Protein 4AE5 (pdb70)

Nearest PDB structures (foldseek):
  4ae5-assembly4_D  TM=1.006E+00  e=1.480E-30  Staphylococcus aureus
  4ae5-assembly3_C  TM=1.002E+00  e=5.593E-29  Staphylococcus aureus
  4ae5-assembly2_B  TM=9.943E-01  e=2.237E-27  Staphylococcus aureus
  4fvc-assembly4_D  TM=9.221E-01  e=2.803E-13  Bacillus spizizenii str. W23
  4oz5-assembly1_A  TM=9.107E-01  e=2.803E-13  Bacillus spizizenii ATCC 6633 = JCM 2499

Structure (mmCIF, N/CA/C/O backbone):
data_4AE5
#
_entry.id   4AE5
#
_cell.length_a   69.076
_cell.length_b   70.868
_cell.length_c   79.082
_cell.angle_alpha   90.00
_cell.angle_beta   111.53
_cell.angle_gamma   90.00
#
_symmetry.space_group_name_H-M   'P 1 21 1'
#
loop_
_entity.id
_entity.type
_entity.pdbx_description
1 polymer 'SIGNAL TRANSDUCTION PROTEIN TRAP'
2 non-polymer 'FORMIC ACID'
3 water water
#
loop_
_atom_site.group_PDB
_atom_site.id
_atom_site.type_symbol
_atom_site.label_atom_id
_atom_site.label_alt_id
_atom_site.label_comp_id
_atom_site.label_asym_id
_atom_site.label_entity_id
_atom_site.label_seq_id
_atom_site.pdbx_PDB_ins_code
_atom_site.Cartn_x
_atom_site.Cartn_y
_atom_site.Cartn_z
_atom_site.occupancy
_atom_site.B_iso_or_equiv
_atom_site.auth_seq_id
_atom_site.auth_comp_id
_atom_site.auth_asym_id
_atom_site.auth_atom_id
_atom_site.pdbx_PDB_model_num
ATOM 1 N N . MET A 1 1 ? 20.859 44.483 15.347 1.00 29.95 1 MET A N 1
ATOM 2 C CA . MET A 1 1 ? 19.818 43.636 16.054 1.00 30.20 1 MET A CA 1
ATOM 3 C C . MET A 1 1 ? 18.956 42.866 15.060 1.00 27.64 1 MET A C 1
ATOM 4 O O . MET A 1 1 ? 18.526 43.422 14.064 1.00 25.63 1 MET A O 1
ATOM 9 N N . LYS A 1 2 ? 18.696 41.583 15.310 1.00 26.17 2 LYS A N 1
ATOM 10 C CA . LYS A 1 2 ? 18.032 40.756 14.297 1.00 25.44 2 LYS A CA 1
ATOM 11 C C . LYS A 1 2 ? 16.532 40.983 14.413 1.00 23.87 2 LYS A C 1
ATOM 12 O O . LYS A 1 2 ? 15.977 40.890 15.524 1.00 22.97 2 LYS A O 1
ATOM 18 N N . LYS A 1 3 ? 15.885 41.207 13.268 1.00 23.68 3 LYS A N 1
ATOM 19 C CA . LYS A 1 3 ? 14.445 41.509 13.189 1.00 23.55 3 LYS A CA 1
ATOM 20 C C . LYS A 1 3 ? 13.737 40.675 12.141 1.00 22.56 3 LYS A C 1
ATOM 21 O O . LYS A 1 3 ? 14.351 40.219 11.151 1.00 23.10 3 LYS A O 1
ATOM 27 N N . LEU A 1 4 ? 12.436 40.520 12.328 1.00 21.74 4 LEU A N 1
ATOM 28 C CA . LEU A 1 4 ? 11.640 39.858 11.317 1.00 22.32 4 LEU A CA 1
ATOM 29 C C . LEU A 1 4 ? 10.621 40.833 10.757 1.00 21.25 4 LEU A C 1
ATOM 30 O O . LEU A 1 4 ? 9.905 41.498 11.534 1.00 21.33 4 LEU A O 1
ATOM 35 N N . TYR A 1 5 ? 10.542 40.860 9.409 1.00 20.10 5 TYR A N 1
ATOM 36 C CA . TYR A 1 5 ? 9.652 41.741 8.664 1.00 20.93 5 TYR A CA 1
ATOM 37 C C . TYR A 1 5 ? 8.601 40.879 7.948 1.00 21.51 5 TYR A C 1
ATOM 38 O O . TYR A 1 5 ? 8.993 39.972 7.215 1.00 20.92 5 TYR A O 1
ATOM 47 N N . THR A 1 6 ? 7.302 41.176 8.133 1.00 22.58 6 THR A N 1
ATOM 48 C CA . THR A 1 6 ? 6.211 40.385 7.517 1.00 22.17 6 THR A CA 1
ATOM 49 C C . THR A 1 6 ? 5.379 41.358 6.673 1.00 24.08 6 THR A C 1
ATOM 50 O O . THR A 1 6 ? 5.074 42.457 7.154 1.00 26.12 6 THR A O 1
ATOM 54 N N . SER A 1 7 ? 5.087 40.975 5.429 1.00 22.92 7 SER A N 1
ATOM 55 C CA . SER A 1 7 ? 4.183 41.715 4.531 1.00 24.54 7 SER A CA 1
ATOM 56 C C . SER A 1 7 ? 3.063 40.794 4.030 1.00 24.16 7 SER A C 1
ATOM 57 O O . SER A 1 7 ? 3.252 39.594 3.935 1.00 23.82 7 SER A O 1
ATOM 60 N N . TYR A 1 8 ? 1.918 41.393 3.715 1.00 22.47 8 TYR A N 1
ATOM 61 C CA . TYR A 1 8 ? 0.701 40.719 3.273 1.00 24.25 8 TYR A CA 1
ATOM 62 C C . TYR A 1 8 ? 0.291 41.315 1.925 1.00 25.90 8 TYR A C 1
ATOM 63 O O . TYR A 1 8 ? 0.523 42.505 1.662 1.00 25.54 8 TYR A O 1
ATOM 72 N N . GLY A 1 9 ? -0.315 40.501 1.082 1.00 25.24 9 GLY A N 1
ATOM 73 C CA . GLY A 1 9 ? -0.802 40.972 -0.190 1.00 27.85 9 GLY A CA 1
ATOM 74 C C . GLY A 1 9 ? -1.296 39.745 -0.962 1.00 29.34 9 GLY A C 1
ATOM 75 O O . GLY A 1 9 ? -1.398 38.658 -0.391 1.00 25.07 9 GLY A O 1
ATOM 76 N N . THR A 1 10 ? -1.603 39.914 -2.250 1.00 28.51 10 THR A N 1
ATOM 77 C CA . THR A 1 10 ? -1.972 38.756 -3.091 1.00 28.66 10 THR A CA 1
ATOM 78 C C . THR A 1 10 ? -0.715 37.906 -3.377 1.00 26.81 10 THR A C 1
ATOM 79 O O . THR A 1 10 ? 0.411 38.399 -3.266 1.00 25.35 10 THR A O 1
ATOM 83 N N . TYR A 1 11 ? -0.913 36.646 -3.784 1.00 26.26 11 TYR A N 1
ATOM 84 C CA . TYR A 1 11 ? 0.235 35.800 -4.222 1.00 26.65 11 TYR A CA 1
ATOM 85 C C . TYR A 1 11 ? 1.122 36.552 -5.226 1.00 26.28 11 TYR A C 1
ATOM 86 O O . TYR A 1 11 ? 2.339 36.624 -5.074 1.00 24.75 11 TYR A O 1
ATOM 95 N N . GLY A 1 12 ? 0.509 37.092 -6.268 1.00 28.10 12 GLY A N 1
ATOM 96 C CA . GLY A 1 12 ? 1.266 37.730 -7.383 1.00 27.88 12 GLY A CA 1
ATOM 97 C C . GLY A 1 12 ? 2.026 38.951 -6.923 1.00 27.80 12 GLY A C 1
ATOM 98 O O . GLY A 1 12 ? 3.219 39.066 -7.234 1.00 27.00 12 GLY A O 1
ATOM 99 N N . PHE A 1 13 ? 1.367 39.850 -6.176 1.00 28.61 13 PHE A N 1
ATOM 100 C CA . PHE A 1 13 ? 2.072 40.990 -5.525 1.00 29.48 13 PHE A CA 1
ATOM 101 C C . PHE A 1 13 ? 3.348 40.632 -4.707 1.00 27.77 13 PHE A C 1
ATOM 102 O O . PHE A 1 13 ? 4.468 41.204 -4.915 1.00 26.96 13 PHE A O 1
ATOM 110 N N . LEU A 1 14 ? 3.203 39.659 -3.802 1.00 23.89 14 LEU A N 1
ATOM 111 C CA . LEU A 1 14 ? 4.330 39.267 -3.000 1.00 23.59 14 LEU A CA 1
ATOM 112 C C . LEU A 1 14 ? 5.378 38.499 -3.776 1.00 22.67 14 LEU A C 1
ATOM 113 O O . LEU A 1 14 ? 6.586 38.600 -3.435 1.00 23.81 14 LEU A O 1
ATOM 118 N N . HIS A 1 15 ? 4.952 37.674 -4.749 1.00 21.91 15 HIS A N 1
ATOM 119 C CA . HIS A 1 15 ? 5.906 36.873 -5.539 1.00 22.88 15 HIS A CA 1
ATOM 120 C C . HIS A 1 15 ? 6.785 37.776 -6.433 1.00 24.44 15 HIS A C 1
ATOM 121 O O . HIS A 1 15 ? 7.975 37.513 -6.625 1.00 23.89 15 HIS A O 1
ATOM 128 N N . GLN A 1 16 ? 6.218 38.878 -6.915 1.00 24.36 16 GLN A N 1
ATOM 129 C CA . GLN A 1 16 ? 7.035 39.896 -7.619 1.00 25.87 16 GLN A CA 1
ATOM 130 C C . GLN A 1 16 ? 8.167 40.459 -6.693 1.00 25.90 16 GLN A C 1
ATOM 131 O O . GLN A 1 16 ? 9.321 40.637 -7.123 1.00 24.70 16 GLN A O 1
ATOM 137 N N . ILE A 1 17 ? 7.849 40.736 -5.413 1.00 26.66 17 ILE A N 1
ATOM 138 C CA . ILE A 1 17 ? 8.909 41.182 -4.467 1.00 27.54 17 ILE A CA 1
ATOM 139 C C . ILE A 1 17 ? 9.960 40.116 -4.353 1.00 26.59 17 ILE A C 1
ATOM 140 O O . ILE A 1 17 ? 11.160 40.398 -4.434 1.00 28.40 17 ILE A O 1
ATOM 145 N N . LYS A 1 18 ? 9.523 38.867 -4.232 1.00 26.52 18 LYS A N 1
ATOM 146 C CA . LYS A 1 18 ? 10.460 37.776 -4.121 1.00 26.84 18 LYS A CA 1
ATOM 147 C C . LYS A 1 18 ? 11.496 37.724 -5.260 1.00 25.67 18 LYS A C 1
ATOM 148 O O . LYS A 1 18 ? 12.735 37.626 -5.041 1.00 23.88 18 LYS A O 1
ATOM 154 N N . ILE A 1 19 ? 10.978 37.789 -6.464 1.00 24.95 19 ILE A N 1
ATOM 155 C CA A ILE A 1 19 ? 11.801 37.582 -7.664 0.50 26.11 19 ILE A CA 1
ATOM 156 C CA B ILE A 1 19 ? 11.828 37.584 -7.636 0.50 24.89 19 ILE A CA 1
ATOM 157 C C . ILE A 1 19 ? 12.619 38.830 -8.043 1.00 25.67 19 ILE A C 1
ATOM 158 O O . ILE A 1 19 ? 13.690 38.715 -8.650 1.00 26.56 19 ILE A O 1
ATOM 167 N N . ASN A 1 20 ? 12.115 39.999 -7.680 1.00 26.18 20 ASN A N 1
ATOM 168 C CA . ASN A 1 20 ? 12.879 41.246 -7.785 1.00 27.65 20 ASN A CA 1
ATOM 169 C C . ASN A 1 20 ? 14.068 41.337 -6.856 1.00 27.20 20 ASN A C 1
ATOM 170 O O . ASN A 1 20 ? 14.980 42.115 -7.122 1.00 29.01 20 ASN A O 1
ATOM 175 N N . ASN A 1 21 ? 14.099 40.542 -5.791 1.00 27.06 21 ASN A N 1
ATOM 176 C CA . ASN A 1 21 ? 15.120 40.720 -4.734 1.00 28.84 21 ASN A CA 1
ATOM 177 C C . ASN A 1 21 ? 15.799 39.408 -4.418 1.00 27.73 21 ASN A C 1
ATOM 178 O O . ASN A 1 21 ? 15.685 38.911 -3.299 1.00 26.03 21 ASN A O 1
ATOM 183 N N . PRO A 1 22 ? 16.496 38.833 -5.413 1.00 28.91 22 PRO A N 1
ATOM 184 C CA . PRO A 1 22 ? 16.985 37.471 -5.303 1.00 29.19 22 PRO A CA 1
ATOM 185 C C . PRO A 1 22 ? 18.127 37.299 -4.241 1.00 30.36 22 PRO A C 1
ATOM 186 O O . PRO A 1 22 ? 18.337 36.172 -3.758 1.00 30.87 22 PRO A O 1
ATOM 190 N N . THR A 1 23 ? 18.832 38.383 -3.885 1.00 31.27 23 THR A N 1
ATOM 191 C CA . THR A 1 23 ? 19.875 38.343 -2.834 1.00 30.97 23 THR A CA 1
ATOM 192 C C . THR A 1 23 ? 19.339 38.264 -1.358 1.00 30.37 23 THR A C 1
ATOM 193 O O . THR A 1 23 ? 20.102 38.058 -0.388 1.00 31.48 23 THR A O 1
ATOM 197 N N . HIS A 1 24 ? 18.038 38.442 -1.204 1.00 28.58 24 HIS A N 1
ATOM 198 C CA . HIS A 1 24 ? 17.361 38.408 0.052 1.00 28.59 24 HIS A CA 1
ATOM 199 C C . HIS A 1 24 ? 16.641 37.099 0.200 1.00 28.00 24 HIS A C 1
ATOM 200 O O . HIS A 1 24 ? 15.978 36.628 -0.761 1.00 28.31 24 HIS A O 1
ATOM 207 N N . GLN A 1 25 ? 16.686 36.571 1.431 1.00 26.09 25 GLN A N 1
ATOM 208 C CA . GLN A 1 25 ? 16.101 35.269 1.750 1.00 26.41 25 GLN A CA 1
ATOM 209 C C . GLN A 1 25 ? 14.682 35.471 2.224 1.00 24.86 25 GLN A C 1
ATOM 210 O O . GLN A 1 25 ? 14.404 35.544 3.455 1.00 25.40 25 GLN A O 1
ATOM 216 N N . LEU A 1 26 ? 13.763 35.510 1.265 1.00 24.96 26 LEU A N 1
ATOM 217 C CA . LEU A 1 26 ? 12.363 35.767 1.561 1.00 22.32 26 LEU A CA 1
ATOM 218 C C . LEU A 1 26 ? 11.601 34.440 1.515 1.00 22.16 26 LEU A C 1
ATOM 219 O O . LEU A 1 26 ? 11.878 33.600 0.667 1.00 21.72 26 LEU A O 1
ATOM 224 N N . PHE A 1 27 ? 10.685 34.249 2.470 1.00 20.15 27 PHE A N 1
ATOM 225 C CA . PHE A 1 27 ? 9.879 32.991 2.578 1.00 19.27 27 PHE A CA 1
ATOM 226 C C . PHE A 1 27 ? 8.392 33.359 2.362 1.00 18.49 27 PHE A C 1
ATOM 227 O O . PHE A 1 27 ? 7.795 34.155 3.108 1.00 18.09 27 PHE A O 1
ATOM 235 N N . GLN A 1 28 ? 7.806 32.811 1.331 1.00 19.08 28 GLN A N 1
ATOM 236 C CA . GLN A 1 28 ? 6.416 33.199 0.982 1.00 18.35 28 GLN A CA 1
ATOM 237 C C . GLN A 1 28 ? 5.473 32.012 1.194 1.00 18.40 28 GLN A C 1
ATOM 238 O O . GLN A 1 28 ? 5.866 30.852 0.897 1.00 19.36 28 GLN A O 1
ATOM 244 N N . PHE A 1 29 ? 4.275 32.262 1.770 1.00 18.18 29 PHE A N 1
ATOM 245 C CA . PHE A 1 29 ? 3.306 31.206 2.035 1.00 18.99 29 PHE A CA 1
ATOM 246 C C . PHE A 1 29 ? 1.882 31.634 1.798 1.00 17.79 29 PHE A C 1
ATOM 247 O O . PHE A 1 29 ? 1.604 32.827 1.748 1.00 18.74 29 PHE A O 1
ATOM 255 N N . SER A 1 30 ? 1.001 30.620 1.676 1.00 19.73 30 SER A N 1
ATOM 256 C CA . SER A 1 30 ? -0.454 30.823 1.471 1.00 21.62 30 SER A CA 1
ATOM 257 C C . SER A 1 30 ? -1.204 30.663 2.798 1.00 21.57 30 SER A C 1
ATOM 258 O O . SER A 1 30 ? -1.006 29.640 3.494 1.00 24.09 30 SER A O 1
ATOM 261 N N . ALA A 1 31 ? -1.959 31.698 3.195 1.00 23.07 31 ALA A N 1
ATOM 262 C CA . ALA A 1 31 ? -2.792 31.658 4.414 1.00 22.58 31 ALA A CA 1
ATOM 263 C C . ALA A 1 31 ? -4.209 31.625 3.886 1.00 23.51 31 ALA A C 1
ATOM 264 O O . ALA A 1 31 ? -4.423 31.806 2.678 1.00 21.75 31 ALA A O 1
ATOM 266 N N . SER A 1 32 ? -5.190 31.394 4.749 1.00 23.24 32 SER A N 1
ATOM 267 C CA . SER A 1 32 ? -6.561 31.223 4.233 1.00 25.06 32 SER A CA 1
ATOM 268 C C . SER A 1 32 ? -7.161 32.541 3.878 1.00 25.54 32 SER A C 1
ATOM 269 O O . SER A 1 32 ? -8.121 32.607 3.080 1.00 26.78 32 SER A O 1
ATOM 272 N N . ASP A 1 33 ? -6.584 33.619 4.407 1.00 24.69 33 ASP A N 1
ATOM 273 C CA . ASP A 1 33 ? -7.135 34.978 4.195 1.00 26.03 33 ASP A CA 1
ATOM 274 C C . ASP A 1 33 ? -6.259 35.942 3.402 1.00 25.03 33 ASP A C 1
ATOM 275 O O . ASP A 1 33 ? -6.697 37.048 3.108 1.00 26.29 33 ASP A O 1
ATOM 280 N N . THR A 1 34 ? -5.051 35.517 3.036 1.00 23.68 34 THR A N 1
ATOM 281 C CA . THR A 1 34 ? -4.096 36.376 2.350 1.00 23.53 34 THR A CA 1
ATOM 282 C C . THR A 1 34 ? -2.832 35.585 1.994 1.00 21.25 34 THR A C 1
ATOM 283 O O . THR A 1 34 ? -2.539 34.567 2.622 1.00 19.59 34 THR A O 1
ATOM 287 N N . SER A 1 35 ? -2.032 36.062 1.057 1.00 20.79 35 SER A N 1
ATOM 288 C CA . SER A 1 35 ? -0.655 35.541 0.953 1.00 20.89 35 SER A CA 1
ATOM 289 C C . SER A 1 35 ? 0.254 36.266 1.979 1.00 19.09 35 SER A C 1
ATOM 290 O O . SER A 1 35 ? -0.020 37.409 2.330 1.00 19.40 35 SER A O 1
ATOM 293 N N . VAL A 1 36 ? 1.357 35.645 2.401 1.00 17.41 36 VAL A N 1
ATOM 294 C CA . VAL A 1 36 ? 2.220 36.214 3.424 1.00 17.52 36 VAL A CA 1
ATOM 295 C C . VAL A 1 36 ? 3.700 36.054 2.957 1.00 18.56 36 VAL A C 1
ATOM 296 O O . VAL A 1 36 ? 4.086 34.992 2.431 1.00 18.06 36 VAL A O 1
ATOM 300 N N . ILE A 1 37 ? 4.535 37.082 3.168 1.00 19.22 37 ILE A N 1
ATOM 301 C CA . ILE A 1 37 ? 5.966 36.925 2.946 1.00 18.32 37 ILE A CA 1
ATOM 302 C C . ILE A 1 37 ? 6.792 37.500 4.149 1.00 18.35 37 ILE A C 1
ATOM 303 O O . ILE A 1 37 ? 6.384 38.528 4.765 1.00 19.15 37 ILE A O 1
ATOM 308 N N . PHE A 1 38 ? 7.933 36.864 4.463 1.00 18.44 38 PHE A N 1
ATOM 309 C CA . PHE A 1 38 ? 8.828 37.423 5.548 1.00 17.69 38 PHE A CA 1
ATOM 310 C C . PHE A 1 38 ? 10.319 37.187 5.279 1.00 18.25 38 PHE A C 1
ATOM 311 O O . PHE A 1 38 ? 10.672 36.285 4.485 1.00 18.12 38 PHE A O 1
ATOM 319 N N . GLU A 1 39 ? 11.161 37.993 5.937 1.00 18.37 39 GLU A N 1
ATOM 320 C CA . GLU A 1 39 ? 12.588 37.785 5.945 1.00 19.69 39 GLU A CA 1
ATOM 321 C C . GLU A 1 39 ? 13.057 38.131 7.312 1.00 19.19 39 GLU A C 1
ATOM 322 O O . GLU A 1 39 ? 12.486 38.973 7.960 1.00 19.51 39 GLU A O 1
ATOM 328 N N . GLU A 1 40 ? 14.134 37.500 7.728 1.00 21.97 40 GLU A N 1
ATOM 329 C CA . GLU A 1 40 ? 14.729 37.753 9.022 1.00 22.45 40 GLU A CA 1
ATOM 330 C C . GLU A 1 40 ? 16.163 38.225 8.780 1.00 22.78 40 GLU A C 1
ATOM 331 O O . GLU A 1 40 ? 16.973 37.494 8.171 1.00 22.65 40 GLU A O 1
ATOM 337 N N . THR A 1 41 ? 16.543 39.370 9.336 1.00 23.90 41 THR A N 1
ATOM 338 C CA . THR A 1 41 ? 17.884 39.880 9.046 1.00 23.16 41 THR A CA 1
ATOM 339 C C . THR A 1 41 ? 18.247 40.935 10.070 1.00 25.12 41 THR A C 1
ATOM 340 O O . THR A 1 41 ? 17.349 41.626 10.588 1.00 21.92 41 THR A O 1
ATOM 344 N N . ASP A 1 42 ? 19.553 41.093 10.347 1.00 24.88 42 ASP A N 1
ATOM 345 C CA . ASP A 1 42 ? 19.943 42.277 11.060 1.00 27.10 42 ASP A CA 1
ATOM 346 C C . ASP A 1 42 ? 20.253 43.467 10.135 1.00 28.39 42 ASP A C 1
ATOM 347 O O . ASP A 1 42 ? 20.733 44.477 10.623 1.00 29.09 42 ASP A O 1
ATOM 352 N N . GLY A 1 43 ? 20.034 43.355 8.816 1.00 30.09 43 GLY A N 1
ATOM 353 C CA . GLY A 1 43 ? 20.265 44.514 7.924 1.00 30.87 43 GLY A CA 1
ATOM 354 C C . GLY A 1 43 ? 18.994 45.231 7.472 1.00 33.76 43 GLY A C 1
ATOM 355 O O . GLY A 1 43 ? 17.999 45.268 8.199 1.00 30.87 43 GLY A O 1
ATOM 356 N N . GLU A 1 44 ? 19.022 45.793 6.258 1.00 33.00 44 GLU A N 1
ATOM 357 C CA . GLU A 1 44 ? 17.836 46.427 5.636 1.00 35.77 44 GLU A CA 1
ATOM 358 C C . GLU A 1 44 ? 16.879 45.378 5.082 1.00 33.11 44 GLU A C 1
ATOM 359 O O . GLU A 1 44 ? 17.322 44.379 4.546 1.00 33.06 44 GLU A O 1
ATOM 365 N N . THR A 1 45 ? 15.582 45.610 5.212 1.00 30.65 45 THR A N 1
ATOM 366 C CA . THR A 1 45 ? 14.574 44.768 4.540 1.00 31.39 45 THR A CA 1
ATOM 367 C C . THR A 1 45 ? 14.216 45.372 3.153 1.00 33.85 45 THR A C 1
ATOM 368 O O . THR A 1 45 ? 14.350 46.601 2.926 1.00 34.74 45 THR A O 1
ATOM 372 N N . VAL A 1 46 ? 13.782 44.518 2.231 1.00 33.24 46 VAL A N 1
ATOM 373 C CA . VAL A 1 46 ? 13.230 44.986 0.950 1.00 33.75 46 VAL A CA 1
ATOM 374 C C . VAL A 1 46 ? 11.691 45.140 0.938 1.00 35.66 46 VAL A C 1
ATOM 375 O O . VAL A 1 46 ? 11.096 45.483 -0.087 1.00 36.86 46 VAL A O 1
ATOM 379 N N . LEU A 1 47 ? 11.050 44.903 2.078 1.00 34.04 47 LEU A N 1
ATOM 380 C CA . LEU A 1 47 ? 9.591 44.985 2.164 1.00 33.32 47 LEU A CA 1
ATOM 381 C C . LEU A 1 47 ? 9.203 46.418 2.481 1.00 35.10 47 LEU A C 1
ATOM 382 O O . LEU A 1 47 ? 9.971 47.103 3.149 1.00 37.19 47 LEU A O 1
ATOM 387 N N . LYS A 1 48 ? 8.065 46.905 1.977 1.00 37.37 48 LYS A N 1
ATOM 388 C CA . LYS A 1 48 ? 7.627 48.307 2.228 1.00 42.39 48 LYS A CA 1
ATOM 389 C C . LYS A 1 48 ? 6.467 48.378 3.245 1.00 41.47 48 LYS A C 1
ATOM 390 O O . LYS A 1 48 ? 5.506 47.616 3.159 1.00 42.56 48 LYS A O 1
ATOM 396 N N . SER A 1 49 ? 6.566 49.265 4.229 1.00 42.06 49 SER A N 1
ATOM 397 C CA . SER A 1 49 ? 5.673 49.152 5.408 1.00 41.49 49 SER A CA 1
ATOM 398 C C . SER A 1 49 ? 5.351 47.755 6.059 1.00 37.22 49 SER A C 1
ATOM 399 O O . SER A 1 49 ? 4.212 47.472 6.421 1.00 36.88 49 SER A O 1
ATOM 400 N N . PRO A 1 50 ? 6.395 46.913 6.284 1.00 32.42 50 PRO A N 1
ATOM 401 C CA . PRO A 1 50 ? 6.085 45.577 6.859 1.00 30.56 50 PRO A CA 1
ATOM 402 C C . PRO A 1 50 ? 5.713 45.760 8.357 1.00 28.89 50 PRO A C 1
ATOM 403 O O . PRO A 1 50 ? 5.826 46.848 8.910 1.00 29.04 50 PRO A O 1
ATOM 407 N N . SER A 1 51 ? 5.285 44.673 8.987 1.00 28.17 51 SER A N 1
ATOM 408 C CA . SER A 1 51 ? 5.057 44.616 10.423 1.00 29.54 51 SER A CA 1
ATOM 409 C C . SER A 1 51 ? 6.426 44.234 10.907 1.00 28.77 51 SER A C 1
ATOM 410 O O . SER A 1 51 ? 6.946 43.227 10.414 1.00 25.31 51 SER A O 1
ATOM 413 N N . ILE A 1 52 ? 7.006 44.994 11.839 1.00 25.18 52 ILE A N 1
ATOM 414 C CA . ILE A 1 52 ? 8.379 44.711 12.271 1.00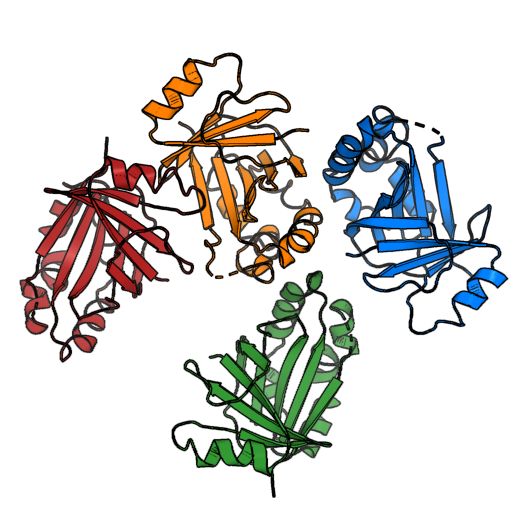 24.55 52 ILE A CA 1
ATOM 415 C C . ILE A 1 52 ? 8.383 44.088 13.677 1.00 24.98 52 ILE A C 1
ATOM 416 O O . ILE A 1 52 ? 7.608 44.562 14.532 1.00 24.93 52 ILE A O 1
ATOM 421 N N . TYR A 1 53 ? 9.282 43.111 13.929 1.00 25.10 53 TYR A N 1
ATOM 422 C CA . TYR A 1 53 ? 9.490 42.441 15.256 1.00 23.85 53 TYR A CA 1
ATOM 423 C C . TYR A 1 53 ? 10.969 42.243 15.524 1.00 27.47 53 TYR A C 1
ATOM 424 O O . TYR A 1 53 ? 11.729 41.958 14.568 1.00 27.76 53 TYR A O 1
ATOM 433 N N . GLU A 1 54 ? 11.394 42.401 16.789 1.00 26.80 54 GLU A N 1
ATOM 434 C CA . GLU A 1 54 ? 12.698 41.914 17.206 1.00 27.29 54 GLU A CA 1
ATOM 435 C C . GLU A 1 54 ? 12.602 40.426 17.512 1.00 25.52 54 GLU A C 1
ATOM 436 O O . GLU A 1 54 ? 11.597 39.985 18.095 1.00 23.09 54 GLU A O 1
ATOM 442 N N . VAL A 1 55 ? 13.624 39.666 17.102 1.00 24.45 55 VAL A N 1
ATOM 443 C CA . VAL A 1 55 ? 13.727 38.230 17.426 1.00 22.86 55 VAL A CA 1
ATOM 444 C C . VAL A 1 55 ? 14.287 38.049 18.861 1.00 22.06 55 VAL A C 1
ATOM 445 O O . VAL A 1 55 ? 15.494 38.340 19.140 1.00 24.22 55 VAL A O 1
ATOM 449 N N . ILE A 1 56 ? 13.410 37.647 19.779 1.00 19.27 56 ILE A N 1
ATOM 450 C CA . ILE A 1 56 ? 13.752 37.485 21.227 1.00 21.23 56 ILE A CA 1
ATOM 451 C C . ILE A 1 56 ? 14.409 36.122 21.471 1.00 22.79 56 ILE A C 1
ATOM 452 O O . ILE A 1 56 ? 15.409 35.994 22.240 1.00 20.79 56 ILE A O 1
ATOM 457 N N . LYS A 1 57 ? 13.827 35.084 20.835 1.00 20.55 57 LYS A N 1
ATOM 458 C CA . LYS A 1 57 ? 14.377 33.740 20.898 1.00 23.23 57 LYS A CA 1
ATOM 459 C C . LYS A 1 57 ? 14.077 33.006 19.597 1.00 21.85 57 LYS A C 1
ATOM 460 O O . LYS A 1 57 ? 13.026 33.248 18.987 1.00 19.13 57 LYS A O 1
ATOM 466 N N . GLU A 1 58 ? 14.980 32.082 19.228 1.00 22.66 58 GLU A N 1
ATOM 467 C CA . GLU A 1 58 ? 14.869 31.291 18.008 1.00 21.49 58 GLU A CA 1
ATOM 468 C C . GLU A 1 58 ? 15.481 29.878 18.201 1.00 24.46 58 GLU A C 1
ATOM 469 O O . GLU A 1 58 ? 16.443 29.672 19.009 1.00 24.87 58 GLU A O 1
ATOM 475 N N . ILE A 1 59 ? 14.899 28.918 17.482 1.00 21.02 59 ILE A N 1
ATOM 476 C CA . ILE A 1 59 ? 15.446 27.586 17.325 1.00 21.24 59 ILE A CA 1
ATOM 477 C C . ILE A 1 59 ? 15.231 27.238 15.850 1.00 21.85 59 ILE A C 1
ATOM 478 O O . ILE A 1 59 ? 14.113 27.415 15.316 1.00 19.57 59 ILE A O 1
ATOM 483 N N . GLY A 1 60 ? 16.241 26.712 15.177 1.00 21.23 60 GLY A N 1
ATOM 484 C CA .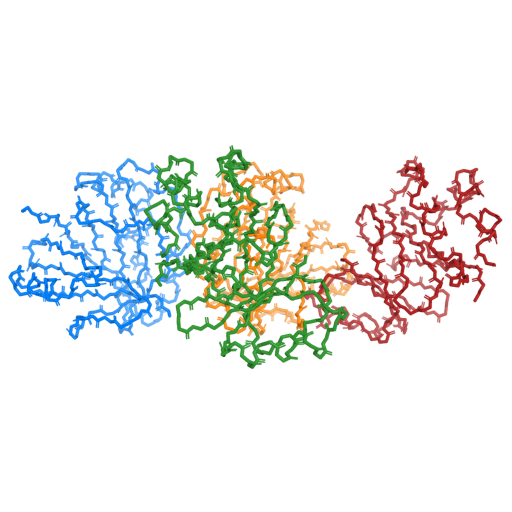 GLY A 1 60 ? 16.014 26.160 13.813 1.00 22.26 60 GLY A CA 1
ATOM 485 C C . GLY A 1 60 ? 15.960 27.188 12.664 1.00 21.57 60 GLY A C 1
ATOM 486 O O . GLY A 1 60 ? 15.860 28.419 12.884 1.00 22.48 60 GLY A O 1
ATOM 487 N N . GLU A 1 61 ? 16.016 26.698 11.445 1.00 23.43 61 GLU A N 1
ATOM 488 C CA . GLU A 1 61 ? 16.018 27.575 10.271 1.00 26.57 61 GLU A CA 1
ATOM 489 C C . GLU A 1 61 ? 14.680 27.561 9.564 1.00 22.16 61 GLU A C 1
ATOM 490 O O . GLU A 1 61 ? 13.966 26.554 9.596 1.00 22.32 61 GLU A O 1
ATOM 496 N N . PHE A 1 62 ? 14.365 28.646 8.863 1.00 21.02 62 PHE A N 1
ATOM 497 C CA . PHE A 1 62 ? 13.157 28.650 8.022 1.00 21.43 62 PHE A CA 1
ATOM 498 C C . PHE A 1 62 ? 13.315 27.817 6.755 1.00 20.75 62 PHE A C 1
ATOM 499 O O . PHE A 1 62 ? 14.421 27.660 6.246 1.00 20.89 62 PHE A O 1
ATOM 507 N N . SER A 1 63 ? 12.216 27.299 6.211 1.00 21.38 63 SER A N 1
ATOM 508 C CA . SER A 1 63 ? 12.234 26.658 4.932 1.00 22.17 63 SER A CA 1
ATOM 509 C C . SER A 1 63 ? 10.904 26.934 4.187 1.00 23.98 63 SER A C 1
ATOM 510 O O . SER A 1 63 ? 9.805 26.871 4.791 1.00 21.76 63 SER A O 1
ATOM 513 N N . GLU A 1 64 ? 10.974 27.231 2.892 1.00 22.88 64 GLU A N 1
ATOM 514 C CA . GLU A 1 64 ? 9.747 27.341 2.133 1.00 23.90 64 GLU A CA 1
ATOM 515 C C . GLU A 1 64 ? 8.845 26.098 2.049 1.00 25.32 64 GLU A C 1
ATOM 516 O O . GLU A 1 64 ? 7.695 26.209 1.612 1.00 24.12 64 GLU A O 1
ATOM 522 N N . HIS A 1 65 ? 9.326 24.920 2.462 1.00 26.02 65 HIS A N 1
ATOM 523 C CA . HIS A 1 65 ? 8.517 23.686 2.387 1.00 28.49 65 HIS A CA 1
ATOM 524 C C . HIS A 1 65 ? 7.884 23.294 3.707 1.00 24.92 65 HIS A C 1
ATOM 525 O O . HIS A 1 65 ? 7.263 22.250 3.800 1.00 21.52 65 HIS A O 1
ATOM 532 N N . HIS A 1 66 ? 8.123 24.087 4.750 1.00 20.79 66 HIS A N 1
ATOM 533 C CA . HIS A 1 66 ? 7.499 23.827 6.073 1.00 19.14 66 HIS A CA 1
ATOM 534 C C . HIS A 1 66 ? 6.106 24.446 6.264 1.00 17.53 66 HIS A C 1
ATOM 535 O O . HIS A 1 66 ? 5.746 25.475 5.606 1.00 17.13 66 HIS A O 1
ATOM 542 N N . PHE A 1 67 ? 5.331 23.907 7.199 1.00 16.32 67 PHE A N 1
ATOM 543 C CA . PHE A 1 67 ? 4.049 24.531 7.624 1.00 15.28 67 PHE A CA 1
ATOM 544 C C . PHE A 1 67 ? 4.403 25.435 8.803 1.00 14.83 67 PHE A C 1
ATOM 545 O O . PHE A 1 67 ? 5.229 25.082 9.637 1.00 15.51 67 PHE A O 1
ATOM 553 N N . TYR A 1 68 ? 3.812 26.608 8.860 1.00 15.12 68 TYR A N 1
ATOM 554 C CA . TYR A 1 68 ? 3.990 27.487 10.029 1.00 14.12 68 TYR A CA 1
ATOM 555 C C . TYR A 1 68 ? 2.644 27.851 10.636 1.00 15.52 68 TYR A C 1
ATOM 556 O O . TYR A 1 68 ? 1.661 28.054 9.885 1.00 16.45 68 TYR A O 1
ATOM 565 N N . CYS A 1 69 ? 2.591 27.939 11.952 1.00 13.56 69 CYS A N 1
ATOM 566 C CA . CYS A 1 69 ? 1.537 28.670 12.621 1.00 13.72 69 CYS A CA 1
ATOM 567 C C . CYS A 1 69 ? 2.075 29.964 13.266 1.00 13.06 69 CYS A C 1
ATOM 568 O O . CYS A 1 69 ? 3.033 29.885 14.039 1.00 14.15 69 CYS A O 1
ATOM 571 N N . ALA A 1 70 ? 1.475 31.090 12.913 1.00 13.24 70 ALA A N 1
ATOM 572 C CA . ALA A 1 70 ? 1.695 32.380 13.523 1.00 13.87 70 ALA A CA 1
ATOM 573 C C . ALA A 1 70 ? 0.632 32.595 14.607 1.00 13.84 70 ALA A C 1
ATOM 574 O O . ALA A 1 70 ? -0.592 32.590 14.328 1.00 13.86 70 ALA A O 1
ATOM 576 N N . ILE A 1 71 ? 1.091 32.752 15.835 1.00 12.12 71 ILE A N 1
ATOM 577 C CA . ILE A 1 71 ? 0.149 33.005 16.960 1.00 13.84 71 ILE A CA 1
ATOM 578 C C . ILE A 1 71 ? 0.255 34.451 17.337 1.00 17.32 71 ILE A C 1
ATOM 579 O O . ILE A 1 71 ? 1.336 34.918 17.633 1.00 17.02 71 ILE A O 1
ATOM 584 N N . PHE A 1 72 ? -0.868 35.152 17.345 1.00 16.84 72 PHE A N 1
ATOM 585 C CA . PHE A 1 72 ? -0.854 36.556 17.760 1.00 18.17 72 PHE A CA 1
ATOM 586 C C . PHE A 1 72 ? -1.361 36.615 19.164 1.00 18.18 72 PHE A C 1
ATOM 587 O O . PHE A 1 72 ? -2.433 36.038 19.447 1.00 19.48 72 PHE A O 1
ATOM 595 N N . ILE A 1 73 ? -0.603 37.246 20.044 1.00 19.69 73 ILE A N 1
ATOM 596 C CA . ILE A 1 73 ? -0.829 37.259 21.467 1.00 19.61 73 ILE A CA 1
ATOM 597 C C . ILE A 1 73 ? -0.975 38.709 21.929 1.00 23.44 73 ILE A C 1
ATOM 598 O O . ILE A 1 73 ? -0.022 39.381 22.095 1.00 22.91 73 ILE A O 1
ATOM 603 N N . PRO A 1 74 ? -2.197 39.145 22.112 1.00 24.48 74 PRO A N 1
ATOM 604 C CA . PRO A 1 74 ? -2.465 40.529 22.495 1.00 29.00 74 PRO A CA 1
ATOM 605 C C . PRO A 1 74 ? -2.083 40.789 23.922 1.00 27.81 74 PRO A C 1
ATOM 606 O O . PRO A 1 74 ? -2.300 39.978 24.750 1.00 32.31 74 PRO A O 1
ATOM 610 N N . SER A 1 75 ? -1.509 41.922 24.206 1.00 28.84 75 SER A N 1
ATOM 611 C CA . SER A 1 75 ? -1.239 42.291 25.565 1.00 26.28 75 SER A CA 1
ATOM 612 C C . SER A 1 75 ? -1.262 43.834 25.676 1.00 27.49 75 SER A C 1
ATOM 613 O O . SER A 1 75 ? -1.653 44.482 24.765 1.00 28.25 75 SER A O 1
ATOM 616 N N . THR A 1 76 ? -0.885 44.353 26.832 1.00 27.66 76 THR A N 1
ATOM 617 C CA . THR A 1 76 ? -0.970 45.785 27.186 1.00 29.49 76 THR A CA 1
ATOM 618 C C . THR A 1 76 ? 0.379 46.338 27.572 1.00 32.31 76 THR A C 1
ATOM 619 O O . THR A 1 76 ? 1.263 45.594 27.858 1.00 32.34 76 THR A O 1
ATOM 623 N N . GLU A 1 77 ? 0.521 47.660 27.605 1.00 35.35 77 GLU A N 1
ATOM 624 C CA . GLU A 1 77 ? 1.819 48.212 28.038 1.00 37.03 77 GLU A CA 1
ATOM 625 C C . GLU A 1 77 ? 2.256 47.612 29.367 1.00 38.34 77 GLU A C 1
ATOM 626 O O . GLU A 1 77 ? 3.415 47.290 29.541 1.00 39.66 77 GLU A O 1
ATOM 628 N N . ASP A 1 78 ? 1.323 47.462 30.302 1.00 39.69 78 ASP A N 1
ATOM 629 C CA . ASP A 1 78 ? 1.677 47.014 31.651 1.00 38.16 78 ASP A CA 1
ATOM 630 C C . ASP A 1 78 ? 1.850 45.535 31.861 1.00 35.54 78 ASP A C 1
ATOM 631 O O . ASP A 1 78 ? 2.381 45.133 32.884 1.00 34.63 78 ASP A O 1
ATOM 636 N N . HIS A 1 79 ? 1.405 44.724 30.906 1.00 35.20 79 HIS A N 1
ATOM 637 C CA . HIS A 1 79 ? 1.589 43.256 30.989 1.00 33.36 79 HIS A CA 1
ATOM 638 C C . HIS A 1 79 ? 2.694 42.756 30.087 1.00 31.25 79 HIS A C 1
ATOM 639 O O . HIS A 1 79 ? 3.100 41.596 30.205 1.00 28.00 79 HIS A O 1
ATOM 646 N N . ALA A 1 80 ? 3.142 43.602 29.149 1.00 29.25 80 ALA A N 1
ATOM 647 C CA . ALA A 1 80 ? 4.082 43.160 28.092 1.00 30.00 80 ALA A CA 1
ATOM 648 C C . ALA A 1 80 ? 5.431 42.629 28.623 1.00 29.07 80 ALA A C 1
ATOM 649 O O . ALA A 1 80 ? 5.897 41.606 28.138 1.00 30.11 80 ALA A O 1
ATOM 651 N N . TYR A 1 81 ? 6.020 43.277 29.618 1.00 31.15 81 TYR A N 1
ATOM 652 C CA . TYR A 1 81 ? 7.350 42.799 30.128 1.00 32.28 81 TYR A CA 1
ATOM 653 C C . TYR A 1 81 ? 7.222 41.460 30.842 1.00 31.52 81 TYR A C 1
ATOM 654 O O . TYR A 1 81 ? 8.117 40.584 30.750 1.00 29.22 81 TYR A O 1
ATOM 663 N N . GLN A 1 82 ? 6.107 41.271 31.550 1.00 27.30 82 GLN A N 1
ATOM 664 C CA . GLN A 1 82 ? 5.921 40.007 32.248 1.00 25.82 82 GLN A CA 1
ATOM 665 C C . GLN A 1 82 ? 5.588 38.892 31.241 1.00 22.19 82 GLN A C 1
ATOM 666 O O . GLN A 1 82 ? 5.967 37.748 31.475 1.00 19.39 82 GLN A O 1
ATOM 672 N N . LEU A 1 83 ? 4.857 39.242 30.170 1.00 22.65 83 LEU A N 1
ATOM 673 C CA . LEU A 1 83 ? 4.472 38.249 29.146 1.00 21.70 83 LEU A CA 1
ATOM 674 C C . LEU A 1 83 ? 5.750 37.719 28.528 1.00 22.67 83 LEU A C 1
ATOM 675 O O . LEU A 1 83 ? 5.992 36.488 28.428 1.00 22.01 83 LEU A O 1
ATOM 680 N N . GLU A 1 84 ? 6.568 38.665 28.081 1.00 21.42 84 GLU A N 1
ATOM 681 C CA . GLU A 1 84 ? 7.844 38.319 27.492 1.00 22.85 84 GLU A CA 1
ATOM 682 C C . GLU A 1 84 ? 8.690 37.343 28.359 1.00 22.84 84 GLU A C 1
ATOM 683 O O . GLU A 1 84 ? 9.133 36.329 27.877 1.00 21.84 84 GLU A O 1
ATOM 689 N N . LYS A 1 85 ? 8.942 37.675 29.627 1.00 22.77 85 LYS A N 1
ATOM 690 C CA . LYS A 1 85 ? 9.707 36.794 30.517 1.00 22.63 85 LYS A CA 1
ATOM 691 C C . LYS A 1 85 ? 9.112 35.362 30.671 1.00 23.23 85 LYS A C 1
ATOM 692 O O . LYS A 1 85 ? 9.812 34.315 30.723 1.00 21.71 85 LYS A O 1
ATOM 698 N N . LYS A 1 86 ? 7.791 35.330 30.751 1.00 21.36 86 LYS A N 1
ATOM 699 C CA . LYS A 1 86 ? 7.145 34.090 30.792 1.00 22.73 86 LYS A CA 1
ATOM 700 C C . LYS A 1 86 ? 7.433 33.233 29.556 1.00 22.97 86 LYS A C 1
ATOM 701 O O . LYS A 1 86 ? 7.750 32.067 29.729 1.00 21.63 86 LYS A O 1
ATOM 707 N N . LEU A 1 87 ? 7.246 33.803 28.357 1.00 21.43 87 LEU A N 1
ATOM 708 C CA . LEU A 1 87 ? 7.366 33.073 27.078 1.00 21.59 87 LEU A CA 1
ATOM 709 C C . LEU A 1 87 ? 8.857 32.618 26.970 1.00 23.28 87 LEU A C 1
ATOM 710 O O . LEU A 1 87 ? 9.158 31.445 26.797 1.00 24.09 87 LEU A O 1
ATOM 715 N N . ILE A 1 88 ? 9.761 33.537 27.237 1.00 22.81 88 ILE A N 1
ATOM 716 C CA . ILE A 1 88 ? 11.202 33.183 27.495 1.00 23.08 88 ILE A CA 1
ATOM 717 C C . ILE A 1 88 ? 11.541 31.923 28.312 1.00 22.80 88 ILE A C 1
ATOM 718 O O . ILE A 1 88 ? 12.360 31.082 27.886 1.00 23.14 88 ILE A O 1
ATOM 723 N N . SER A 1 89 ? 10.921 31.774 29.474 1.00 20.21 89 SER A N 1
ATOM 724 C CA . SER A 1 89 ? 11.221 30.707 30.365 1.00 20.59 89 SER A CA 1
ATOM 725 C C . SER A 1 89 ? 10.557 29.355 30.040 1.00 19.24 89 SER A C 1
ATOM 726 O O . SER A 1 89 ? 10.794 28.426 30.763 1.00 20.63 89 SER A O 1
ATOM 729 N N . VAL A 1 90 ? 9.789 29.245 28.975 1.00 18.72 90 VAL A N 1
ATOM 730 C CA . VAL A 1 90 ? 9.158 27.959 28.671 1.00 20.24 90 VAL A CA 1
ATOM 731 C C . VAL A 1 90 ? 10.128 26.852 28.335 1.00 19.06 90 VAL A C 1
ATOM 732 O O . VAL A 1 90 ? 11.017 27.071 27.571 1.00 21.48 90 VAL A O 1
ATOM 736 N N . ASP A 1 91 ? 9.903 25.677 28.896 1.00 19.21 91 ASP A N 1
ATOM 737 C CA . ASP A 1 91 ? 10.743 24.519 28.680 1.00 23.24 91 ASP A CA 1
ATOM 738 C C . ASP A 1 91 ? 10.889 24.219 27.212 1.00 22.94 91 ASP A C 1
ATOM 739 O O . ASP A 1 91 ? 9.952 24.024 26.543 1.00 22.31 91 ASP A O 1
ATOM 744 N N . ASP A 1 92 ? 12.115 24.204 26.765 1.00 23.42 92 ASP A N 1
ATOM 745 C CA . ASP A 1 92 ? 12.495 23.919 25.422 1.00 27.66 92 ASP A CA 1
ATOM 746 C C . ASP A 1 92 ? 12.132 22.545 24.865 1.00 23.29 92 ASP A C 1
ATOM 747 O O . ASP A 1 92 ? 12.456 22.286 23.736 1.00 24.44 92 ASP A O 1
ATOM 752 N N . ASN A 1 93 ? 11.513 21.693 25.648 1.00 23.23 93 ASN A N 1
ATOM 753 C CA . ASN A 1 93 ? 11.373 20.276 25.291 1.00 25.26 93 ASN A CA 1
ATOM 754 C C . ASN A 1 93 ? 10.544 20.005 24.034 1.00 23.63 93 ASN A C 1
ATOM 755 O O . ASN A 1 93 ? 10.701 19.002 23.410 1.00 20.66 93 ASN A O 1
ATOM 760 N N . PHE A 1 94 ? 9.682 20.952 23.714 1.00 21.86 94 PHE A N 1
ATOM 761 C CA . PHE A 1 94 ? 8.876 20.921 22.514 1.00 19.10 94 PHE A CA 1
ATOM 762 C C . PHE A 1 94 ? 9.703 20.763 21.265 1.00 18.23 94 PHE A C 1
ATOM 763 O O . PHE A 1 94 ? 9.254 20.260 20.311 1.00 16.43 94 PHE A O 1
ATOM 771 N N . ARG A 1 95 ? 10.952 21.185 21.340 1.00 17.24 95 ARG A N 1
ATOM 772 C CA . ARG A 1 95 ? 11.857 21.020 20.224 1.00 19.09 95 ARG A CA 1
ATOM 773 C C . ARG A 1 95 ? 12.048 19.551 19.804 1.00 18.52 95 ARG A C 1
ATOM 774 O O . ARG A 1 95 ? 12.425 19.255 18.671 1.00 16.77 95 ARG A O 1
ATOM 782 N N . ASN A 1 96 ? 11.771 18.640 20.718 1.00 19.02 96 ASN A N 1
ATOM 783 C CA . ASN A 1 96 ? 11.866 17.210 20.382 1.00 20.06 96 ASN A CA 1
ATOM 784 C C . ASN A 1 96 ? 10.562 16.533 19.967 1.00 19.81 96 ASN A C 1
ATOM 785 O O . ASN A 1 96 ? 10.574 15.333 19.654 1.00 23.05 96 ASN A O 1
ATOM 790 N N . PHE A 1 97 ? 9.479 17.282 19.935 1.00 18.33 97 PHE A N 1
ATOM 791 C CA . PHE A 1 97 ? 8.181 16.712 19.504 1.00 18.14 97 PHE A CA 1
ATOM 792 C C . PHE A 1 97 ? 8.155 16.354 18.010 1.00 18.19 97 PHE A C 1
ATOM 793 O O . PHE A 1 97 ? 8.790 16.983 17.156 1.00 17.94 97 PHE A O 1
ATOM 801 N N . GLY A 1 98 ? 7.415 15.298 17.671 1.00 17.66 98 GLY A N 1
ATOM 802 C CA . GLY A 1 98 ? 7.389 14.813 16.290 1.00 18.61 98 GLY A CA 1
ATOM 803 C C . GLY A 1 98 ? 7.082 15.917 15.292 1.00 18.12 98 GLY A C 1
ATOM 804 O O . GLY A 1 98 ? 6.207 16.773 15.508 1.00 18.40 98 GLY A O 1
ATOM 805 N N . GLY A 1 99 ? 7.942 16.026 14.294 1.00 18.29 99 GLY A N 1
ATOM 806 C CA . GLY A 1 99 ? 7.709 17.041 13.227 1.00 18.49 99 GLY A CA 1
ATOM 807 C C . GLY A 1 99 ? 8.148 18.455 13.498 1.00 17.08 99 GLY A C 1
ATOM 808 O O . GLY A 1 99 ? 8.003 19.342 12.619 1.00 16.13 99 GLY A O 1
ATOM 809 N N . PHE A 1 100 ? 8.720 18.715 14.677 1.00 16.94 100 PHE A N 1
ATOM 810 C CA . PHE A 1 100 ? 9.127 20.077 14.994 1.00 16.47 100 PHE A CA 1
ATOM 811 C C . PHE A 1 100 ? 10.280 20.533 14.073 1.00 18.26 100 PHE A C 1
ATOM 812 O O . PHE A 1 100 ? 11.258 19.792 13.906 1.00 18.33 100 PHE A O 1
ATOM 820 N N . LYS A 1 101 ? 10.208 21.763 13.574 1.00 15.68 101 LYS A N 1
ATOM 821 C CA . LYS A 1 101 ? 11.286 22.308 12.715 1.00 17.70 101 LYS A CA 1
ATOM 822 C C . LYS A 1 101 ? 11.899 23.593 13.303 1.00 17.60 101 LYS A C 1
ATOM 823 O O . LYS A 1 101 ? 13.121 23.751 13.339 1.00 18.68 101 LYS A O 1
ATOM 829 N N . SER A 1 102 ? 11.057 24.545 13.675 1.00 17.03 102 SER A N 1
ATOM 830 C CA . SER A 1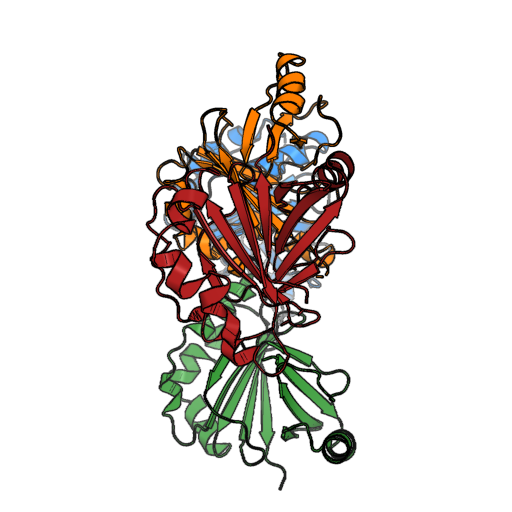 102 ? 11.535 25.833 14.152 1.00 17.78 102 SER A CA 1
ATOM 831 C C . SER A 1 102 ? 10.627 26.547 15.120 1.00 15.81 102 SER A C 1
ATOM 832 O O . SER A 1 102 ? 9.384 26.327 15.213 1.00 15.60 102 SER A O 1
ATOM 835 N N . TYR A 1 103 ? 11.185 27.543 15.768 1.00 16.45 103 TYR A N 1
ATOM 836 C CA . TYR A 1 103 ? 10.453 28.374 16.724 1.00 15.51 103 TYR A CA 1
ATOM 837 C C . TYR A 1 103 ? 11.021 29.819 16.676 1.00 16.79 103 TYR A C 1
ATOM 838 O O . TYR A 1 103 ? 12.268 30.001 16.571 1.00 17.21 103 TYR A O 1
ATOM 847 N N . ARG A 1 104 ? 10.133 30.791 16.756 1.00 15.20 104 ARG A N 1
ATOM 848 C CA . ARG A 1 104 ? 10.448 32.219 16.936 1.00 16.44 104 ARG A CA 1
ATOM 849 C C . ARG A 1 104 ? 9.513 32.899 17.906 1.00 15.70 104 ARG A C 1
ATOM 850 O O . ARG A 1 104 ? 8.242 32.875 17.749 1.00 17.31 104 ARG A O 1
ATOM 858 N N . LEU A 1 105 ? 10.115 33.513 18.938 1.00 15.00 105 LEU A N 1
ATOM 859 C CA . LEU A 1 105 ? 9.431 34.444 19.803 1.00 16.76 105 LEU A CA 1
ATOM 860 C C . LEU A 1 105 ? 9.732 35.904 19.398 1.00 17.61 105 LEU A C 1
ATOM 861 O O . LEU A 1 105 ? 10.925 36.308 19.292 1.00 19.21 105 LEU A O 1
ATOM 866 N N . LEU A 1 106 ? 8.687 36.678 19.127 1.00 17.40 106 LEU A N 1
ATOM 867 C CA . LEU A 1 106 ? 8.828 37.970 18.379 1.00 17.86 106 LEU A CA 1
ATOM 868 C C . LEU A 1 106 ? 8.222 39.114 19.163 1.00 18.92 106 LEU A C 1
ATOM 869 O O . LEU A 1 106 ? 7.017 39.067 19.531 1.00 16.81 106 LEU A O 1
ATOM 874 N N . ARG A 1 107 ? 9.064 40.107 19.480 1.00 19.26 107 ARG A N 1
ATOM 875 C CA . ARG A 1 107 ? 8.631 41.319 20.210 1.00 20.52 107 ARG A CA 1
ATOM 876 C C . ARG A 1 107 ? 8.288 42.444 19.216 1.00 20.51 107 ARG A C 1
ATOM 877 O O . ARG A 1 107 ? 9.146 42.880 18.430 1.00 22.32 107 ARG A O 1
ATOM 885 N N . PRO A 1 108 ? 7.070 42.971 19.276 1.00 21.62 108 PRO A N 1
ATOM 886 C CA . PRO A 1 108 ? 6.722 43.939 18.226 1.00 22.05 108 PRO A CA 1
ATOM 887 C C . PRO A 1 108 ? 7.449 45.261 18.359 1.00 23.89 108 PRO A C 1
ATOM 888 O O . PRO A 1 108 ? 7.692 45.732 19.495 1.00 23.68 108 PRO A O 1
ATOM 892 N N . ALA A 1 109 ? 7.799 45.866 17.223 1.00 24.41 109 ALA A N 1
ATOM 893 C CA . ALA A 1 109 ? 8.367 47.247 17.201 1.00 26.37 109 ALA A CA 1
ATOM 894 C C . ALA A 1 109 ? 7.280 48.278 17.595 1.00 27.62 109 ALA A C 1
ATOM 895 O O . ALA A 1 109 ? 7.530 49.258 18.330 1.00 30.68 109 ALA A O 1
ATOM 897 N N . LYS A 1 110 ? 6.055 48.061 17.140 1.00 27.88 110 LYS A N 1
ATOM 898 C CA . LYS A 1 110 ? 4.956 48.934 17.548 1.00 32.18 110 LYS A CA 1
ATOM 899 C C . LYS A 1 110 ? 3.806 48.216 18.232 1.00 29.76 110 LYS A C 1
ATOM 900 O O . LYS A 1 110 ? 3.322 47.156 17.771 1.00 29.29 110 LYS A O 1
ATOM 902 N N . GLY A 1 111 ? 3.356 48.811 19.325 1.00 31.15 111 GLY A N 1
ATOM 903 C CA . GLY A 1 111 ? 2.228 48.287 20.105 1.00 31.80 111 GLY A CA 1
ATOM 904 C C . GLY A 1 111 ? 2.609 47.095 20.960 1.00 29.92 111 GLY A C 1
ATOM 905 O O . GLY A 1 111 ? 3.795 46.892 21.364 1.00 28.75 111 GLY A O 1
ATOM 906 N N . THR A 1 112 ? 1.609 46.284 21.277 1.00 28.98 112 THR A N 1
ATOM 907 C CA . THR A 1 112 ? 1.850 45.266 22.276 1.00 27.81 112 THR A CA 1
ATOM 908 C C . THR A 1 112 ? 1.391 43.868 21.904 1.00 26.18 112 THR A C 1
ATOM 909 O O . THR A 1 112 ? 1.198 43.036 22.794 1.00 26.17 112 THR A O 1
ATOM 913 N N . THR A 1 113 ? 1.196 43.590 20.621 1.00 25.75 113 THR A N 1
ATOM 914 C CA . THR A 1 113 ? 0.753 42.209 20.267 1.00 24.41 113 THR A CA 1
ATOM 915 C C . THR A 1 113 ? 2.003 41.418 19.960 1.00 21.86 113 THR A C 1
ATOM 916 O O . THR A 1 113 ? 2.746 41.735 19.019 1.00 23.92 113 THR A O 1
ATOM 920 N N . TYR A 1 114 ? 2.275 40.432 20.787 1.00 21.89 114 TYR A N 1
ATOM 921 C CA . TYR A 1 114 ? 3.445 39.549 20.562 1.00 19.62 114 TYR A CA 1
ATOM 922 C C . TYR A 1 114 ? 3.108 38.524 19.494 1.00 18.49 114 TYR A C 1
ATOM 923 O O . TYR A 1 114 ? 1.895 38.349 19.151 1.00 18.20 114 TYR A O 1
ATOM 932 N N . LYS A 1 115 ? 4.162 37.943 18.878 1.00 16.72 115 LYS A N 1
ATOM 933 C CA . LYS A 1 115 ? 3.945 36.917 17.863 1.00 17.25 115 LYS A CA 1
ATOM 934 C C . LYS A 1 115 ? 4.858 35.740 18.124 1.00 16.61 115 LYS A C 1
ATOM 935 O O . LYS A 1 115 ? 6.026 35.892 18.581 1.00 17.01 115 LYS A O 1
ATOM 941 N N . ILE A 1 116 ? 4.336 34.548 17.837 1.00 15.35 116 ILE A N 1
ATOM 942 C CA . ILE A 1 116 ? 5.150 33.328 17.873 1.00 14.75 116 ILE A CA 1
ATOM 943 C C . ILE A 1 116 ? 5.001 32.684 16.462 1.00 14.34 116 ILE A C 1
ATOM 944 O O . ILE A 1 116 ? 3.871 32.604 15.963 1.00 14.14 116 ILE A O 1
ATOM 949 N N . TYR A 1 117 ? 6.113 32.268 15.852 1.00 13.74 117 TYR A N 1
ATOM 950 C CA . TYR A 1 117 ? 6.060 31.291 14.750 1.00 14.87 117 TYR A CA 1
ATOM 951 C C . TYR A 1 117 ? 6.445 29.909 15.260 1.00 14.91 117 TYR A C 1
ATOM 952 O O . TYR A 1 117 ? 7.541 29.761 15.813 1.00 16.94 117 TYR A O 1
ATOM 961 N N . PHE A 1 118 ? 5.610 28.886 14.965 1.00 12.57 118 PHE A N 1
ATOM 962 C CA . PHE A 1 118 ? 5.947 27.491 15.100 1.00 13.65 118 PHE A CA 1
ATOM 963 C C . PHE A 1 118 ? 6.028 26.929 13.696 1.00 15.10 118 PHE A C 1
ATOM 964 O O . PHE A 1 118 ? 5.079 27.048 12.886 1.00 14.23 118 PHE A O 1
ATOM 972 N N . GLY A 1 119 ? 7.205 26.425 13.361 1.00 13.47 119 GLY A N 1
ATOM 973 C CA . GLY A 1 119 ? 7.415 25.693 12.105 1.00 13.34 119 GLY A CA 1
ATOM 974 C C . GLY A 1 119 ? 7.394 24.193 12.315 1.00 13.64 119 GLY A C 1
ATOM 975 O O . GLY A 1 119 ? 8.136 23.620 13.150 1.00 14.21 119 GLY A O 1
ATOM 976 N N . PHE A 1 120 ? 6.577 23.514 11.526 1.00 14.19 120 PHE A N 1
ATOM 977 C CA . PHE A 1 120 ? 6.535 22.026 11.651 1.00 15.18 120 PHE A CA 1
ATOM 978 C C . PHE A 1 120 ? 6.554 21.381 10.265 1.00 17.22 120 PHE A C 1
ATOM 979 O O . PHE A 1 120 ? 6.331 22.072 9.253 1.00 17.21 120 PHE A O 1
ATOM 987 N N . ALA A 1 121 ? 6.797 20.040 10.228 1.00 18.50 121 ALA A N 1
ATOM 988 C CA . ALA A 1 121 ? 6.749 19.240 8.959 1.00 21.02 121 ALA A CA 1
ATOM 989 C C . ALA A 1 121 ? 5.470 19.514 8.166 1.00 19.49 121 ALA A C 1
ATOM 990 O O . ALA A 1 121 ? 5.511 19.709 6.952 1.00 21.50 121 ALA A O 1
ATOM 992 N N . ASP A 1 122 ? 4.330 19.480 8.847 1.00 19.02 122 ASP A N 1
ATOM 993 C CA . ASP A 1 122 ? 3.030 19.721 8.204 1.00 19.96 122 ASP A CA 1
ATOM 994 C C . ASP A 1 122 ? 1.983 20.187 9.189 1.00 18.97 122 ASP A C 1
ATOM 995 O O . ASP A 1 122 ? 2.231 20.267 10.367 1.00 18.11 122 ASP A O 1
ATOM 1000 N N . ARG A 1 123 ? 0.772 20.429 8.716 1.00 19.19 123 ARG A N 1
ATOM 1001 C CA . ARG A 1 123 ? -0.265 20.926 9.558 1.00 20.92 123 ARG A CA 1
ATOM 1002 C C . ARG A 1 123 ? -0.623 19.969 10.625 1.00 20.73 123 ARG A C 1
ATOM 1003 O O . ARG A 1 123 ? -0.862 20.406 11.762 1.00 18.86 123 ARG A O 1
ATOM 1011 N N . HIS A 1 124 ? -0.699 18.669 10.287 1.00 21.98 124 HIS A N 1
ATOM 1012 C CA . HIS A 1 124 ? -1.106 17.721 11.307 1.00 22.13 124 HIS A CA 1
ATOM 1013 C C . HIS A 1 124 ? -0.150 17.713 12.504 1.00 20.15 124 HIS A C 1
ATOM 1014 O O . HIS A 1 124 ? -0.587 17.548 13.643 1.00 18.37 124 HIS A O 1
ATOM 1021 N N . ALA A 1 125 ? 1.153 17.778 12.228 1.00 19.72 125 ALA A N 1
ATOM 1022 C CA . ALA A 1 125 ? 2.163 17.713 13.279 1.00 18.04 125 ALA A CA 1
ATOM 1023 C C . ALA A 1 125 ? 1.986 18.875 14.259 1.00 16.62 125 ALA A C 1
ATOM 1024 O O . ALA A 1 125 ? 2.165 18.712 15.461 1.00 16.84 125 ALA A O 1
ATOM 1026 N N . TYR A 1 126 ? 1.690 20.039 13.717 1.00 15.35 126 TYR A N 1
ATOM 1027 C CA . TYR A 1 126 ? 1.485 21.241 14.568 1.00 14.43 126 TYR A CA 1
ATOM 1028 C C . TYR A 1 126 ? 0.185 21.016 15.400 1.00 16.10 126 TYR A C 1
ATOM 1029 O O . TYR A 1 126 ? 0.154 21.278 16.582 1.00 16.21 126 TYR A O 1
ATOM 1038 N N . GLU A 1 127 ? -0.886 20.546 14.782 1.00 14.87 127 GLU A N 1
ATOM 1039 C CA . GLU A 1 127 ? -2.149 20.362 15.504 1.00 17.68 127 GLU A CA 1
ATOM 1040 C C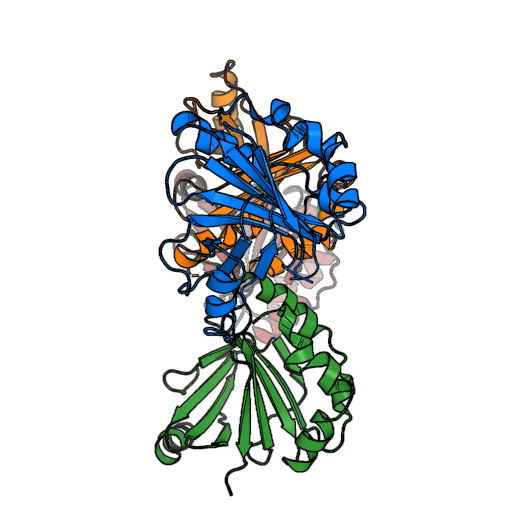 . GLU A 1 127 ? -2.078 19.286 16.576 1.00 17.78 127 GLU A C 1
ATOM 1041 O O . GLU A 1 127 ? -2.677 19.436 17.613 1.00 19.50 127 GLU A O 1
ATOM 1047 N N . ASP A 1 128 ? -1.262 18.258 16.351 1.00 18.02 128 ASP A N 1
ATOM 1048 C CA . ASP A 1 128 ? -0.941 17.301 17.427 1.00 17.51 128 ASP A CA 1
ATOM 1049 C C . ASP A 1 128 ? -0.170 17.946 18.609 1.00 16.47 128 ASP A C 1
ATOM 1050 O O . ASP A 1 128 ? -0.464 17.716 19.767 1.00 16.41 128 ASP A O 1
ATOM 1055 N N . PHE A 1 129 ? 0.778 18.803 18.278 1.00 15.38 129 PHE A N 1
ATOM 1056 C CA . PHE A 1 129 ? 1.563 19.471 19.305 1.00 16.35 129 PHE A CA 1
ATOM 1057 C C . PHE A 1 129 ? 0.640 20.432 20.090 1.00 15.45 129 PHE A C 1
ATOM 1058 O O . PHE A 1 129 ? 0.668 20.566 21.365 1.00 14.40 129 PHE A O 1
ATOM 1066 N N . LYS A 1 130 ? -0.228 21.080 19.352 1.00 16.08 130 LYS A N 1
ATOM 1067 C CA . LYS A 1 130 ? -1.116 22.041 19.968 1.00 16.22 130 LYS A CA 1
ATOM 1068 C C . LYS A 1 130 ? -2.022 21.421 21.059 1.00 17.80 130 LYS A C 1
ATOM 1069 O O . LYS A 1 130 ? -2.501 22.086 22.015 1.00 17.86 130 LYS A O 1
ATOM 1075 N N . GLN A 1 131 ? -2.326 20.152 20.912 1.00 17.68 131 GLN A N 1
ATOM 1076 C CA . GLN A 1 131 ? -3.059 19.483 21.971 1.00 20.62 131 GLN A CA 1
ATOM 1077 C C . GLN A 1 131 ? -2.265 19.061 23.179 1.00 17.44 131 GLN A C 1
ATOM 1078 O O . GLN A 1 131 ? -2.861 18.695 24.205 1.00 20.18 131 GLN A O 1
ATOM 1084 N N . SER A 1 132 ? -0.950 19.012 23.102 1.00 17.40 132 SER A N 1
ATOM 1085 C CA . SER A 1 132 ? -0.172 18.493 24.212 1.00 17.62 132 SER A CA 1
ATOM 1086 C C . SER A 1 132 ? -0.258 19.500 25.381 1.00 17.79 132 SER A C 1
ATOM 1087 O O . SER A 1 132 ? -0.492 20.723 25.165 1.00 16.04 132 SER A O 1
ATOM 1090 N N . ASP A 1 133 ? -0.004 18.985 26.572 1.00 18.29 133 ASP A N 1
ATOM 1091 C CA . ASP A 1 133 ? 0.297 19.821 27.754 1.00 18.95 133 ASP A CA 1
ATOM 1092 C C . ASP A 1 133 ? 1.363 20.850 27.529 1.00 18.23 133 ASP A C 1
ATOM 1093 O O . ASP A 1 133 ? 1.141 21.984 27.966 1.00 17.56 133 ASP A O 1
ATOM 1098 N N . ALA A 1 134 ? 2.489 20.511 26.848 1.00 17.66 134 ALA A N 1
ATOM 1099 C CA . ALA A 1 134 ? 3.574 21.478 26.659 1.00 17.26 134 ALA A CA 1
ATOM 1100 C C . ALA A 1 134 ? 3.011 22.732 25.917 1.00 19.19 134 ALA A C 1
ATOM 1101 O O . ALA A 1 134 ? 3.378 23.903 26.212 1.00 21.70 134 ALA A O 1
ATOM 1103 N N . PHE A 1 135 ? 2.086 22.513 25.011 1.00 15.72 135 PHE A N 1
ATOM 1104 C CA . PHE A 1 135 ? 1.473 23.674 24.350 1.00 16.11 135 PHE A CA 1
ATOM 1105 C C . PHE A 1 135 ? 0.367 24.294 25.187 1.00 16.14 135 PHE A C 1
ATOM 1106 O O . PHE A 1 135 ? 0.364 25.520 25.389 1.00 14.29 135 PHE A O 1
ATOM 1114 N N . ASN A 1 136 ? -0.597 23.486 25.600 1.00 16.66 136 ASN A N 1
ATOM 1115 C CA . ASN A 1 136 ? -1.766 24.000 26.321 1.00 19.18 136 ASN A CA 1
ATOM 1116 C C . ASN A 1 136 ? -1.433 24.777 27.556 1.00 17.83 136 ASN A C 1
ATOM 1117 O O . ASN A 1 136 ? -2.122 25.758 27.895 1.00 19.20 136 ASN A O 1
ATOM 1122 N N . ASP A 1 137 ? -0.353 24.377 28.238 1.00 15.66 137 ASP A N 1
ATOM 1123 C CA . ASP A 1 137 ? -0.086 25.006 29.499 1.00 16.81 137 ASP A CA 1
ATOM 1124 C C . ASP A 1 137 ? 0.775 26.266 29.348 1.00 16.26 137 ASP A C 1
ATOM 1125 O O . ASP A 1 137 ? 1.028 26.998 30.371 1.00 17.60 137 ASP A O 1
ATOM 1130 N N . HIS A 1 138 ? 1.317 26.477 28.134 1.00 15.06 138 HIS A N 1
ATOM 1131 C CA . HIS A 1 138 ? 2.261 27.600 27.884 1.00 15.57 138 HIS A CA 1
ATOM 1132 C C . HIS A 1 138 ? 1.902 28.621 26.801 1.00 14.42 138 HIS A C 1
ATOM 1133 O O . HIS A 1 138 ? 2.250 29.813 26.944 1.00 15.27 138 HIS A O 1
ATOM 1140 N N . PHE A 1 139 ? 1.245 28.188 25.712 1.00 13.57 139 PHE A N 1
ATOM 1141 C CA . PHE A 1 139 ? 1.135 28.995 24.486 1.00 14.34 139 PHE A CA 1
ATOM 1142 C C . PHE A 1 139 ? -0.337 29.219 24.109 1.00 15.26 139 PHE A C 1
ATOM 1143 O O . PHE A 1 139 ? -0.622 29.945 23.099 1.00 16.63 139 PHE A O 1
ATOM 1151 N N . SER A 1 140 ? -1.263 28.549 24.815 1.00 16.26 140 SER A N 1
ATOM 1152 C CA . SER A 1 140 ? -2.716 28.669 24.476 1.00 16.17 140 SER A CA 1
ATOM 1153 C C . SER A 1 140 ? -3.288 30.019 24.949 1.00 18.24 140 SER A C 1
ATOM 1154 O O . SER A 1 140 ? -2.706 30.678 25.818 1.00 15.15 140 SER A O 1
ATOM 1157 N N . LYS A 1 141 ? -4.490 30.302 24.458 1.00 18.37 141 LYS A N 1
ATOM 1158 C CA . LYS A 1 141 ? -5.277 31.428 24.909 1.00 21.31 141 LYS A CA 1
ATOM 1159 C C . LYS A 1 141 ? -5.456 31.399 26.415 1.00 21.17 141 LYS A C 1
ATOM 1160 O O . LYS A 1 141 ? -5.177 32.412 27.076 1.00 20.54 141 LYS A O 1
ATOM 1166 N N . ASP A 1 142 ? -5.895 30.238 26.945 1.00 21.88 142 ASP A N 1
ATOM 1167 C CA . ASP A 1 142 ? -6.075 30.044 28.372 1.00 22.12 142 ASP A CA 1
ATOM 1168 C C . ASP A 1 142 ? -4.766 30.338 29.132 1.00 22.23 142 ASP A C 1
ATOM 1169 O O . ASP A 1 142 ? -4.768 31.130 30.073 1.00 21.37 142 ASP A O 1
ATOM 1174 N N . ALA A 1 143 ? -3.671 29.760 28.663 1.00 20.42 143 ALA A N 1
ATOM 1175 C CA . ALA A 1 143 ? -2.365 29.870 29.329 1.00 19.55 143 ALA A CA 1
ATOM 1176 C C . ALA A 1 143 ? -1.915 31.315 29.445 1.00 19.62 143 ALA A C 1
ATOM 1177 O O . ALA A 1 143 ? -1.241 31.666 30.385 1.00 21.26 143 ALA A O 1
ATOM 1179 N N . LEU A 1 144 ? -2.267 32.144 28.469 1.00 19.17 144 LEU A N 1
ATOM 1180 C CA . LEU A 1 144 ? -1.692 33.464 28.392 1.00 19.28 144 LEU A CA 1
ATOM 1181 C C . LEU A 1 144 ? -2.697 34.569 28.732 1.00 20.11 144 LEU A C 1
ATOM 1182 O O . LEU A 1 144 ? -2.358 35.719 28.748 1.00 20.14 144 LEU A O 1
ATOM 1187 N N . SER A 1 145 ? -3.934 34.208 28.991 1.00 22.05 145 SER A N 1
ATOM 1188 C CA . SER A 1 145 ? -4.966 35.229 29.191 1.00 22.09 145 SER A CA 1
ATOM 1189 C C . SER A 1 145 ? -4.745 36.152 30.394 1.00 22.57 145 SER A C 1
ATOM 1190 O O . SER A 1 145 ? -5.378 37.189 30.456 1.00 22.68 145 SER A O 1
ATOM 1193 N N . HIS A 1 146 ? -3.838 35.805 31.322 1.00 23.23 146 HIS A N 1
ATOM 1194 C CA . HIS A 1 146 ? -3.600 36.682 32.463 1.00 26.71 146 HIS A CA 1
ATOM 1195 C C . HIS A 1 146 ? -2.759 37.834 32.097 1.00 28.31 146 HIS A C 1
ATOM 1196 O O . HIS A 1 146 ? -2.542 38.717 32.959 1.00 31.91 146 HIS A O 1
ATOM 1203 N N . TYR A 1 147 ? -2.258 37.812 30.853 1.00 24.19 147 TYR A N 1
ATOM 1204 C CA . TYR A 1 147 ? -1.560 38.961 30.267 1.00 28.56 147 TYR A CA 1
ATOM 1205 C C . TYR A 1 147 ? -2.364 39.731 29.178 1.00 29.04 147 TYR A C 1
ATOM 1206 O O . TYR A 1 147 ? -1.812 40.618 28.522 1.00 28.08 147 TYR A O 1
ATOM 1215 N N . PHE A 1 148 ? -3.650 39.418 28.993 1.00 31.40 148 PHE A N 1
ATOM 1216 C CA . PHE A 1 148 ? -4.458 40.131 27.968 1.00 31.74 148 PHE A CA 1
ATOM 1217 C C . PHE A 1 148 ? -4.857 41.549 28.340 1.00 34.83 148 PHE A C 1
ATOM 1218 O O . PHE A 1 148 ? -5.021 41.874 29.517 1.00 33.58 148 PHE A O 1
ATOM 1226 N N . GLY A 1 149 ? -4.993 42.375 27.306 1.00 36.48 149 GLY A N 1
ATOM 1227 N N . SER A 1 156 ? -8.539 38.943 20.926 1.00 29.49 156 SER A N 1
ATOM 1228 C CA . SER A 1 156 ? -8.183 38.830 19.524 1.00 28.32 156 SER A CA 1
ATOM 1229 C C . SER A 1 156 ? -6.953 37.892 19.348 1.00 26.96 156 SER A C 1
ATOM 1230 O O . SER A 1 156 ? -6.398 37.772 18.255 1.00 26.75 156 SER A O 1
ATOM 1233 N N . TYR A 1 157 ? -6.552 37.210 20.428 1.00 23.33 157 TYR A N 1
ATOM 1234 C CA . TYR A 1 157 ? -5.723 36.029 20.246 1.00 21.37 157 TYR A CA 1
ATOM 1235 C C . TYR A 1 157 ? -6.213 35.226 19.049 1.00 21.83 157 TYR A C 1
ATOM 1236 O O . TYR A 1 157 ? -7.413 34.854 18.937 1.00 22.07 157 TYR A O 1
ATOM 1245 N N . PHE A 1 158 ? -5.302 34.947 18.120 1.00 18.88 158 PHE A N 1
ATOM 1246 C CA . PHE A 1 158 ? -5.662 33.999 17.065 1.00 21.52 158 PHE A CA 1
ATOM 1247 C C . PHE A 1 158 ? -4.430 33.439 16.375 1.00 20.43 158 PHE A C 1
ATOM 1248 O O . PHE A 1 158 ? -3.295 33.953 16.567 1.00 20.93 158 PHE A O 1
ATOM 1256 N N . GLU A 1 159 ? -4.676 32.408 15.572 1.00 20.82 159 GLU A N 1
ATOM 1257 C CA . GLU A 1 159 ? -3.673 31.674 14.788 1.00 19.35 159 GLU A CA 1
ATOM 1258 C C . GLU A 1 159 ? -3.889 31.964 13.296 1.00 21.02 159 GLU A C 1
ATOM 1259 O O . GLU A 1 159 ? -5.032 31.906 12.802 1.00 22.81 159 GLU A O 1
ATOM 1265 N N . ARG A 1 160 ? -2.832 32.327 12.595 1.00 18.94 160 ARG A N 1
ATOM 1266 C CA . ARG A 1 160 ? -2.868 32.302 11.134 1.00 19.63 160 ARG A CA 1
ATOM 1267 C C . ARG A 1 160 ? -2.035 31.165 10.617 1.00 17.31 160 ARG A C 1
ATOM 1268 O O . ARG A 1 160 ? -0.769 31.160 10.757 1.00 16.72 160 ARG A O 1
ATOM 1276 N N . TYR A 1 161 ? -2.667 30.204 9.956 1.00 17.26 161 TYR A N 1
ATOM 1277 C CA . TYR A 1 161 ? -1.866 29.082 9.362 1.00 15.87 161 TYR A CA 1
ATOM 1278 C C . TYR A 1 161 ? -1.224 29.502 8.019 1.00 17.93 161 TYR A C 1
ATOM 1279 O O . TYR A 1 161 ? -1.870 30.164 7.215 1.00 17.58 161 TYR A O 1
ATOM 1288 N N . LEU A 1 162 ? 0.041 29.133 7.808 1.00 17.08 162 LEU A N 1
ATOM 1289 C CA . LEU A 1 162 ? 0.872 29.446 6.618 1.00 17.69 162 LEU A CA 1
ATOM 1290 C C . LEU A 1 162 ? 1.275 28.140 5.941 1.00 19.02 162 LEU A C 1
ATOM 1291 O O . LEU A 1 162 ? 2.046 27.321 6.502 1.00 18.01 162 LEU A O 1
ATOM 1296 N N . TYR A 1 163 ? 0.701 27.890 4.762 1.00 20.11 163 TYR A N 1
ATOM 1297 C CA . TYR A 1 163 ? 1.024 26.687 3.965 1.00 20.50 163 TYR A CA 1
ATOM 1298 C C . TYR A 1 163 ? 2.082 26.953 2.870 1.00 22.15 163 TYR A C 1
ATOM 1299 O O . TYR A 1 163 ? 2.110 28.038 2.288 1.00 22.94 163 TYR A O 1
ATOM 1308 N N . PRO A 1 164 ? 2.968 25.971 2.582 1.00 24.62 164 PRO A N 1
ATOM 1309 C CA . PRO A 1 164 ? 3.944 26.175 1.491 1.00 26.04 164 PRO A CA 1
ATOM 1310 C C . PRO A 1 164 ? 3.281 26.319 0.159 1.00 29.62 164 PRO A C 1
ATOM 1311 O O . PRO A 1 164 ? 2.177 25.732 -0.076 1.00 32.02 164 PRO A O 1
ATOM 1315 N N . ILE A 1 165 ? 3.922 27.062 -0.727 1.00 29.02 165 ILE A N 1
ATOM 1316 C CA . ILE A 1 165 ? 3.343 27.324 -2.045 1.00 35.81 165 ILE A CA 1
ATOM 1317 C C . ILE A 1 165 ? 3.676 26.119 -2.942 1.00 39.43 165 ILE A C 1
ATOM 1318 O O . ILE A 1 165 ? 4.841 25.671 -2.984 1.00 38.24 165 ILE A O 1
ATOM 1323 N N . LYS A 1 166 ? 2.657 25.646 -3.657 1.00 42.93 166 LYS A N 1
ATOM 1324 C CA . LYS A 1 166 ? 2.763 24.618 -4.691 1.00 47.40 166 LYS A CA 1
ATOM 1325 C C . LYS A 1 166 ? 2.915 25.282 -6.060 1.00 49.01 166 LYS A C 1
ATOM 1326 O O . LYS A 1 166 ? 4.034 25.407 -6.559 1.00 54.77 166 LYS A O 1
ATOM 1328 N N . MET B 1 1 ? 8.591 44.186 38.118 1.00 32.37 1 MET B N 1
ATOM 1329 C CA A MET B 1 1 ? 9.898 43.638 37.651 0.50 32.33 1 MET B CA 1
ATOM 1330 C CA B MET B 1 1 ? 9.998 43.638 37.651 0.50 32.29 1 MET B CA 1
ATOM 1331 C C . MET B 1 1 ? 10.755 43.014 38.749 1.00 31.18 1 MET B C 1
ATOM 1332 O O . MET B 1 1 ? 11.322 43.714 39.614 1.00 28.89 1 MET B O 1
ATOM 1341 N N . LYS B 1 2 ? 10.871 41.695 38.679 1.00 28.80 2 LYS B N 1
ATOM 1342 C CA . LYS B 1 2 ? 11.704 40.947 39.604 1.00 25.26 2 LYS B CA 1
ATOM 1343 C C . LYS B 1 2 ? 13.205 41.262 39.469 1.00 24.20 2 LYS B C 1
ATOM 1344 O O . LYS B 1 2 ? 13.791 41.114 38.368 1.00 23.48 2 LYS B O 1
ATOM 1350 N N . LYS B 1 3 ? 13.851 41.594 40.613 1.00 20.31 3 LYS B N 1
ATOM 1351 C CA . LYS B 1 3 ? 15.285 41.855 40.657 1.00 17.96 3 LYS B CA 1
ATOM 1352 C C . LYS B 1 3 ? 15.925 40.948 41.724 1.00 15.95 3 LYS B C 1
ATOM 1353 O O . LYS B 1 3 ? 15.251 40.570 42.671 1.00 16.17 3 LYS B O 1
ATOM 1359 N N . LEU B 1 4 ? 17.208 40.643 41.570 1.00 16.15 4 LEU B N 1
ATOM 1360 C CA . LEU B 1 4 ? 17.936 39.942 42.599 1.00 15.72 4 LEU B CA 1
ATOM 1361 C C . LEU B 1 4 ? 19.004 40.877 43.126 1.00 16.02 4 LEU B C 1
ATOM 1362 O O . LEU B 1 4 ? 19.713 41.526 42.362 1.00 16.22 4 LEU B O 1
ATOM 1367 N N . TYR B 1 5 ? 19.129 40.921 44.437 1.00 15.53 5 TYR B N 1
ATOM 1368 C CA . TYR B 1 5 ? 20.018 41.769 45.106 1.00 15.45 5 TYR B CA 1
ATOM 1369 C C . TYR B 1 5 ? 20.996 40.808 45.830 1.00 16.55 5 TYR B C 1
ATOM 1370 O O . TYR B 1 5 ? 20.550 39.987 46.629 1.00 16.78 5 TYR B O 1
ATOM 1379 N N . THR B 1 6 ? 22.291 40.987 45.614 1.00 16.44 6 THR B N 1
ATOM 1380 C CA . THR B 1 6 ? 23.329 40.188 46.332 1.00 16.18 6 THR B CA 1
ATOM 1381 C C . THR B 1 6 ? 24.297 41.149 47.105 1.00 16.70 6 THR B C 1
ATOM 1382 O O . THR B 1 6 ? 24.828 42.174 46.515 1.00 18.44 6 THR B O 1
ATOM 1386 N N . SER B 1 7 ? 24.480 40.858 48.411 1.00 16.29 7 SER B N 1
ATOM 1387 C CA . SER B 1 7 ? 25.459 41.517 49.268 1.00 17.34 7 SER B CA 1
ATOM 1388 C C . SER B 1 7 ? 26.511 40.581 49.804 1.00 17.16 7 SER B C 1
ATOM 1389 O O . SER B 1 7 ? 26.304 39.372 49.839 1.00 15.10 7 SER B O 1
ATOM 1392 N N . TYR B 1 8 ? 27.654 41.173 50.145 1.00 16.05 8 TYR B N 1
ATOM 1393 C CA . TYR B 1 8 ? 28.852 40.404 50.524 1.00 16.54 8 TYR B CA 1
ATOM 1394 C C . TYR B 1 8 ? 29.452 40.947 51.807 1.00 17.33 8 TYR B C 1
ATOM 1395 O O . TYR B 1 8 ? 29.437 42.164 52.046 1.00 19.14 8 TYR B O 1
ATOM 1404 N N . GLY B 1 9 ? 30.082 40.108 52.609 1.00 16.67 9 GLY B N 1
ATOM 1405 C CA . GLY B 1 9 ? 30.858 40.618 53.713 1.00 17.83 9 GLY B CA 1
ATOM 1406 C C . GLY B 1 9 ? 31.177 39.461 54.642 1.00 18.23 9 GLY B C 1
ATOM 1407 O O . GLY B 1 9 ? 31.099 38.309 54.197 1.00 16.21 9 GLY B O 1
ATOM 1408 N N . THR B 1 10 ? 31.523 39.753 55.901 1.00 17.38 10 THR B N 1
ATOM 1409 C CA . THR B 1 10 ? 31.739 38.629 56.827 1.00 17.83 10 THR B CA 1
ATOM 1410 C C . THR B 1 10 ? 30.449 37.891 57.145 1.00 17.55 10 THR B C 1
ATOM 1411 O O . THR B 1 10 ? 29.365 38.396 56.962 1.00 16.41 10 THR B O 1
ATOM 1415 N N . TYR B 1 11 ? 30.570 36.651 57.601 1.00 18.79 11 TYR B N 1
ATOM 1416 C CA . TYR B 1 11 ? 29.393 35.883 57.965 1.00 19.31 11 TYR B CA 1
ATOM 1417 C C . TYR B 1 11 ? 28.538 36.678 58.997 1.00 18.71 11 TYR B C 1
ATOM 1418 O O . TYR B 1 11 ? 27.333 36.742 58.900 1.00 17.59 11 TYR B O 1
ATOM 1427 N N . GLY B 1 12 ? 29.196 37.247 60.000 1.00 19.92 12 GLY B N 1
ATOM 1428 C CA . GLY B 1 12 ? 28.541 37.897 61.146 1.00 20.61 12 GLY B CA 1
ATOM 1429 C C . GLY B 1 12 ? 27.795 39.139 60.694 1.00 20.42 12 GLY B C 1
ATOM 1430 O O . GLY B 1 12 ? 26.606 39.343 61.042 1.00 20.94 12 GLY B O 1
ATOM 1431 N N . PHE B 1 13 ? 28.464 39.960 59.879 1.00 20.91 13 PHE B N 1
ATOM 1432 C CA . PHE B 1 13 ? 27.874 41.164 59.291 1.00 19.85 13 PHE B CA 1
ATOM 1433 C C . PHE B 1 13 ? 26.590 40.870 58.497 1.00 20.79 13 PHE B C 1
ATOM 1434 O O . PHE B 1 13 ? 25.550 41.546 58.709 1.00 19.57 13 PHE B O 1
ATOM 1442 N N . LEU B 1 14 ? 26.648 39.870 57.603 1.00 18.68 14 LEU B N 1
ATOM 1443 C CA . LEU B 1 14 ? 25.447 39.516 56.825 1.00 18.22 14 LEU B CA 1
ATOM 1444 C C . LEU B 1 14 ? 24.343 38.790 57.610 1.00 18.66 14 LEU B C 1
ATOM 1445 O O . LEU B 1 14 ? 23.145 38.991 57.345 1.00 16.93 14 LEU B O 1
ATOM 1450 N N . HIS B 1 15 ? 24.722 37.871 58.516 1.00 18.00 15 HIS B N 1
ATOM 1451 C CA . HIS B 1 15 ? 23.728 37.243 59.377 1.00 19.83 15 HIS B CA 1
ATOM 1452 C C . HIS B 1 15 ? 22.920 38.237 60.239 1.00 19.88 15 HIS B C 1
ATOM 1453 O O . HIS B 1 15 ? 21.720 38.027 60.410 1.00 18.78 15 HIS B O 1
ATOM 1460 N N . GLN B 1 16 ? 23.563 39.307 60.765 1.00 19.46 16 GLN B N 1
ATOM 1461 C CA . GLN B 1 16 ? 22.833 40.362 61.464 1.00 19.88 16 GLN B CA 1
ATOM 1462 C C . GLN B 1 16 ? 21.691 40.984 60.555 1.00 20.57 16 GLN B C 1
ATOM 1463 O O . GLN B 1 16 ? 20.528 41.179 60.989 1.00 19.04 16 GLN B O 1
ATOM 1469 N N . ILE B 1 17 ? 22.000 41.217 59.275 1.00 20.44 17 ILE B N 1
ATOM 1470 C CA . ILE B 1 17 ? 20.990 41.697 58.340 1.00 21.70 17 ILE B CA 1
ATOM 1471 C C . ILE B 1 17 ? 19.879 40.696 58.190 1.00 21.56 17 ILE B C 1
ATOM 1472 O O . ILE B 1 17 ? 18.710 41.061 58.233 1.00 21.41 17 ILE B O 1
ATOM 1477 N N . LYS B 1 18 ? 20.237 39.408 58.079 1.00 19.69 18 LYS B N 1
ATOM 1478 C CA . LYS B 1 18 ? 19.219 38.357 57.952 1.00 20.53 18 LYS B CA 1
ATOM 1479 C C . LYS B 1 18 ? 18.216 38.292 59.117 1.00 21.49 18 LYS B C 1
ATOM 1480 O O . LYS B 1 18 ? 17.022 38.242 58.905 1.00 21.69 18 LYS B O 1
ATOM 1486 N N . ILE B 1 19 ? 18.738 38.289 60.332 1.00 20.85 19 ILE B N 1
ATOM 1487 C CA . ILE B 1 19 ? 17.850 38.159 61.470 1.00 22.81 19 ILE B CA 1
ATOM 1488 C C . ILE B 1 19 ? 17.127 39.431 61.828 1.00 22.59 19 ILE B C 1
ATOM 1489 O O . ILE B 1 19 ? 16.070 39.332 62.429 1.00 23.68 19 ILE B O 1
ATOM 1494 N N . ASN B 1 20 ? 17.684 40.593 61.430 1.00 21.74 20 ASN B N 1
ATOM 1495 C CA . ASN B 1 20 ? 16.939 41.846 61.547 1.00 24.33 20 ASN B CA 1
ATOM 1496 C C . ASN B 1 20 ? 15.777 42.004 60.624 1.00 24.54 20 ASN B C 1
ATOM 1497 O O . ASN B 1 20 ? 14.936 42.875 60.877 1.00 24.59 20 ASN B O 1
ATOM 1502 N N . ASN B 1 21 ? 15.696 41.205 59.554 1.00 22.52 21 ASN B N 1
ATOM 1503 C CA . ASN B 1 21 ? 14.660 41.392 58.512 1.00 23.56 21 ASN B CA 1
ATOM 1504 C C . ASN B 1 21 ? 13.916 40.114 58.279 1.00 24.12 21 ASN B C 1
ATOM 1505 O O . ASN B 1 21 ? 13.963 39.547 57.162 1.00 22.97 21 ASN B O 1
ATOM 1510 N N . PRO B 1 22 ? 13.213 39.621 59.337 1.00 25.57 22 PRO B N 1
ATOM 1511 C CA . PRO B 1 22 ? 12.580 38.284 59.253 1.00 26.07 22 PRO B CA 1
ATOM 1512 C C . PRO B 1 22 ? 11.474 38.151 58.166 1.00 26.26 22 PRO B C 1
ATOM 1513 O O . PRO B 1 22 ? 11.262 37.057 57.615 1.00 26.41 22 PRO B O 1
ATOM 1517 N N . THR B 1 23 ? 10.827 39.262 57.786 1.00 27.27 23 THR B N 1
ATOM 1518 C CA . THR B 1 23 ? 9.800 39.156 56.731 1.00 27.80 23 THR B CA 1
ATOM 1519 C C . THR B 1 23 ? 10.359 39.179 55.287 1.00 27.06 23 THR B C 1
ATOM 1520 O O . THR B 1 23 ? 9.587 38.996 54.308 1.00 26.81 23 THR B O 1
ATOM 1524 N N . HIS B 1 24 ? 11.660 39.394 55.141 1.00 24.25 24 HIS B N 1
ATOM 1525 C CA . HIS B 1 24 ? 12.304 39.280 53.835 1.00 22.92 24 HIS B CA 1
ATOM 1526 C C . HIS B 1 24 ? 12.918 37.887 53.709 1.00 23.75 24 HIS B C 1
ATOM 1527 O O . HIS B 1 24 ? 13.498 37.398 54.657 1.00 24.20 24 HIS B O 1
ATOM 1534 N N . GLN B 1 25 ? 12.761 37.226 52.572 1.00 22.53 25 GLN B N 1
ATOM 1535 C CA . GLN B 1 25 ? 13.399 35.898 52.364 1.00 24.08 25 GLN B CA 1
ATOM 1536 C C . GLN B 1 25 ? 14.802 36.028 51.853 1.00 21.42 25 GLN B C 1
ATOM 1537 O O . GLN B 1 25 ? 15.028 36.042 50.629 1.00 22.58 25 GLN B O 1
ATOM 1543 N N . LEU B 1 26 ? 15.739 36.117 52.784 1.00 20.54 26 LEU B N 1
ATOM 1544 C CA . LEU B 1 26 ? 17.157 36.268 52.491 1.00 20.21 26 LEU B CA 1
ATOM 1545 C C . LEU B 1 26 ? 17.846 34.885 52.611 1.00 21.49 26 LEU B C 1
ATOM 1546 O O . LEU B 1 26 ? 17.570 34.144 53.530 1.00 21.37 26 LEU B O 1
ATOM 1551 N N . PHE B 1 27 ? 18.681 34.531 51.639 1.00 19.65 27 PHE B N 1
ATOM 1552 C CA . PHE B 1 27 ? 19.357 33.224 51.587 1.00 18.23 27 PHE B CA 1
ATOM 1553 C C . PHE B 1 27 ? 20.838 33.521 51.731 1.00 17.80 27 PHE B C 1
ATOM 1554 O O . PHE B 1 27 ? 21.425 34.295 50.940 1.00 19.28 27 PHE B O 1
ATOM 1562 N N . GLN B 1 28 ? 21.443 32.967 52.765 1.00 16.94 28 GLN B N 1
ATOM 1563 C CA . GLN B 1 28 ? 22.860 33.222 52.994 1.00 16.23 28 GLN B CA 1
ATOM 1564 C C . GLN B 1 28 ? 23.708 31.972 52.787 1.00 15.93 28 GLN B C 1
ATOM 1565 O O . GLN B 1 28 ? 23.283 30.861 53.191 1.00 15.86 28 GLN B O 1
ATOM 1571 N N . PHE B 1 29 ? 24.915 32.143 52.230 1.00 15.72 29 PHE B N 1
ATOM 1572 C CA . PHE B 1 29 ? 25.795 31.004 51.937 1.00 15.59 29 PHE B CA 1
ATOM 1573 C C . PHE B 1 29 ? 27.236 31.361 52.163 1.00 15.52 29 PHE B C 1
ATOM 1574 O O . PHE B 1 29 ? 27.581 32.543 52.153 1.00 15.21 29 PHE B O 1
ATOM 1582 N N . SER B 1 30 ? 28.080 30.345 52.329 1.00 14.64 30 SER B N 1
ATOM 1583 C CA . SER B 1 30 ? 29.518 30.546 52.505 1.00 16.22 30 SER B CA 1
ATOM 1584 C C . SER B 1 30 ? 30.210 30.335 51.157 1.00 16.24 30 SER B C 1
ATOM 1585 O O . SER B 1 30 ? 29.904 29.358 50.456 1.00 16.40 30 SER B O 1
ATOM 1588 N N . ALA B 1 31 ? 31.122 31.245 50.768 1.00 14.17 31 ALA B N 1
ATOM 1589 C CA . ALA B 1 31 ? 31.959 31.030 49.579 1.00 13.97 31 ALA B CA 1
ATOM 1590 C C . ALA B 1 31 ? 33.418 30.924 50.027 1.00 15.30 31 ALA B C 1
ATOM 1591 O O . ALA B 1 31 ? 33.717 31.213 51.180 1.00 14.58 31 ALA B O 1
ATOM 1593 N N . SER B 1 32 ? 34.284 30.487 49.140 1.00 13.97 32 SER B N 1
ATOM 1594 C CA . SER B 1 32 ? 35.722 30.410 49.497 1.00 15.81 32 SER B CA 1
ATOM 1595 C C . SER B 1 32 ? 36.344 31.747 49.749 1.00 15.37 32 SER B C 1
ATOM 1596 O O . SER B 1 32 ? 37.349 31.844 50.500 1.00 16.34 32 SER B O 1
ATOM 1599 N N . ASP B 1 33 ? 35.754 32.807 49.210 1.00 15.46 33 ASP B N 1
ATOM 1600 C CA . ASP B 1 33 ? 36.360 34.118 49.424 1.00 16.12 33 ASP B CA 1
ATOM 1601 C C . ASP B 1 33 ? 35.520 35.131 50.263 1.00 16.11 33 ASP B C 1
ATOM 1602 O O . ASP B 1 33 ? 35.996 36.247 50.523 1.00 17.24 33 ASP B O 1
ATOM 1607 N N . THR B 1 34 ? 34.339 34.765 50.726 1.00 16.88 34 THR B N 1
ATOM 1608 C CA . THR B 1 34 ? 33.448 35.736 51.370 1.00 16.74 34 THR B CA 1
ATOM 1609 C C . THR B 1 34 ? 32.184 35.046 51.800 1.00 15.21 34 THR B C 1
ATOM 1610 O O . THR B 1 34 ? 31.885 33.977 51.289 1.00 15.63 34 THR B O 1
ATOM 1614 N N . SER B 1 35 ? 31.407 35.632 52.693 1.00 14.13 35 SER B N 1
ATOM 1615 C CA . SER B 1 35 ? 30.021 35.182 52.839 1.00 14.86 35 SER B CA 1
ATOM 1616 C C . SER B 1 35 ? 29.167 35.971 51.841 1.00 13.96 35 SER B C 1
ATOM 1617 O O . SER B 1 35 ? 29.597 37.082 51.393 1.00 13.79 35 SER B O 1
ATOM 1620 N N . VAL B 1 36 ? 27.966 35.431 51.497 1.00 15.37 36 VAL B N 1
ATOM 1621 C CA . VAL B 1 36 ? 27.136 36.043 50.417 1.00 15.20 36 VAL B CA 1
ATOM 1622 C C . VAL B 1 36 ? 25.684 35.934 50.906 1.00 14.78 36 VAL B C 1
ATOM 1623 O O . VAL B 1 36 ? 25.290 34.955 51.553 1.00 15.63 36 VAL B O 1
ATOM 1627 N N . ILE B 1 37 ? 24.878 36.961 50.684 1.00 15.03 37 ILE B N 1
ATOM 1628 C CA . ILE B 1 37 ? 23.476 36.782 50.949 1.00 16.27 37 ILE B CA 1
ATOM 1629 C C . ILE B 1 37 ? 22.672 37.342 49.778 1.00 17.55 37 ILE B C 1
ATOM 1630 O O . ILE B 1 37 ? 23.103 38.356 49.168 1.00 17.55 37 ILE B O 1
ATOM 1635 N N . PHE B 1 38 ? 21.487 36.814 49.514 1.00 16.96 38 PHE B N 1
ATOM 1636 C CA . PHE B 1 38 ? 20.719 37.470 48.439 1.00 17.02 38 PHE B CA 1
ATOM 1637 C C . PHE B 1 38 ? 19.232 37.369 48.669 1.00 16.61 38 PHE B C 1
ATOM 1638 O O . PHE B 1 38 ? 18.772 36.506 49.446 1.00 16.55 38 PHE B O 1
ATOM 1646 N N . GLU B 1 39 ? 18.486 38.277 48.038 1.00 16.45 39 GLU B N 1
ATOM 1647 C CA . GLU B 1 39 ? 17.028 38.161 47.987 1.00 16.47 39 GLU B CA 1
ATOM 1648 C C . GLU B 1 39 ? 16.539 38.512 46.596 1.00 16.84 39 GLU B C 1
ATOM 1649 O O . GLU B 1 39 ? 17.172 39.324 45.888 1.00 15.25 39 GLU B O 1
ATOM 1655 N N . GLU B 1 40 ? 15.406 37.928 46.200 1.00 16.75 40 GLU B N 1
ATOM 1656 C CA . GLU B 1 40 ? 14.847 38.231 44.907 1.00 18.83 40 GLU B CA 1
ATOM 1657 C C . GLU B 1 40 ? 13.450 38.778 45.155 1.00 18.90 40 GLU B C 1
ATOM 1658 O O . GLU B 1 40 ? 12.651 38.179 45.879 1.00 19.00 40 GLU B O 1
ATOM 1664 N N . THR B 1 41 ? 13.136 39.966 44.625 1.00 19.56 41 THR B N 1
ATOM 1665 C CA . THR B 1 41 ? 11.874 40.551 44.965 1.00 20.72 41 THR B CA 1
ATOM 1666 C C . THR B 1 41 ? 11.511 41.612 43.917 1.00 20.94 41 THR B C 1
ATOM 1667 O O . THR B 1 41 ? 12.423 42.187 43.258 1.00 18.95 41 THR B O 1
ATOM 1671 N N . ASP B 1 42 ? 10.204 41.843 43.742 1.00 22.58 42 ASP B N 1
ATOM 1672 C CA . ASP B 1 42 ? 9.815 42.976 42.899 1.00 24.31 42 ASP B CA 1
ATOM 1673 C C . ASP B 1 42 ? 9.578 44.205 43.744 1.00 25.70 42 ASP B C 1
ATOM 1674 O O . ASP B 1 42 ? 9.035 45.221 43.223 1.00 23.71 42 ASP B O 1
ATOM 1679 N N . GLY B 1 43 ? 9.947 44.142 45.036 1.00 24.78 43 GLY B N 1
ATOM 1680 C CA . GLY B 1 43 ? 9.745 45.254 45.961 1.00 25.93 43 GLY B CA 1
ATOM 1681 C C . GLY B 1 43 ? 11.055 45.873 46.391 1.00 24.81 43 GLY B C 1
ATOM 1682 O O . GLY B 1 43 ? 12.046 45.677 45.739 1.00 27.20 43 GLY B O 1
ATOM 1683 N N . GLU B 1 44 ? 11.074 46.569 47.518 1.00 25.09 44 GLU B N 1
ATOM 1684 C CA . GLU B 1 44 ? 12.343 47.141 48.035 1.00 23.53 44 GLU B CA 1
ATOM 1685 C C . GLU B 1 44 ? 13.198 46.074 48.651 1.00 22.38 44 GLU B C 1
ATOM 1686 O O . GLU B 1 44 ? 12.662 45.242 49.382 1.00 20.72 44 GLU B O 1
ATOM 1692 N N . THR B 1 45 ? 14.514 46.174 48.461 1.00 19.82 45 THR B N 1
ATOM 1693 C CA . THR B 1 45 ? 15.454 45.373 49.225 1.00 20.67 45 THR B CA 1
ATOM 1694 C C . THR B 1 45 ? 15.776 45.945 50.613 1.00 21.43 45 THR B C 1
ATOM 1695 O O . THR B 1 45 ? 15.663 47.163 50.851 1.00 22.19 45 THR B O 1
ATOM 1699 N N . VAL B 1 46 ? 16.168 45.085 51.542 1.00 22.30 46 VAL B N 1
ATOM 1700 C CA . VAL B 1 46 ? 16.731 45.615 52.778 1.00 25.63 46 VAL B CA 1
ATOM 1701 C C . VAL B 1 46 ? 18.272 45.662 52.726 1.00 27.44 46 VAL B C 1
ATOM 1702 O O . VAL B 1 46 ? 18.917 46.035 53.706 1.00 29.85 46 VAL B O 1
ATOM 1706 N N . LEU B 1 47 ? 18.877 45.278 51.600 1.00 26.86 47 LEU B N 1
ATOM 1707 C CA . LEU B 1 47 ? 20.368 45.246 51.512 1.00 27.32 47 LEU B CA 1
ATOM 1708 C C . LEU B 1 47 ? 20.898 46.591 51.141 1.00 26.99 47 LEU B C 1
ATOM 1709 O O . LEU B 1 47 ? 20.225 47.331 50.437 1.00 26.11 47 LEU B O 1
ATOM 1714 N N . LYS B 1 48 ? 22.115 46.875 51.573 1.00 34.65 48 LYS B N 1
ATOM 1715 C CA . LYS B 1 48 ? 22.838 48.080 51.214 1.00 36.04 48 LYS B CA 1
ATOM 1716 C C . LYS B 1 48 ? 24.138 47.678 50.505 1.00 35.39 48 LYS B C 1
ATOM 1717 O O . LYS B 1 48 ? 24.597 46.586 50.649 1.00 49.46 48 LYS B O 1
ATOM 1721 N N . SER B 1 49 ? 24.629 48.521 49.653 1.00 39.89 49 SER B N 1
ATOM 1722 C CA . SER B 1 49 ? 25.625 48.119 48.691 1.00 36.56 49 SER B CA 1
ATOM 1723 C C . SER B 1 49 ? 25.326 46.807 47.979 1.00 32.45 49 SER B C 1
ATOM 1724 O O . SER B 1 49 ? 26.233 46.026 47.859 1.00 35.09 49 SER B O 1
ATOM 1727 N N . PRO B 1 50 ? 24.111 46.524 47.520 1.00 26.75 50 PRO B N 1
ATOM 1728 C CA . PRO B 1 50 ? 23.982 45.250 46.821 1.00 21.28 50 PRO B CA 1
ATOM 1729 C C . PRO B 1 50 ? 24.370 45.385 45.387 1.00 19.92 50 PRO B C 1
ATOM 1730 O O . PRO B 1 50 ? 24.337 46.457 44.836 1.00 19.26 50 PRO B O 1
ATOM 1734 N N . SER B 1 51 ? 24.745 44.270 44.821 1.00 17.02 51 SER B N 1
ATOM 1735 C CA . SER B 1 51 ? 24.845 44.116 43.406 1.00 18.76 51 SER B CA 1
ATOM 1736 C C . SER B 1 51 ? 23.450 43.817 42.932 1.00 17.40 51 SER B C 1
ATOM 1737 O O . SER B 1 51 ? 22.880 42.921 43.418 1.00 20.00 51 SER B O 1
ATOM 1740 N N . ILE B 1 52 ? 22.963 44.558 41.959 1.00 15.45 52 ILE B N 1
ATOM 1741 C CA . ILE B 1 52 ? 21.606 44.435 41.510 1.00 15.59 52 ILE B CA 1
ATOM 1742 C C . ILE B 1 52 ? 21.454 43.812 40.115 1.00 15.22 52 ILE B C 1
ATOM 1743 O O . ILE B 1 52 ? 22.047 44.279 39.209 1.00 15.12 52 ILE B O 1
ATOM 1748 N N A TYR B 1 53 ? 20.539 42.889 39.854 0.50 14.93 53 TYR B N 1
ATOM 1749 N N B TYR B 1 53 ? 20.476 42.938 39.899 0.50 14.84 53 TYR B N 1
ATOM 1750 C CA A TYR B 1 53 ? 20.435 42.247 38.528 0.50 14.79 53 TYR B CA 1
ATOM 1751 C CA B TYR B 1 53 ? 20.236 42.297 38.608 0.50 14.71 53 TYR B CA 1
ATOM 1752 C C A TYR B 1 53 ? 18.928 41.951 38.233 0.50 15.87 53 TYR B C 1
ATOM 1753 C C B TYR B 1 53 ? 18.772 42.330 38.276 0.50 15.92 53 TYR B C 1
ATOM 1754 O O A TYR B 1 53 ? 18.207 41.514 39.159 0.50 15.47 53 TYR B O 1
ATOM 1755 O O B TYR B 1 53 ? 17.953 42.417 39.167 0.50 16.18 53 TYR B O 1
ATOM 1772 N N . GLU B 1 54 ? 18.450 42.216 36.999 1.00 16.57 54 GLU B N 1
ATOM 1773 C CA . GLU B 1 54 ? 17.065 41.923 36.609 1.00 18.11 54 GLU B CA 1
ATOM 1774 C C . GLU B 1 54 ? 17.102 40.451 36.304 1.00 16.55 54 GLU B C 1
ATOM 1775 O O . GLU B 1 54 ? 18.136 39.971 35.782 1.00 15.64 54 GLU B O 1
ATOM 1781 N N . VAL B 1 55 ? 16.045 39.753 36.708 1.00 15.55 55 VAL B N 1
ATOM 1782 C CA . VAL B 1 55 ? 15.919 38.304 36.424 1.00 15.08 55 VAL B CA 1
ATOM 1783 C C . VAL B 1 55 ? 15.364 38.135 35.001 1.00 15.58 55 VAL B C 1
ATOM 1784 O O . VAL B 1 55 ? 14.210 38.511 34.731 1.00 18.46 55 VAL B O 1
ATOM 1788 N N . ILE B 1 56 ? 16.163 37.647 34.053 1.00 15.81 56 ILE B N 1
ATOM 1789 C CA . ILE B 1 56 ? 15.750 37.539 32.598 1.00 18.31 56 ILE B CA 1
ATOM 1790 C C . ILE B 1 56 ? 15.042 36.177 32.377 1.00 18.50 56 ILE B C 1
ATOM 1791 O O . ILE B 1 56 ? 14.052 36.064 31.593 1.00 16.56 56 ILE B O 1
ATOM 1796 N N . LYS B 1 57 ? 15.540 35.182 33.111 1.00 16.37 57 LYS B N 1
ATOM 1797 C CA . LYS B 1 57 ? 14.979 33.808 33.027 1.00 19.38 57 LYS B CA 1
ATOM 1798 C C . LYS B 1 57 ? 15.158 33.089 34.354 1.00 17.53 57 LYS B C 1
ATOM 1799 O O . LYS B 1 57 ? 16.203 33.279 35.091 1.00 15.93 57 LYS B O 1
ATOM 1805 N N . GLU B 1 58 ? 14.177 32.249 34.705 1.00 17.47 58 GLU B N 1
ATOM 1806 C CA . GLU B 1 58 ? 14.275 31.576 36.005 1.00 18.55 58 GLU B CA 1
ATOM 1807 C C . GLU B 1 58 ? 13.586 30.239 35.931 1.00 18.77 58 GLU B C 1
ATOM 1808 O O . GLU B 1 58 ? 12.575 30.088 35.176 1.00 17.39 58 GLU B O 1
ATOM 1814 N N . ILE B 1 59 ? 14.142 29.276 36.672 1.00 17.27 59 ILE B N 1
ATOM 1815 C CA . ILE B 1 59 ? 13.498 27.931 36.770 1.00 17.95 59 ILE B CA 1
ATOM 1816 C C . ILE B 1 59 ? 13.668 27.578 38.225 1.00 17.35 59 ILE B C 1
ATOM 1817 O O . ILE B 1 59 ? 14.804 27.709 38.771 1.00 15.38 59 ILE B O 1
ATOM 1822 N N . GLY B 1 60 ? 12.617 27.152 38.874 1.00 17.38 60 GLY B N 1
ATOM 1823 C CA . GLY B 1 60 ? 12.796 26.572 40.256 1.00 18.88 60 GLY B CA 1
ATOM 1824 C C . GLY B 1 60 ? 12.896 27.624 41.380 1.00 20.24 60 GLY B C 1
ATOM 1825 O O . GLY B 1 60 ? 12.920 28.872 41.116 1.00 20.90 60 GLY B O 1
ATOM 1826 N N . GLU B 1 61 ? 12.884 27.163 42.619 1.00 20.97 61 GLU B N 1
ATOM 1827 C CA . GLU B 1 61 ? 12.822 28.055 43.784 1.00 23.51 61 GLU B CA 1
ATOM 1828 C C . GLU B 1 61 ? 14.154 27.946 44.494 1.00 21.50 61 GLU B C 1
ATOM 1829 O O . GLU B 1 61 ? 14.764 26.898 44.460 1.00 18.43 61 GLU B O 1
ATOM 1835 N N . PHE B 1 62 ? 14.587 29.018 45.161 1.00 19.51 62 PHE B N 1
ATOM 1836 C CA . PHE B 1 62 ? 15.716 28.906 46.061 1.00 18.56 62 PHE B CA 1
ATOM 1837 C C . PHE B 1 62 ? 15.531 28.051 47.359 1.00 18.66 62 PHE B C 1
ATOM 1838 O O . PHE B 1 62 ? 14.410 27.848 47.900 1.00 18.82 62 PHE B O 1
ATOM 1846 N N . SER B 1 63 ? 16.649 27.561 47.895 1.00 16.94 63 SER B N 1
ATOM 1847 C CA . SER B 1 63 ? 16.591 26.887 49.167 1.00 18.74 63 SER B CA 1
ATOM 1848 C C . SER B 1 63 ? 17.891 27.198 49.902 1.00 20.47 63 SER B C 1
ATOM 1849 O O . SER B 1 63 ? 18.991 27.182 49.297 1.00 19.75 63 SER B O 1
ATOM 1852 N N . GLU B 1 64 ? 17.782 27.397 51.215 1.00 19.95 64 GLU B N 1
ATOM 1853 C CA . GLU B 1 64 ? 18.996 27.531 52.024 1.00 22.20 64 GLU B CA 1
ATOM 1854 C C . GLU B 1 64 ? 19.828 26.273 52.104 1.00 20.67 64 GLU B C 1
ATOM 1855 O O . GLU B 1 64 ? 20.961 26.338 52.550 1.00 20.87 64 GLU B O 1
ATOM 1861 N N . HIS B 1 65 ? 19.291 25.130 51.634 1.00 19.06 65 HIS B N 1
ATOM 1862 C CA . HIS B 1 65 ? 20.016 23.857 51.759 1.00 19.42 65 HIS B CA 1
ATOM 1863 C C . HIS B 1 65 ? 20.634 23.427 50.444 1.00 19.52 65 HIS B C 1
ATOM 1864 O O . HIS B 1 65 ? 21.258 22.367 50.385 1.00 17.45 65 HIS B O 1
ATOM 1871 N N . HIS B 1 66 ? 20.526 24.229 49.388 1.00 16.18 66 HIS B N 1
ATOM 1872 C CA . HIS B 1 66 ? 21.093 23.798 48.088 1.00 15.46 66 HIS B CA 1
ATOM 1873 C C . HIS B 1 66 ? 22.471 24.346 47.889 1.00 15.22 66 HIS B C 1
ATOM 1874 O O . HIS B 1 66 ? 22.864 25.355 48.537 1.00 15.69 66 HIS B O 1
ATOM 1881 N N . PHE B 1 67 ? 23.215 23.738 46.972 1.00 14.83 67 PHE B N 1
ATOM 1882 C CA . PHE B 1 67 ? 24.569 24.250 46.518 1.00 13.69 67 PHE B CA 1
ATOM 1883 C C . PHE B 1 67 ? 24.291 25.112 45.302 1.00 13.85 67 PHE B C 1
ATOM 1884 O O . PHE B 1 67 ? 23.422 24.706 44.476 1.00 13.87 67 PHE B O 1
ATOM 1892 N N . TYR B 1 68 ? 24.905 26.307 45.228 1.00 12.97 68 TYR B N 1
ATOM 1893 C CA . TYR B 1 68 ? 24.842 27.182 44.040 1.00 12.44 68 TYR B CA 1
ATOM 1894 C C . TYR B 1 68 ? 26.163 27.411 43.419 1.00 13.00 68 TYR B C 1
ATOM 1895 O O . TYR B 1 68 ? 27.134 27.518 44.150 1.00 14.42 68 TYR B O 1
ATOM 1904 N N . CYS B 1 69 ? 26.217 27.488 42.087 1.00 12.29 69 CYS B N 1
ATOM 1905 C CA . CYS B 1 69 ? 27.417 28.021 41.443 1.00 11.39 69 CYS B CA 1
ATOM 1906 C C . CYS B 1 69 ? 27.009 29.308 40.762 1.00 10.21 69 CYS B C 1
ATOM 1907 O O . CYS B 1 69 ? 26.057 29.242 39.950 1.00 9.59 69 CYS B O 1
ATOM 1910 N N . ALA B 1 70 ? 27.654 30.430 41.108 1.00 10.44 70 ALA B N 1
ATOM 1911 C CA . ALA B 1 70 ? 27.418 31.719 40.413 1.00 10.31 70 ALA B CA 1
ATOM 1912 C C . ALA B 1 70 ? 28.496 31.869 39.376 1.00 11.30 70 ALA B C 1
ATOM 1913 O O . ALA B 1 70 ? 29.697 31.894 39.717 1.00 10.99 70 ALA B O 1
ATOM 1915 N N . ILE B 1 71 ? 28.087 31.991 38.111 1.00 10.87 71 ILE B N 1
ATOM 1916 C CA . ILE B 1 71 ? 29.068 32.146 37.021 1.00 10.87 71 ILE B CA 1
ATOM 1917 C C . ILE B 1 71 ? 29.082 33.632 36.631 1.00 11.15 71 ILE B C 1
ATOM 1918 O O . ILE B 1 71 ? 28.023 34.172 36.312 1.00 12.07 71 ILE B O 1
ATOM 1923 N N . PHE B 1 72 ? 30.248 34.255 36.664 1.00 10.41 72 PHE B N 1
ATOM 1924 C CA . PHE B 1 72 ? 30.375 35.684 36.211 1.00 11.23 72 PHE B CA 1
ATOM 1925 C C . PHE B 1 72 ? 30.919 35.717 34.817 1.00 11.84 72 PHE B C 1
ATOM 1926 O O . PHE B 1 72 ? 31.937 35.037 34.524 1.00 11.53 72 PHE B O 1
ATOM 1934 N N . ILE B 1 73 ? 30.216 36.471 33.936 1.00 12.07 73 ILE B N 1
ATOM 1935 C CA . ILE B 1 73 ? 30.452 36.466 32.501 1.00 12.50 73 ILE B CA 1
ATOM 1936 C C . ILE B 1 73 ? 30.698 37.929 32.050 1.00 14.85 73 ILE B C 1
ATOM 1937 O O . ILE B 1 73 ? 29.745 38.660 31.746 1.00 14.75 73 ILE B O 1
ATOM 1942 N N . PRO B 1 74 ? 31.987 38.336 31.969 1.00 16.38 74 PRO B N 1
ATOM 1943 C CA . PRO B 1 74 ? 32.344 39.725 31.664 1.00 17.55 74 PRO B CA 1
ATOM 1944 C C . PRO B 1 74 ? 32.262 40.142 30.187 1.00 23.84 74 PRO B C 1
ATOM 1945 O O . PRO B 1 74 ? 33.153 39.863 29.392 1.00 33.40 74 PRO B O 1
ATOM 1949 N N . SER B 1 75 ? 31.263 40.919 29.853 1.00 23.19 75 SER B N 1
ATOM 1950 C CA . SER B 1 75 ? 31.061 41.371 28.485 1.00 22.57 75 SER B CA 1
ATOM 1951 C C . SER B 1 75 ? 31.308 42.883 28.374 1.00 22.84 75 SER B C 1
ATOM 1952 O O . SER B 1 75 ? 31.800 43.552 29.306 1.00 22.49 75 SER B O 1
ATOM 1955 N N . THR B 1 76 ? 31.040 43.420 27.195 1.00 25.22 76 THR B N 1
ATOM 1956 C CA . THR B 1 76 ? 31.277 44.824 26.920 1.00 23.12 76 THR B CA 1
ATOM 1957 C C . THR B 1 76 ? 29.937 45.430 26.548 1.00 24.45 76 THR B C 1
ATOM 1958 O O . THR B 1 76 ? 28.981 44.724 26.190 1.00 21.56 76 THR B O 1
ATOM 1962 N N . GLU B 1 77 ? 29.857 46.757 26.607 1.00 27.47 77 GLU B N 1
ATOM 1963 C CA . GLU B 1 77 ? 28.693 47.483 26.083 1.00 29.93 77 GLU B CA 1
ATOM 1964 C C . GLU B 1 77 ? 28.280 46.960 24.742 1.00 26.55 77 GLU B C 1
ATOM 1965 O O . GLU B 1 77 ? 27.108 46.750 24.505 1.00 28.65 77 GLU B O 1
ATOM 1971 N N . ASP B 1 78 ? 29.237 46.819 23.839 1.00 27.04 78 ASP B N 1
ATOM 1972 C CA . ASP B 1 78 ? 28.924 46.451 22.448 1.00 26.75 78 ASP B CA 1
ATOM 1973 C C . ASP B 1 78 ? 28.526 44.993 22.256 1.00 25.13 78 ASP B C 1
ATOM 1974 O O . ASP B 1 78 ? 27.887 44.676 21.263 1.00 22.95 78 ASP B O 1
ATOM 1979 N N . HIS B 1 79 ? 28.921 44.101 23.170 1.00 20.42 79 HIS B N 1
ATOM 1980 C CA . HIS B 1 79 ? 28.546 42.675 23.023 1.00 22.61 79 HIS B CA 1
ATOM 1981 C C . HIS B 1 79 ? 27.435 42.265 23.914 1.00 21.74 79 HIS B C 1
ATOM 1982 O O . HIS B 1 79 ? 26.907 41.172 23.770 1.00 20.97 79 HIS B O 1
ATOM 1989 N N . ALA B 1 80 ? 27.074 43.089 24.884 1.00 20.67 80 ALA B N 1
ATOM 1990 C CA . ALA B 1 80 ? 26.072 42.686 25.876 1.00 21.87 80 ALA B CA 1
ATOM 1991 C C . ALA B 1 80 ? 24.759 42.254 25.201 1.00 22.01 80 ALA B C 1
ATOM 1992 O O . ALA B 1 80 ? 24.117 41.316 25.643 1.00 19.17 80 ALA B O 1
ATOM 1994 N N . TYR B 1 81 ? 24.307 42.983 24.183 1.00 24.40 81 TYR B N 1
ATOM 1995 C CA . TYR B 1 81 ? 22.964 42.622 23.654 1.00 23.97 81 TYR B CA 1
ATOM 1996 C C . TYR B 1 81 ? 22.948 41.220 23.005 1.00 22.81 81 TYR B C 1
ATOM 1997 O O . TYR B 1 81 ? 22.000 40.435 23.200 1.00 19.27 81 TYR B O 1
ATOM 2006 N N . GLN B 1 82 ? 23.990 40.904 22.232 1.00 21.62 82 GLN B N 1
ATOM 2007 C CA . GLN B 1 82 ? 24.097 39.576 21.593 1.00 21.35 82 GLN B CA 1
ATOM 2008 C C . GLN B 1 82 ? 24.374 38.503 22.633 1.00 18.92 82 GLN B C 1
ATOM 2009 O O . GLN B 1 82 ? 23.941 37.368 22.485 1.00 17.32 82 GLN B O 1
ATOM 2015 N N . LEU B 1 83 ? 25.153 38.844 23.657 1.00 16.31 83 LEU B N 1
ATOM 2016 C CA . LEU B 1 83 ? 25.440 37.800 24.691 1.00 16.55 83 LEU B CA 1
ATOM 2017 C C . LEU B 1 83 ? 24.131 37.417 25.364 1.00 16.04 83 LEU B C 1
ATOM 2018 O O . LEU B 1 83 ? 23.845 36.228 25.585 1.00 16.36 83 LEU B O 1
ATOM 2023 N N . GLU B 1 84 ? 23.352 38.444 25.747 1.00 16.93 84 GLU B N 1
ATOM 2024 C CA . GLU B 1 84 ? 22.036 38.160 26.382 1.00 16.98 84 GLU B CA 1
ATOM 2025 C C . GLU B 1 84 ? 21.137 37.268 25.500 1.00 17.72 84 GLU B C 1
ATOM 2026 O O . GLU B 1 84 ? 20.520 36.277 25.979 1.00 18.17 84 GLU B O 1
ATOM 2032 N N . LYS B 1 85 ? 21.012 37.622 24.228 1.00 17.99 85 LYS B N 1
ATOM 2033 C CA A LYS B 1 85 ? 20.223 36.842 23.252 0.50 18.44 85 LYS B CA 1
ATOM 2034 C CA B LYS B 1 85 ? 20.202 36.846 23.298 0.50 18.40 85 LYS B CA 1
ATOM 2035 C C . LYS B 1 85 ? 20.705 35.391 23.149 1.00 17.63 85 LYS B C 1
ATOM 2036 O O . LYS B 1 85 ? 19.898 34.448 23.132 1.00 16.19 85 LYS B O 1
ATOM 2047 N N . LYS B 1 86 ? 22.022 35.197 23.062 1.00 17.29 86 LYS B N 1
ATOM 2048 C CA . LYS B 1 86 ? 22.606 33.836 23.015 1.00 18.45 86 LYS B CA 1
ATOM 2049 C C . LYS B 1 86 ? 22.204 33.023 24.272 1.00 18.95 86 LYS B C 1
ATOM 2050 O O . LYS B 1 86 ? 21.737 31.878 24.166 1.00 18.82 86 LYS B O 1
ATOM 2056 N N . LEU B 1 87 ? 22.426 33.610 25.454 1.00 18.34 87 LEU B N 1
ATOM 2057 C CA . LEU B 1 87 ? 22.155 32.905 26.764 1.00 17.85 87 LEU B CA 1
ATOM 2058 C C . LEU B 1 87 ? 20.665 32.580 26.836 1.00 19.60 87 LEU B C 1
ATOM 2059 O O . LEU B 1 87 ? 20.301 31.484 27.200 1.00 20.46 87 LEU B O 1
ATOM 2064 N N . ILE B 1 88 ? 19.809 33.516 26.425 1.00 20.39 88 ILE B N 1
ATOM 2065 C CA . ILE B 1 88 ? 18.336 33.243 26.254 1.00 20.07 88 ILE B CA 1
ATOM 2066 C C . ILE B 1 88 ? 17.954 31.966 25.559 1.00 21.42 88 ILE B C 1
ATOM 2067 O O . ILE B 1 88 ? 16.999 31.299 25.986 1.00 22.03 88 ILE B O 1
ATOM 2072 N N . SER B 1 89 ? 1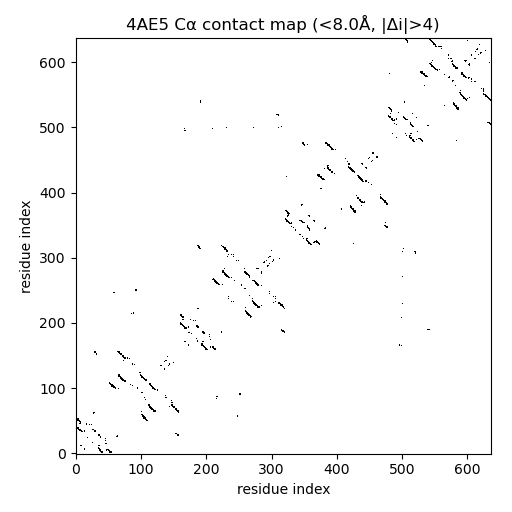8.628 31.661 24.458 1.00 22.32 89 SER B N 1
ATOM 2073 C CA . SER B 1 89 ? 18.202 30.605 23.575 1.00 23.94 89 SER B CA 1
ATOM 2074 C C . SER B 1 89 ? 18.933 29.308 23.874 1.00 22.12 89 SER B C 1
ATOM 2075 O O . SER B 1 89 ? 18.760 28.353 23.167 1.00 21.94 89 SER B O 1
ATOM 2078 N N . VAL B 1 90 ? 19.769 29.280 24.895 1.00 20.96 90 VAL B N 1
ATOM 2079 C CA . VAL B 1 90 ? 20.409 27.997 25.233 1.00 22.24 90 VAL B CA 1
ATOM 2080 C C . VAL B 1 90 ? 19.341 26.995 25.561 1.00 21.37 90 VAL B C 1
ATOM 2081 O O . VAL B 1 90 ? 18.363 27.322 26.267 1.00 19.43 90 VAL B O 1
ATOM 2085 N N . ASP B 1 91 ? 19.526 25.786 25.018 1.00 24.03 91 ASP B N 1
ATOM 2086 C CA . ASP B 1 91 ? 18.637 24.653 25.174 1.00 27.01 91 ASP B CA 1
ATOM 2087 C C . ASP B 1 91 ? 18.475 24.309 26.654 1.00 27.06 91 ASP B C 1
ATOM 2088 O O . ASP B 1 91 ? 19.431 24.280 27.417 1.00 26.72 91 ASP B O 1
ATOM 2093 N N . ASP B 1 92 ? 17.248 24.056 27.029 1.00 25.84 92 ASP B N 1
ATOM 2094 C CA . ASP B 1 92 ? 16.890 23.713 28.365 1.00 28.39 92 ASP B CA 1
ATOM 2095 C C . ASP B 1 92 ? 17.230 22.273 28.765 1.00 28.24 92 ASP B C 1
ATOM 2096 O O . ASP B 1 92 ? 16.702 21.798 29.736 1.00 30.98 92 ASP B O 1
ATOM 2101 N N . ASN B 1 93 ? 18.064 21.569 28.008 1.00 29.32 93 ASN B N 1
ATOM 2102 C CA . ASN B 1 93 ? 18.412 20.186 28.366 1.00 31.30 93 ASN B CA 1
ATOM 2103 C C . ASN B 1 93 ? 19.019 20.095 29.796 1.00 30.43 93 ASN B C 1
ATOM 2104 O O . ASN B 1 93 ? 18.971 19.039 30.429 1.00 32.80 93 ASN B O 1
ATOM 2109 N N . PHE B 1 94 ? 19.592 21.186 30.297 1.00 25.13 94 PHE B N 1
ATOM 2110 C CA . PHE B 1 94 ? 20.239 21.103 31.633 1.00 23.58 94 PHE B CA 1
ATOM 2111 C C . PHE B 1 94 ? 19.242 20.816 32.777 1.00 22.53 94 PHE B C 1
ATOM 2112 O O . PHE B 1 94 ? 19.579 20.232 33.787 1.00 20.40 94 PHE B O 1
ATOM 2120 N N . ARG B 1 95 ? 17.998 21.231 32.594 1.00 21.24 95 ARG B N 1
ATOM 2121 C CA A ARG B 1 95 ? 16.883 21.015 33.473 0.50 22.41 95 ARG B CA 1
ATOM 2122 C CA B ARG B 1 95 ? 17.043 21.042 33.657 0.50 21.32 95 ARG B CA 1
ATOM 2123 C C . ARG B 1 95 ? 16.782 19.538 33.871 1.00 23.99 95 ARG B C 1
ATOM 2124 O O . ARG B 1 95 ? 16.204 19.181 34.905 1.00 24.46 95 ARG B O 1
ATOM 2139 N N . ASN B 1 96 ? 17.291 18.685 32.965 1.00 25.62 96 ASN B N 1
ATOM 2140 C CA . ASN B 1 96 ? 17.106 17.203 33.082 1.00 25.83 96 ASN B CA 1
ATOM 2141 C C . ASN B 1 96 ? 18.260 16.413 33.753 1.00 24.96 96 ASN B C 1
ATOM 2142 O O . ASN B 1 96 ? 18.175 15.193 33.891 1.00 28.01 96 ASN B O 1
ATOM 2147 N N . PHE B 1 97 ? 19.280 17.110 34.226 1.00 22.03 97 PHE B N 1
ATOM 2148 C CA . PHE B 1 97 ? 20.459 16.500 34.826 1.00 21.47 97 PHE B CA 1
ATOM 2149 C C . PHE B 1 97 ? 20.181 16.124 36.316 1.00 19.53 97 PHE B C 1
ATOM 2150 O O . PHE B 1 97 ? 19.424 16.771 36.980 1.00 18.64 97 PHE B O 1
ATOM 2158 N N . GLY B 1 98 ? 20.788 15.036 36.799 1.00 18.87 98 GLY B N 1
ATOM 2159 C CA . GLY B 1 98 ? 20.631 14.598 38.212 1.00 18.06 98 GLY B CA 1
ATOM 2160 C C . GLY B 1 98 ? 20.953 15.755 39.185 1.00 16.83 98 GLY B C 1
ATOM 2161 O O . GLY B 1 98 ? 21.906 16.502 38.987 1.00 15.64 98 GLY B O 1
ATOM 2162 N N . GLY B 1 99 ? 20.104 15.893 40.190 1.00 15.88 99 GLY B N 1
ATOM 2163 C CA . GLY B 1 99 ? 20.273 16.843 41.282 1.00 15.74 99 GLY B CA 1
ATOM 2164 C C . GLY B 1 99 ? 20.016 18.296 40.846 1.00 14.95 99 GLY B C 1
ATOM 2165 O O . GLY B 1 99 ? 20.226 19.221 41.696 1.00 14.32 99 GLY B O 1
ATOM 2166 N N . PHE B 1 100 ? 19.572 18.526 39.576 1.00 15.57 100 PHE B N 1
ATOM 2167 C CA . PHE B 1 100 ? 19.222 19.932 39.142 1.00 14.97 100 PHE B CA 1
ATOM 2168 C C . PHE B 1 100 ? 18.096 20.504 40.008 1.00 15.21 100 PHE B C 1
ATOM 2169 O O . PHE B 1 100 ? 17.066 19.819 40.256 1.00 15.57 100 PHE B O 1
ATOM 2177 N N . LYS B 1 101 ? 18.263 21.751 40.503 1.00 14.23 101 LYS B N 1
ATOM 2178 C CA . LYS B 1 101 ? 17.164 22.352 41.273 1.00 15.09 101 LYS B CA 1
ATOM 2179 C C . LYS B 1 101 ? 16.645 23.695 40.725 1.00 14.61 101 LYS B C 1
ATOM 2180 O O . LYS B 1 101 ? 15.415 23.965 40.697 1.00 14.47 101 LYS B O 1
ATOM 2186 N N . SER B 1 102 ? 17.549 24.578 40.359 1.00 13.28 102 SER B N 1
ATOM 2187 C CA . SER B 1 102 ? 17.083 25.897 39.903 1.00 13.69 102 SER B CA 1
ATOM 2188 C C . SER B 1 102 ? 18.109 26.561 38.964 1.00 12.99 102 SER B C 1
ATOM 2189 O O . SER B 1 102 ? 19.326 26.190 38.888 1.00 13.36 102 SER B O 1
ATOM 2192 N N . TYR B 1 103 ? 17.639 27.638 38.317 1.00 13.18 103 TYR B N 1
ATOM 2193 C CA . TYR B 1 103 ? 18.441 28.373 37.303 1.00 12.10 103 TYR B CA 1
ATOM 2194 C C . TYR B 1 103 ? 17.995 29.852 37.341 1.00 12.14 103 TYR B C 1
ATOM 2195 O O . TYR B 1 103 ? 16.787 30.122 37.486 1.00 11.38 103 TYR B O 1
ATOM 2204 N N . ARG B 1 104 ? 18.990 30.748 37.319 1.00 12.42 104 ARG B N 1
ATOM 2205 C CA . ARG B 1 104 ? 18.751 32.209 37.092 1.00 13.27 104 ARG B CA 1
ATOM 2206 C C . ARG B 1 104 ? 19.722 32.724 36.058 1.00 13.44 104 ARG B C 1
ATOM 2207 O O . ARG B 1 104 ? 20.985 32.558 36.209 1.00 13.34 104 ARG B O 1
ATOM 2215 N N . LEU B 1 105 ? 19.192 33.437 35.039 1.00 12.86 105 LEU B N 1
ATOM 2216 C CA . LEU B 1 105 ? 19.983 34.266 34.138 1.00 12.72 105 LEU B CA 1
ATOM 2217 C C . LEU B 1 105 ? 19.727 35.735 34.542 1.00 12.93 105 LEU B C 1
ATOM 2218 O O . LEU B 1 105 ? 18.548 36.208 34.628 1.00 13.11 105 LEU B O 1
ATOM 2223 N N . LEU B 1 106 ? 20.827 36.450 34.794 1.00 10.70 106 LEU B N 1
ATOM 2224 C CA . LEU B 1 106 ? 20.732 37.761 35.474 1.00 11.38 106 LEU B CA 1
ATOM 2225 C C . LEU B 1 106 ? 21.408 38.869 34.647 1.00 12.18 106 LEU B C 1
ATOM 2226 O O . LEU B 1 106 ? 22.606 38.743 34.283 1.00 12.64 106 LEU B O 1
ATOM 2231 N N . ARG B 1 107 ? 20.682 39.956 34.393 1.00 11.47 107 ARG B N 1
ATOM 2232 C CA . ARG B 1 107 ? 21.239 41.078 33.652 1.00 12.86 107 ARG B CA 1
ATOM 2233 C C . ARG B 1 107 ? 21.590 42.219 34.669 1.00 12.79 107 ARG B C 1
ATOM 2234 O O . ARG B 1 107 ? 20.722 42.664 35.412 1.00 12.73 107 ARG B O 1
ATOM 2242 N N . PRO B 1 108 ? 22.869 42.661 34.698 1.00 14.21 108 PRO B N 1
ATOM 2243 C CA . PRO B 1 108 ? 23.306 43.585 35.719 1.00 14.07 108 PRO B CA 1
ATOM 2244 C C . PRO B 1 108 ? 22.703 45.003 35.545 1.00 14.90 108 PRO B C 1
ATOM 2245 O O . PRO B 1 108 ? 22.544 45.480 34.411 1.00 14.73 108 PRO B O 1
ATOM 2249 N N . ALA B 1 109 ? 22.405 45.652 36.671 1.00 14.48 109 ALA B N 1
ATOM 2250 C CA . ALA B 1 109 ? 21.896 47.042 36.640 1.00 16.77 109 ALA B CA 1
ATOM 2251 C C . ALA B 1 109 ? 23.015 48.023 36.241 1.00 18.39 109 ALA B C 1
ATOM 2252 O O . ALA B 1 109 ? 22.776 49.058 35.613 1.00 19.18 109 ALA B O 1
ATOM 2254 N N . LYS B 1 110 ? 24.243 47.650 36.565 1.00 18.70 110 LYS B N 1
ATOM 2255 C CA . LYS B 1 110 ? 25.385 48.547 36.391 1.00 21.97 110 LYS B CA 1
ATOM 2256 C C . LYS B 1 110 ? 26.468 47.708 35.725 1.00 20.68 110 LYS B C 1
ATOM 2257 O O . LYS B 1 110 ? 26.751 46.570 36.174 1.00 18.76 110 LYS B O 1
ATOM 2263 N N . GLY B 1 111 ? 27.084 48.249 34.677 1.00 20.12 111 GLY B N 1
ATOM 2264 C CA . GLY B 1 111 ? 28.232 47.521 34.064 1.00 21.27 111 GLY B CA 1
ATOM 2265 C C . GLY B 1 111 ? 27.664 46.458 33.113 1.00 19.70 111 GLY B C 1
ATOM 2266 O O . GLY B 1 111 ? 26.474 46.526 32.808 1.00 18.97 111 GLY B O 1
ATOM 2267 N N . THR B 1 112 ? 28.492 45.506 32.670 1.00 17.54 112 THR B N 1
ATOM 2268 C CA . THR B 1 112 ? 28.084 44.481 31.689 1.00 17.46 112 THR B CA 1
ATOM 2269 C C . THR B 1 112 ? 28.601 43.080 32.043 1.00 16.22 112 THR B C 1
ATOM 2270 O O . THR B 1 112 ? 28.893 42.280 31.123 1.00 16.46 112 THR B O 1
ATOM 2274 N N . THR B 1 113 ? 28.723 42.778 33.356 1.00 16.07 113 THR B N 1
ATOM 2275 C CA . THR B 1 113 ? 29.103 41.430 33.743 1.00 14.46 113 THR B CA 1
ATOM 2276 C C . THR B 1 113 ? 27.808 40.685 34.034 1.00 13.59 113 THR B C 1
ATOM 2277 O O . THR B 1 113 ? 27.171 40.944 35.035 1.00 13.18 113 THR B O 1
ATOM 2281 N N . TYR B 1 114 ? 27.440 39.760 33.154 1.00 13.86 114 TYR B N 1
ATOM 2282 C CA . TYR B 1 114 ? 26.244 38.956 33.360 1.00 13.53 114 TYR B CA 1
ATOM 2283 C C . TYR B 1 114 ? 26.524 37.912 34.459 1.00 12.38 114 TYR B C 1
ATOM 2284 O O . TYR B 1 114 ? 27.701 37.630 34.753 1.00 12.55 114 TYR B O 1
ATOM 2293 N N . LYS B 1 115 ? 25.467 37.439 35.123 1.00 12.55 115 LYS B N 1
ATOM 2294 C CA . LYS B 1 115 ? 25.643 36.375 36.094 1.00 12.55 115 LYS B CA 1
ATOM 2295 C C . LYS B 1 115 ? 24.645 35.268 35.835 1.00 13.39 115 LYS B C 1
ATOM 2296 O O . LYS B 1 115 ? 23.508 35.518 35.368 1.00 12.77 115 LYS B O 1
ATOM 2302 N N . ILE B 1 116 ? 25.074 34.024 36.050 1.00 12.24 116 ILE B N 1
ATOM 2303 C CA . ILE B 1 116 ? 24.151 32.883 36.048 1.00 12.85 116 ILE B CA 1
ATOM 2304 C C . ILE B 1 116 ? 24.207 32.189 37.463 1.00 13.03 116 ILE B C 1
ATOM 2305 O O . ILE B 1 116 ? 25.321 32.063 38.046 1.00 12.09 116 ILE B O 1
ATOM 2310 N N . TYR B 1 117 ? 23.057 31.833 38.038 1.00 11.76 117 TYR B N 1
ATOM 2311 C CA . TYR B 1 117 ? 23.102 30.909 39.174 1.00 13.38 117 TYR B CA 1
ATOM 2312 C C . TYR B 1 117 ? 22.613 29.537 38.713 1.00 12.41 117 TYR B C 1
ATOM 2313 O O . TYR B 1 117 ? 21.447 29.412 38.193 1.00 12.05 117 TYR B O 1
ATOM 2322 N N . PHE B 1 118 ? 23.415 28.513 39.006 1.00 12.20 118 PHE B N 1
ATOM 2323 C CA . PHE B 1 118 ? 22.976 27.094 38.963 1.00 12.42 118 PHE B CA 1
ATOM 2324 C C . PHE B 1 118 ? 22.773 26.572 40.349 1.00 12.26 118 PHE B C 1
ATOM 2325 O O . PHE B 1 118 ? 23.701 26.663 41.158 1.00 12.05 118 PHE B O 1
ATOM 2333 N N . GLY B 1 119 ? 21.517 26.165 40.650 1.00 12.08 119 GLY B N 1
ATOM 2334 C CA . GLY B 1 119 ? 21.217 25.542 41.954 1.00 13.25 119 GLY B CA 1
ATOM 2335 C C . GLY B 1 119 ? 21.159 24.007 41.823 1.00 12.95 119 GLY B C 1
ATOM 2336 O O . GLY B 1 119 ? 20.369 23.533 41.025 1.00 12.39 119 GLY B O 1
ATOM 2337 N N . PHE B 1 120 ? 21.949 23.252 42.602 1.00 12.42 120 PHE B N 1
ATOM 2338 C CA . PHE B 1 120 ? 21.927 21.753 42.512 1.00 12.25 120 PHE B CA 1
ATOM 2339 C C . PHE B 1 120 ? 21.835 21.148 43.906 1.00 13.38 120 PHE B C 1
ATOM 2340 O O . PHE B 1 120 ? 22.015 21.853 44.918 1.00 13.04 120 PHE B O 1
ATOM 2348 N N . ALA B 1 121 ? 21.602 19.813 44.010 1.00 14.55 121 ALA B N 1
ATOM 2349 C CA . ALA B 1 121 ? 21.419 19.222 45.305 1.00 15.33 121 ALA B CA 1
ATOM 2350 C C . ALA B 1 121 ? 22.734 19.315 46.119 1.00 16.40 121 ALA B C 1
ATOM 2351 O O . ALA B 1 121 ? 22.698 19.474 47.337 1.00 17.60 121 ALA B O 1
ATOM 2353 N N . ASP B 1 122 ? 23.863 19.190 45.437 1.00 16.56 122 ASP B N 1
ATOM 2354 C CA . ASP B 1 122 ? 25.164 19.281 46.057 1.00 17.88 122 ASP B CA 1
ATOM 2355 C C . ASP B 1 122 ? 26.226 19.620 44.996 1.00 16.78 122 ASP B C 1
ATOM 2356 O O . ASP B 1 122 ? 25.955 19.633 43.806 1.00 14.45 122 ASP B O 1
ATOM 2361 N N . ARG B 1 123 ? 27.466 19.836 45.421 1.00 16.48 123 ARG B N 1
ATOM 2362 C CA . ARG B 1 123 ? 28.509 20.228 44.487 1.00 15.79 123 ARG B CA 1
ATOM 2363 C C . ARG B 1 123 ? 28.831 19.150 43.453 1.00 15.44 123 ARG B C 1
ATOM 2364 O O . ARG B 1 123 ? 29.096 19.423 42.292 1.00 15.07 123 ARG B O 1
ATOM 2372 N N . HIS B 1 124 ? 28.854 17.904 43.907 1.00 16.27 124 HIS B N 1
ATOM 2373 C CA A HIS B 1 124 ? 29.094 16.755 42.995 0.50 17.48 124 HIS B CA 1
ATOM 2374 C CA B HIS B 1 124 ? 29.112 16.748 43.007 0.50 17.79 124 HIS B CA 1
ATOM 2375 C C . HIS B 1 124 ? 28.187 16.758 41.825 1.00 17.47 124 HIS B C 1
ATOM 2376 O O . HIS B 1 124 ? 28.615 16.465 40.674 1.00 16.51 124 HIS B O 1
ATOM 2389 N N . ALA B 1 125 ? 26.908 17.078 42.079 1.00 16.25 125 ALA B N 1
ATOM 2390 C CA . ALA B 1 125 ? 25.923 17.011 40.987 1.00 16.03 125 ALA B CA 1
ATOM 2391 C C . ALA B 1 125 ? 26.199 18.166 39.979 1.00 15.26 125 ALA B C 1
ATOM 2392 O O . ALA B 1 125 ? 26.111 17.971 38.747 1.00 14.65 125 ALA B O 1
ATOM 2394 N N . TYR B 1 126 ? 26.489 19.354 40.502 1.00 13.72 126 TYR B N 1
ATOM 2395 C CA . TYR B 1 126 ? 26.842 20.432 39.592 1.00 13.58 126 TYR B CA 1
ATOM 2396 C C . TYR B 1 126 ? 28.091 20.106 38.735 1.00 15.54 126 TYR B C 1
ATOM 2397 O O . TYR B 1 126 ? 28.133 20.362 37.518 1.00 14.62 126 TYR B O 1
ATOM 2406 N N . GLU B 1 127 ? 29.105 19.565 39.393 1.00 15.63 127 GLU B N 1
ATOM 2407 C CA . GLU B 1 127 ? 30.320 19.189 38.697 1.00 16.89 127 GLU B CA 1
ATOM 2408 C C . GLU B 1 127 ? 30.137 18.108 37.651 1.00 17.09 127 GLU B C 1
ATOM 2409 O O . GLU B 1 127 ? 30.806 18.162 36.641 1.00 15.85 127 GLU B O 1
ATOM 2415 N N . ASP B 1 128 ? 29.246 17.134 37.885 1.00 16.66 128 ASP B N 1
ATOM 2416 C CA . ASP B 1 128 ? 28.996 16.163 36.828 1.00 17.09 128 ASP B CA 1
ATOM 2417 C C . ASP B 1 128 ? 28.391 16.842 35.583 1.00 17.44 128 ASP B C 1
ATOM 2418 O O . ASP B 1 128 ? 28.674 16.468 34.403 1.00 16.89 128 ASP B O 1
ATOM 2423 N N . PHE B 1 129 ? 27.462 17.781 35.835 1.00 15.47 129 PHE B N 1
ATOM 2424 C CA . PHE B 1 129 ? 26.831 18.537 34.738 1.00 16.32 129 PHE B CA 1
ATOM 2425 C C . PHE B 1 129 ? 27.883 19.301 33.958 1.00 15.65 129 PHE B C 1
ATOM 2426 O O . PHE B 1 129 ? 27.859 19.366 32.722 1.00 14.86 129 PHE B O 1
ATOM 2434 N N . LYS B 1 130 ? 28.761 19.961 34.710 1.00 15.77 130 LYS B N 1
ATOM 2435 C CA . LYS B 1 130 ? 29.817 20.777 34.111 1.00 19.08 130 LYS B CA 1
ATOM 2436 C C . LYS B 1 130 ? 30.672 20.024 33.144 1.00 22.08 130 LYS B C 1
ATOM 2437 O O . LYS B 1 130 ? 31.171 20.618 32.199 1.00 23.23 130 LYS B O 1
ATOM 2443 N N . GLN B 1 131 ? 30.751 18.696 33.291 1.00 23.66 131 GLN B N 1
ATOM 2444 C CA . GLN B 1 131 ? 31.545 17.869 32.392 1.00 28.03 131 GLN B CA 1
ATOM 2445 C C . GLN B 1 131 ? 30.847 17.535 31.097 1.00 27.24 131 GLN B C 1
ATOM 2446 O O . GLN B 1 131 ? 31.450 16.940 30.215 1.00 29.90 131 GLN B O 1
ATOM 2452 N N . SER B 1 132 ? 29.599 17.906 30.956 1.00 23.51 132 SER B N 1
ATOM 2453 C CA . SER B 1 132 ? 28.825 17.558 29.794 1.00 22.20 132 SER B CA 1
ATOM 2454 C C . SER B 1 132 ? 29.009 18.558 28.677 1.00 21.96 132 SER B C 1
ATOM 2455 O O . SER B 1 132 ? 29.358 19.655 28.938 1.00 20.69 132 SER B O 1
ATOM 2458 N N . ASP B 1 133 ? 28.755 18.161 27.438 1.00 21.19 133 ASP B N 1
ATOM 2459 C CA . ASP B 1 133 ? 28.627 19.087 26.331 1.00 22.22 133 ASP B CA 1
ATOM 2460 C C . ASP B 1 133 ? 27.465 20.084 26.581 1.00 20.95 133 ASP B C 1
ATOM 2461 O O . ASP B 1 133 ? 27.521 21.167 26.159 1.00 20.61 133 ASP B O 1
ATOM 2466 N N . ALA B 1 134 ? 26.417 19.680 27.267 1.00 22.37 134 ALA B N 1
ATOM 2467 C CA . ALA B 1 134 ? 25.332 20.606 27.601 1.00 22.00 134 ALA B CA 1
ATOM 2468 C C . ALA B 1 134 ? 25.858 21.810 28.363 1.00 22.82 134 ALA B C 1
ATOM 2469 O O . ALA B 1 134 ? 25.354 22.888 28.245 1.00 23.39 134 ALA B O 1
ATOM 2471 N N . PHE B 1 135 ? 26.860 21.573 29.174 1.00 19.01 135 PHE B N 1
ATOM 2472 C CA . PHE B 1 135 ? 27.551 22.683 29.773 1.00 19.03 135 PHE B CA 1
ATOM 2473 C C . PHE B 1 135 ? 28.677 23.346 28.919 1.00 18.63 135 PHE B C 1
ATOM 2474 O O . PHE B 1 135 ? 28.730 24.615 28.777 1.00 18.04 135 PHE B O 1
ATOM 2482 N N . ASN B 1 136 ? 29.575 22.524 28.398 1.00 19.51 136 ASN B N 1
ATOM 2483 C CA . ASN B 1 136 ? 30.791 22.971 27.734 1.00 19.99 136 ASN B CA 1
ATOM 2484 C C . ASN B 1 136 ? 30.527 23.720 26.424 1.00 19.41 136 ASN B C 1
ATOM 2485 O O . ASN B 1 136 ? 31.313 24.588 26.056 1.00 20.66 136 ASN B O 1
ATOM 2490 N N . ASP B 1 137 ? 29.438 23.377 25.738 1.00 18.80 137 ASP B N 1
ATOM 2491 C CA . ASP B 1 137 ? 29.095 24.096 24.547 1.00 19.89 137 ASP B CA 1
ATOM 2492 C C . ASP B 1 137 ? 28.348 25.384 24.735 1.00 17.53 137 ASP B C 1
ATOM 2493 O O . ASP B 1 137 ? 28.168 26.072 23.732 1.00 17.14 137 ASP B O 1
ATOM 2498 N N . HIS B 1 138 ? 27.887 25.683 25.959 1.00 16.64 138 HIS B N 1
ATOM 2499 C CA . HIS B 1 138 ? 27.017 26.828 26.228 1.00 17.35 138 HIS B CA 1
ATOM 2500 C C . HIS B 1 138 ? 27.384 27.811 27.274 1.00 14.99 138 HIS B C 1
ATOM 2501 O O . HIS B 1 138 ? 27.118 29.025 27.099 1.00 16.10 138 HIS B O 1
ATOM 2508 N N . PHE B 1 139 ? 27.886 27.336 28.410 1.00 14.04 139 PHE B N 1
ATOM 2509 C CA . PHE B 1 139 ? 28.079 28.146 29.606 1.00 14.06 139 PHE B CA 1
ATOM 2510 C C . PHE B 1 139 ? 29.524 28.280 30.028 1.00 14.42 139 PHE B C 1
ATOM 2511 O O . PHE B 1 139 ? 29.830 28.998 30.998 1.00 14.66 139 PHE B O 1
ATOM 2519 N N . SER B 1 140 ? 30.407 27.561 29.373 1.00 14.98 140 SER B N 1
ATOM 2520 C CA . SER B 1 140 ? 31.825 27.615 29.711 1.00 14.82 140 SER B CA 1
ATOM 2521 C C . SER B 1 140 ? 32.546 28.858 29.215 1.00 15.60 140 SER B C 1
ATOM 2522 O O . SER B 1 140 ? 32.052 29.590 28.348 1.00 14.46 140 SER B O 1
ATOM 2525 N N . LYS B 1 141 ? 33.764 29.080 29.740 1.00 15.15 141 LYS B N 1
ATOM 2526 C CA . LYS B 1 141 ? 34.566 30.217 29.266 1.00 16.05 141 LYS B CA 1
ATOM 2527 C C . LYS B 1 141 ? 34.752 30.106 27.734 1.00 16.91 141 LYS B C 1
ATOM 2528 O O . LYS B 1 141 ? 34.593 31.107 27.028 1.00 15.36 141 LYS B O 1
ATOM 2534 N N . ASP B 1 142 ? 35.114 28.923 27.214 1.00 17.20 142 ASP B N 1
ATOM 2535 C CA . ASP B 1 142 ? 35.386 28.847 25.788 1.00 18.51 142 ASP B CA 1
ATOM 2536 C C . ASP B 1 142 ? 34.146 29.115 24.960 1.00 17.32 142 ASP B C 1
ATOM 2537 O O . ASP B 1 142 ? 34.234 29.803 23.925 1.00 18.15 142 ASP B O 1
ATOM 2542 N N . ALA B 1 143 ? 32.971 28.688 25.444 1.00 15.59 143 ALA B N 1
ATOM 2543 C CA . ALA B 1 143 ? 31.695 28.820 24.688 1.00 15.59 143 ALA B CA 1
ATOM 2544 C C . ALA B 1 143 ? 31.303 30.330 24.534 1.00 15.87 143 ALA B C 1
ATOM 2545 O O . ALA B 1 143 ? 30.633 30.766 23.585 1.00 15.59 143 ALA B O 1
ATOM 2547 N N . LEU B 1 144 ? 31.675 31.100 25.518 1.00 14.75 144 LEU B N 1
ATOM 2548 C CA . LEU B 1 144 ? 31.190 32.499 25.624 1.00 16.50 144 LEU B CA 1
ATOM 2549 C C . LEU B 1 144 ? 32.291 33.504 25.320 1.00 18.38 144 LEU B C 1
ATOM 2550 O O . LEU B 1 144 ? 32.071 34.750 25.333 1.00 19.69 144 LEU B O 1
ATOM 2555 N N . SER B 1 145 ? 33.473 33.015 25.001 1.00 19.89 145 SER B N 1
ATOM 2556 C CA . SER B 1 145 ? 34.617 33.951 24.880 1.00 23.21 145 SER B CA 1
ATOM 2557 C C . SER B 1 145 ? 34.499 34.981 23.760 1.00 21.88 145 SER B C 1
ATOM 2558 O O . SER B 1 145 ? 35.107 36.085 23.859 1.00 20.51 145 SER B O 1
ATOM 2561 N N . HIS B 1 146 ? 33.680 34.732 22.738 1.00 22.82 146 HIS B N 1
ATOM 2562 C CA A HIS B 1 146 ? 33.556 35.744 21.710 0.50 24.26 146 HIS B CA 1
ATOM 2563 C CA B HIS B 1 146 ? 33.482 35.733 21.688 0.50 23.07 146 HIS B CA 1
ATOM 2564 C C . HIS B 1 146 ? 32.925 36.995 22.242 1.00 23.51 146 HIS B C 1
ATOM 2565 O O . HIS B 1 146 ? 33.150 38.075 21.674 1.00 27.61 146 HIS B O 1
ATOM 2578 N N . TYR B 1 147 ? 32.154 36.862 23.313 1.00 21.66 147 TYR B N 1
ATOM 2579 C CA . TYR B 1 147 ? 31.455 38.017 23.942 1.00 20.26 147 TYR B CA 1
ATOM 2580 C C . TYR B 1 147 ? 32.232 38.869 24.983 1.00 20.71 147 TYR B C 1
ATOM 2581 O O . TYR B 1 147 ? 31.721 39.888 25.506 1.00 19.95 147 TYR B O 1
ATOM 2590 N N . PHE B 1 148 ? 33.452 38.452 25.311 1.00 19.92 148 PHE B N 1
ATOM 2591 C CA . PHE B 1 148 ? 34.346 39.155 26.210 1.00 21.53 148 PHE B CA 1
ATOM 2592 C C . PHE B 1 148 ? 35.092 40.339 25.595 1.00 22.98 148 PHE B C 1
ATOM 2593 O O . PHE B 1 148 ? 35.566 41.168 26.345 1.00 26.44 148 PHE B O 1
ATOM 2601 N N . GLY B 1 149 ? 35.230 40.386 24.257 1.00 21.58 149 GLY B N 1
ATOM 2602 N N . GLN B 1 153 ? 41.452 44.482 30.080 1.00 35.84 153 GLN B N 1
ATOM 2603 C CA . GLN B 1 153 ? 40.760 45.689 30.532 1.00 39.45 153 GLN B CA 1
ATOM 2604 C C . GLN B 1 153 ? 39.448 45.379 31.288 1.00 36.36 153 GLN B C 1
ATOM 2605 O O . GLN B 1 153 ? 38.710 46.315 31.698 1.00 30.80 153 GLN B O 1
ATOM 2611 N N . HIS B 1 154 ? 39.207 44.076 31.534 1.00 29.54 154 HIS B N 1
ATOM 2612 C CA . HIS B 1 154 ? 38.026 43.667 32.195 1.00 28.21 154 HIS B CA 1
ATOM 2613 C C . HIS B 1 154 ? 38.346 42.660 33.306 1.00 26.41 154 HIS B C 1
ATOM 2614 O O . HIS B 1 154 ? 39.469 42.108 33.394 1.00 25.31 154 HIS B O 1
ATOM 2621 N N . SER B 1 155 ? 37.338 42.403 34.124 1.00 22.57 155 SER B N 1
ATOM 2622 C CA . SER B 1 155 ? 37.331 41.266 35.043 1.00 18.91 155 SER B CA 1
ATOM 2623 C C . SER B 1 155 ? 37.304 39.919 34.305 1.00 18.17 155 SER B C 1
ATOM 2624 O O . SER B 1 155 ? 37.218 39.854 33.078 1.00 18.05 155 SER B O 1
ATOM 2627 N N . SER B 1 156 ? 37.427 38.834 35.049 1.00 19.34 156 SER B N 1
ATOM 2628 C CA . SER B 1 156 ? 37.506 37.541 34.394 1.00 18.19 156 SER B CA 1
ATOM 2629 C C . SER B 1 156 ? 36.207 36.740 34.479 1.00 15.88 156 SER B C 1
ATOM 2630 O O . SER B 1 156 ? 35.386 36.898 35.411 1.00 14.23 156 SER B O 1
ATOM 2633 N N . TYR B 1 157 ? 36.116 35.744 33.593 1.00 14.42 157 TYR B N 1
ATOM 2634 C CA . TYR B 1 157 ? 35.084 34.688 33.765 1.00 13.86 157 TYR B CA 1
ATOM 2635 C C . TYR B 1 157 ? 35.521 33.826 34.958 1.00 13.78 157 TYR B C 1
ATOM 2636 O O . TYR B 1 157 ? 36.718 33.451 35.047 1.00 13.89 157 TYR B O 1
ATOM 2645 N N . PHE B 1 158 ? 34.610 33.552 35.896 1.00 13.50 158 PHE B N 1
ATOM 2646 C CA . PHE B 1 158 ? 34.903 32.693 37.062 1.00 14.77 158 PHE B CA 1
ATOM 2647 C C . PHE B 1 158 ? 33.642 32.233 37.736 1.00 15.08 158 PHE B C 1
ATOM 2648 O O . PHE B 1 158 ? 32.564 32.780 37.509 1.00 14.04 158 PHE B O 1
ATOM 2656 N N . GLU B 1 159 ? 33.793 31.144 38.502 1.00 13.91 159 GLU B N 1
ATOM 2657 C CA . GLU B 1 159 ? 32.749 30.571 39.321 1.00 14.42 159 GLU B CA 1
ATOM 2658 C C . GLU B 1 159 ? 32.945 30.823 40.788 1.00 14.66 159 GLU B C 1
ATOM 2659 O O . GLU B 1 159 ? 34.050 30.674 41.292 1.00 13.58 159 GLU B O 1
ATOM 2665 N N . ARG B 1 160 ? 31.889 31.293 41.460 1.00 13.72 160 ARG B N 1
ATOM 2666 C CA . ARG B 1 160 ? 31.916 31.400 42.934 1.00 12.66 160 ARG B CA 1
ATOM 2667 C C . ARG B 1 160 ? 30.953 30.328 43.449 1.00 13.04 160 ARG B C 1
ATOM 2668 O O . ARG B 1 160 ? 29.669 30.445 43.237 1.00 12.34 160 ARG B O 1
ATOM 2676 N N . TYR B 1 161 ? 31.502 29.241 44.013 1.00 11.50 161 TYR B N 1
ATOM 2677 C CA . TYR B 1 161 ? 30.601 28.232 44.657 1.00 12.56 161 TYR B CA 1
ATOM 2678 C C . TYR B 1 161 ? 30.001 28.733 45.987 1.00 12.47 161 TYR B C 1
ATOM 2679 O O . TYR B 1 161 ? 30.737 29.326 46.778 1.00 13.34 161 TYR B O 1
ATOM 2688 N N . LEU B 1 162 ? 28.726 28.422 46.242 1.00 11.78 162 LEU B N 1
ATOM 2689 C CA . LEU B 1 162 ? 28.019 28.858 47.461 1.00 12.91 162 LEU B CA 1
ATOM 2690 C C . LEU B 1 162 ? 27.505 27.650 48.206 1.00 14.45 162 LEU B C 1
ATOM 2691 O O . LEU B 1 162 ? 26.708 26.869 47.663 1.00 14.58 162 LEU B O 1
ATOM 2696 N N . TYR B 1 163 ? 27.923 27.541 49.453 1.00 14.76 163 TYR B N 1
ATOM 2697 C CA . TYR B 1 163 ? 27.577 26.340 50.300 1.00 15.77 163 TYR B CA 1
ATOM 2698 C C . TYR B 1 163 ? 26.580 26.743 51.399 1.00 17.61 163 TYR B C 1
ATOM 2699 O O . TYR B 1 163 ? 26.694 27.802 51.971 1.00 17.70 163 TYR B O 1
ATOM 2708 N N . PRO B 1 164 ? 25.579 25.906 51.692 1.00 18.97 164 PRO B N 1
ATOM 2709 C CA . PRO B 1 164 ? 24.740 26.136 52.892 1.00 19.99 164 PRO B CA 1
ATOM 2710 C C . PRO B 1 164 ? 25.522 26.531 54.137 1.00 21.54 164 PRO B C 1
ATOM 2711 O O . PRO B 1 164 ? 26.597 25.967 54.377 1.00 21.22 164 PRO B O 1
ATOM 2715 N N . ILE B 1 165 ? 24.941 27.428 54.932 1.00 23.07 165 ILE B N 1
ATOM 2716 C CA . ILE B 1 165 ? 25.487 27.768 56.238 1.00 28.02 165 ILE B CA 1
ATOM 2717 C C . ILE B 1 165 ? 25.044 26.692 57.246 1.00 28.52 165 ILE B C 1
ATOM 2718 O O . ILE B 1 165 ? 23.839 26.380 57.237 1.00 30.39 165 ILE B O 1
ATOM 2723 N N . LYS C 1 2 ? 50.668 32.041 19.490 1.00 36.91 2 LYS C N 1
ATOM 2724 C CA . LYS C 1 2 ? 51.251 33.060 18.583 1.00 33.28 2 LYS C CA 1
ATOM 2725 C C . LYS C 1 2 ? 50.092 33.905 18.011 1.00 32.34 2 LYS C C 1
ATOM 2726 O O . LYS C 1 2 ? 48.974 33.421 17.923 1.00 32.69 2 LYS C O 1
ATOM 2732 N N . LYS C 1 3 ? 50.343 35.172 17.666 1.00 30.55 3 LYS C N 1
ATOM 2733 C CA . LYS C 1 3 ? 49.390 35.976 16.819 1.00 26.91 3 LYS C CA 1
ATOM 2734 C C . LYS C 1 3 ? 49.917 36.039 15.360 1.00 24.69 3 LYS C C 1
ATOM 2735 O O . LYS C 1 3 ? 51.109 35.906 15.118 1.00 25.73 3 LYS C O 1
ATOM 2741 N N . LEU C 1 4 ? 49.034 36.184 14.387 1.00 20.38 4 LEU C N 1
ATOM 2742 C CA . LEU C 1 4 ? 49.413 36.412 13.016 1.00 18.94 4 LEU C CA 1
ATOM 2743 C C . LEU C 1 4 ? 48.864 37.809 12.596 1.00 19.58 4 LEU C C 1
ATOM 2744 O O . LEU C 1 4 ? 47.736 38.144 12.865 1.00 22.74 4 LEU C O 1
ATOM 2749 N N . TYR C 1 5 ? 49.660 38.564 11.871 1.00 19.27 5 TYR C N 1
ATOM 2750 C CA . TYR C 1 5 ? 49.323 39.914 11.441 1.00 19.58 5 TYR C CA 1
ATOM 2751 C C . TYR C 1 5 ? 49.473 39.917 9.935 1.00 18.83 5 TYR C C 1
ATOM 2752 O O . TYR C 1 5 ? 50.503 39.459 9.423 1.00 17.50 5 TYR C O 1
ATOM 2761 N N . THR C 1 6 ? 48.444 40.419 9.247 1.00 18.33 6 THR C N 1
ATOM 2762 C CA . THR C 1 6 ? 48.433 40.578 7.802 1.00 19.83 6 THR C CA 1
ATOM 2763 C C . THR C 1 6 ? 48.214 42.046 7.401 1.00 19.90 6 THR C C 1
ATOM 2764 O O . THR C 1 6 ? 47.289 42.663 7.888 1.00 22.18 6 THR C O 1
ATOM 2768 N N . SER C 1 7 ? 49.082 42.559 6.528 1.00 20.13 7 SER C N 1
ATOM 2769 C CA . SER C 1 7 ? 48.968 43.878 5.929 1.00 21.34 7 SER C CA 1
ATOM 2770 C C . SER C 1 7 ? 48.917 43.880 4.407 1.00 21.97 7 SER C C 1
ATOM 2771 O O . SER C 1 7 ? 49.362 42.920 3.767 1.00 19.94 7 SER C O 1
ATOM 2774 N N . TYR C 1 8 ? 48.385 44.972 3.858 1.00 22.64 8 TYR C N 1
ATOM 2775 C CA . TYR C 1 8 ? 48.173 45.130 2.408 1.00 22.93 8 TYR C CA 1
ATOM 2776 C C . TYR C 1 8 ? 48.753 46.478 1.946 1.00 24.40 8 TYR C C 1
ATOM 2777 O O . TYR C 1 8 ? 48.844 47.407 2.754 1.00 25.69 8 TYR C O 1
ATOM 2786 N N . GLY C 1 9 ? 49.191 46.549 0.692 1.00 25.23 9 GLY C N 1
ATOM 2787 C CA . GLY C 1 9 ? 49.719 47.814 0.066 1.00 27.55 9 GLY C CA 1
ATOM 2788 C C . GLY C 1 9 ? 50.432 47.460 -1.238 1.00 29.16 9 GLY C C 1
ATOM 2789 O O . GLY C 1 9 ? 50.258 46.369 -1.750 1.00 29.66 9 GLY C O 1
ATOM 2790 N N . THR C 1 10 ? 51.262 48.369 -1.771 1.00 29.27 10 THR C N 1
ATOM 2791 C CA . THR C 1 10 ? 52.047 48.111 -2.974 1.00 29.02 10 THR C CA 1
ATOM 2792 C C . THR C 1 10 ? 53.262 47.329 -2.568 1.00 30.03 10 THR C C 1
ATOM 2793 O O . THR C 1 10 ? 53.624 47.307 -1.378 1.00 31.72 10 THR C O 1
ATOM 2797 N N . TYR C 1 11 ? 53.927 46.726 -3.546 1.00 29.81 11 TYR C N 1
ATOM 2798 C CA . TYR C 1 11 ? 55.121 45.934 -3.272 1.00 30.32 11 TYR C CA 1
ATOM 2799 C C . TYR C 1 11 ? 56.180 46.711 -2.518 1.00 32.80 11 TYR C C 1
ATOM 2800 O O . TYR C 1 11 ? 56.767 46.180 -1.557 1.00 32.87 11 TYR C O 1
ATOM 2809 N N . GLY C 1 12 ? 56.433 47.951 -2.984 1.00 33.50 12 GLY C N 1
ATOM 2810 C CA . GLY C 1 12 ? 57.511 48.806 -2.487 1.00 34.80 12 GLY C CA 1
ATOM 2811 C C . GLY C 1 12 ? 57.284 49.273 -1.061 1.00 34.68 12 GLY C C 1
ATOM 2812 O O . GLY C 1 12 ? 58.232 49.270 -0.262 1.00 35.00 12 GLY C O 1
ATOM 2813 N N . PHE C 1 13 ? 56.034 49.646 -0.755 1.00 32.82 13 PHE C N 1
ATOM 2814 C CA . PHE C 1 13 ? 55.601 50.103 0.589 1.00 31.80 13 PHE C CA 1
ATOM 2815 C C . PHE C 1 13 ? 55.807 48.981 1.618 1.00 30.48 13 PHE C C 1
ATOM 2816 O O . PHE C 1 13 ? 56.459 49.183 2.652 1.00 27.80 13 PHE C O 1
ATOM 2824 N N . LEU C 1 14 ? 55.309 47.777 1.300 1.00 28.12 14 LEU C N 1
ATOM 2825 C CA . LEU C 1 14 ? 55.426 46.649 2.195 1.00 26.97 14 LEU C CA 1
ATOM 2826 C C . LEU C 1 14 ? 56.849 46.176 2.234 1.00 26.06 14 LEU C C 1
ATOM 2827 O O . LEU C 1 14 ? 57.320 45.811 3.301 1.00 26.78 14 LEU C O 1
ATOM 2832 N N . HIS C 1 15 ? 57.538 46.182 1.088 1.00 29.34 15 HIS C N 1
ATOM 2833 C CA . HIS C 1 15 ? 58.953 45.720 1.048 1.00 32.19 15 HIS C CA 1
ATOM 2834 C C . HIS C 1 15 ? 59.881 46.539 1.969 1.00 34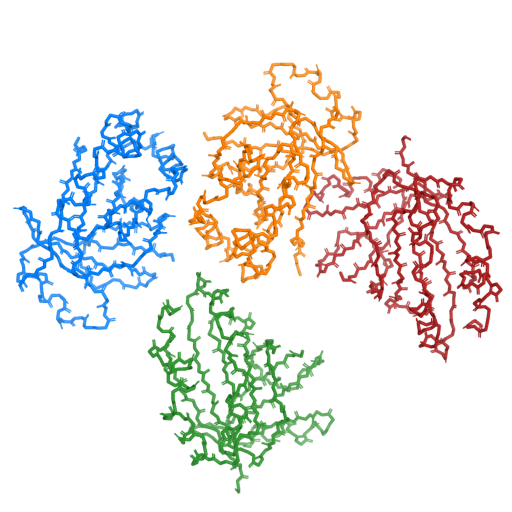.21 15 HIS C C 1
ATOM 2835 O O . HIS C 1 15 ? 60.876 46.005 2.548 1.00 34.17 15 HIS C O 1
ATOM 2842 N N . GLN C 1 16 ? 59.524 47.810 2.170 1.00 33.72 16 GLN C N 1
ATOM 2843 C CA . GLN C 1 16 ? 60.359 48.782 2.970 1.00 37.09 16 GLN C CA 1
ATOM 2844 C C . GLN C 1 16 ? 60.424 48.334 4.443 1.00 35.07 16 GLN C C 1
ATOM 2845 O O . GLN C 1 16 ? 61.456 48.440 5.132 1.00 34.44 16 GLN C O 1
ATOM 2851 N N . ILE C 1 17 ? 59.311 47.784 4.905 1.00 32.98 17 ILE C N 1
ATOM 2852 C CA . ILE C 1 17 ? 59.251 47.215 6.219 1.00 33.02 17 ILE C CA 1
ATOM 2853 C C . ILE C 1 17 ? 60.226 46.069 6.405 1.00 32.66 17 ILE C C 1
ATOM 2854 O O . ILE C 1 17 ? 60.928 46.046 7.391 1.00 32.90 17 ILE C O 1
ATOM 2859 N N . LYS C 1 18 ? 60.247 45.093 5.496 1.00 32.34 18 LYS C N 1
ATOM 2860 C CA . LYS C 1 18 ? 61.303 44.049 5.539 1.00 34.54 18 LYS C CA 1
ATOM 2861 C C . LYS C 1 18 ? 62.732 44.520 5.717 1.00 36.34 18 LYS C C 1
ATOM 2862 O O . LYS C 1 18 ? 63.439 44.032 6.614 1.00 37.68 18 LYS C O 1
ATOM 2868 N N . ILE C 1 19 ? 63.175 45.458 4.866 1.00 39.99 19 ILE C N 1
ATOM 2869 C CA . ILE C 1 19 ? 64.511 46.099 4.963 1.00 41.34 19 ILE C CA 1
ATOM 2870 C C . ILE C 1 19 ? 64.789 46.702 6.308 1.00 42.48 19 ILE C C 1
ATOM 2871 O O . ILE C 1 19 ? 65.869 46.512 6.898 1.00 44.90 19 ILE C O 1
ATOM 2876 N N . ASN C 1 20 ? 63.833 47.480 6.795 1.00 43.49 20 ASN C N 1
ATOM 2877 C CA . ASN C 1 20 ? 64.078 48.234 8.016 1.00 42.49 20 ASN C CA 1
ATOM 2878 C C . ASN C 1 20 ? 64.116 47.292 9.231 1.00 40.54 20 ASN C C 1
ATOM 2879 O O . ASN C 1 20 ? 64.564 47.680 10.303 1.00 39.37 20 ASN C O 1
ATOM 2884 N N . ASN C 1 21 ? 63.685 46.032 9.046 1.00 37.46 21 ASN C N 1
ATOM 2885 C CA . ASN C 1 21 ? 63.476 45.157 10.201 1.00 35.02 21 ASN C CA 1
ATOM 2886 C C . ASN C 1 21 ? 64.009 43.712 10.072 1.00 33.69 21 ASN C C 1
ATOM 2887 O O . ASN C 1 21 ? 63.237 42.737 10.135 1.00 32.01 21 ASN C O 1
ATOM 2892 N N . PRO C 1 22 ? 65.328 43.565 9.942 1.00 34.34 22 PRO C N 1
ATOM 2893 C CA . PRO C 1 22 ? 65.875 42.228 9.682 1.00 34.82 22 PRO C CA 1
ATOM 2894 C C . PRO C 1 22 ? 65.659 41.244 10.852 1.00 36.37 22 PRO C C 1
ATOM 2895 O O . PRO C 1 22 ? 65.753 40.032 10.650 1.00 37.47 22 PRO C O 1
ATOM 2899 N N . THR C 1 23 ? 65.398 41.782 12.053 1.00 39.27 23 THR C N 1
ATOM 2900 C CA . THR C 1 23 ? 65.175 40.977 13.258 1.00 42.25 23 THR C CA 1
ATOM 2901 C C . THR C 1 23 ? 63.724 40.608 13.440 1.00 40.79 23 THR C C 1
ATOM 2902 O O . THR C 1 23 ? 63.352 40.065 14.499 1.00 42.37 23 THR C O 1
ATOM 2906 N N . HIS C 1 24 ? 62.892 40.920 12.447 1.00 36.46 24 HIS C N 1
ATOM 2907 C CA . HIS C 1 24 ? 61.621 40.237 12.288 1.00 35.65 24 HIS C CA 1
ATOM 2908 C C . HIS C 1 24 ? 61.664 39.387 11.088 1.00 33.97 24 HIS C C 1
ATOM 2909 O O . HIS C 1 24 ? 62.440 39.637 10.169 1.00 33.38 24 HIS C O 1
ATOM 2916 N N . GLN C 1 25 ? 60.769 38.408 11.053 1.00 32.67 25 GLN C N 1
ATOM 2917 C CA . GLN C 1 25 ? 60.623 37.569 9.907 1.00 28.98 25 GLN C CA 1
ATOM 2918 C C . GLN C 1 25 ? 59.270 37.813 9.168 1.00 29.93 25 GLN C C 1
ATOM 2919 O O . GLN C 1 25 ? 58.156 37.573 9.696 1.00 26.79 25 GLN C O 1
ATOM 2925 N N . LEU C 1 26 ? 59.368 38.397 7.987 1.00 25.84 26 LEU C N 1
ATOM 2926 C CA . LEU C 1 26 ? 58.153 38.792 7.263 1.00 26.48 26 LEU C CA 1
ATOM 2927 C C . LEU C 1 26 ? 58.059 38.052 5.911 1.00 25.39 26 LEU C C 1
ATOM 2928 O O . LEU C 1 26 ? 59.047 37.986 5.170 1.00 24.04 26 LEU C O 1
ATOM 2933 N N . PHE C 1 27 ? 56.824 37.600 5.601 1.00 21.28 27 PHE C N 1
ATOM 2934 C CA . PHE C 1 27 ? 56.486 36.881 4.392 1.00 20.80 27 PHE C CA 1
ATOM 2935 C C . PHE C 1 27 ? 55.611 37.702 3.433 1.00 19.27 27 PHE C C 1
ATOM 2936 O O . PHE C 1 27 ? 54.447 38.016 3.701 1.00 18.54 27 PHE C O 1
ATOM 2944 N N . GLN C 1 28 ? 56.212 38.083 2.309 1.00 18.22 28 GLN C N 1
ATOM 2945 C CA . GLN C 1 28 ? 55.549 38.936 1.321 1.00 19.79 28 GLN C CA 1
ATOM 2946 C C . GLN C 1 28 ? 55.236 38.189 0.015 1.00 20.47 28 GLN C C 1
ATOM 2947 O O . GLN C 1 28 ? 56.034 37.353 -0.423 1.00 23.14 28 GLN C O 1
ATOM 2953 N N . PHE C 1 29 ? 54.046 38.418 -0.532 1.00 17.94 29 PHE C N 1
ATOM 2954 C CA . PHE C 1 29 ? 53.557 37.720 -1.742 1.00 21.19 29 PHE C CA 1
ATOM 2955 C C . PHE C 1 29 ? 52.812 38.646 -2.671 1.00 21.35 29 PHE C C 1
ATOM 2956 O O . PHE C 1 29 ? 52.197 39.642 -2.265 1.00 21.86 29 PHE C O 1
ATOM 2964 N N . SER C 1 30 ? 52.798 38.217 -3.923 1.00 24.53 30 SER C N 1
ATOM 2965 C CA . SER C 1 30 ? 52.049 38.877 -4.966 1.00 26.81 30 SER C CA 1
ATOM 2966 C C . SER C 1 30 ? 50.617 38.371 -4.985 1.00 27.21 30 SER C C 1
ATOM 2967 O O . SER C 1 30 ? 50.345 37.138 -4.977 1.00 25.29 30 SER C O 1
ATOM 2970 N N . ALA C 1 31 ? 49.687 39.287 -5.031 1.00 24.88 31 ALA C N 1
ATOM 2971 C CA . ALA C 1 31 ? 48.324 38.910 -5.215 1.00 24.15 31 ALA C CA 1
ATOM 2972 C C . ALA C 1 31 ? 47.666 39.813 -6.213 1.00 25.14 31 ALA C C 1
ATOM 2973 O O . ALA C 1 31 ? 48.236 40.750 -6.667 1.00 23.85 31 ALA C O 1
ATOM 2975 N N . SER C 1 32 ? 46.423 39.536 -6.510 1.00 24.44 32 SER C N 1
ATOM 2976 C CA . SER C 1 32 ? 45.707 40.362 -7.400 1.00 25.72 32 SER C CA 1
ATOM 2977 C C . SER C 1 32 ? 45.497 41.755 -6.828 1.00 27.24 32 SER C C 1
ATOM 2978 O O . SER C 1 32 ? 44.850 41.927 -5.834 1.00 25.90 32 SER C O 1
ATOM 2981 N N . ASP C 1 33 ? 46.092 42.722 -7.511 1.00 30.90 33 ASP C N 1
ATOM 2982 C CA . ASP C 1 33 ? 46.018 44.144 -7.211 1.00 32.27 33 ASP C CA 1
ATOM 2983 C C . ASP C 1 33 ? 46.596 44.630 -5.898 1.00 31.79 33 ASP C C 1
ATOM 2984 O O . ASP C 1 33 ? 46.465 45.774 -5.569 1.00 31.01 33 ASP C O 1
ATOM 2989 N N . THR C 1 34 ? 47.269 43.757 -5.180 1.00 30.28 34 THR C N 1
ATOM 2990 C CA . THR C 1 34 ? 47.886 44.153 -3.929 1.00 29.30 34 THR C CA 1
ATOM 2991 C C . THR C 1 34 ? 49.072 43.320 -3.595 1.00 28.69 34 THR C C 1
ATOM 2992 O O . THR C 1 34 ? 49.110 42.170 -3.915 1.00 29.79 34 THR C O 1
ATOM 2996 N N . SER C 1 35 ? 50.062 43.889 -2.964 1.00 26.47 35 SER C N 1
ATOM 2997 C CA . SER C 1 35 ? 51.017 43.054 -2.355 1.00 24.81 35 SER C CA 1
ATOM 2998 C C . SER C 1 35 ? 50.389 42.633 -1.010 1.00 22.94 35 SER C C 1
ATOM 2999 O O . SER C 1 35 ? 49.472 43.244 -0.535 1.00 22.99 35 SER C O 1
ATOM 3002 N N . VAL C 1 36 ? 50.846 41.536 -0.470 1.00 19.88 36 VAL C N 1
ATOM 3003 C CA . VAL C 1 36 ? 50.330 41.078 0.859 1.00 19.11 36 VAL C CA 1
ATOM 3004 C C . VAL C 1 36 ? 51.530 40.734 1.691 1.00 19.07 36 VAL C C 1
ATOM 3005 O O . VAL C 1 36 ? 52.508 40.194 1.167 1.00 19.52 36 VAL C O 1
ATOM 3009 N N . ILE C 1 37 ? 51.500 41.028 2.995 1.00 17.77 37 ILE C N 1
ATOM 3010 C CA . ILE C 1 37 ? 52.635 40.664 3.803 1.00 17.72 37 ILE C CA 1
ATOM 3011 C C . ILE C 1 37 ? 52.078 40.182 5.139 1.00 17.18 37 ILE C C 1
ATOM 3012 O O . ILE C 1 37 ? 51.057 40.680 5.583 1.00 16.24 37 ILE C O 1
ATOM 3017 N N . PHE C 1 38 ? 52.687 39.152 5.728 1.00 19.06 38 PHE C N 1
ATOM 3018 C CA . PHE C 1 38 ? 52.265 38.660 7.044 1.00 18.20 38 PHE C CA 1
ATOM 3019 C C . PHE C 1 38 ? 53.466 38.282 7.978 1.00 21.13 38 PHE C C 1
ATOM 3020 O O . PHE C 1 38 ? 54.579 38.065 7.490 1.00 19.46 38 PHE C O 1
ATOM 3028 N N . GLU C 1 39 ? 53.196 38.311 9.296 1.00 20.63 39 GLU C N 1
ATOM 3029 C CA . GLU C 1 39 ? 54.154 38.062 10.420 1.00 22.77 39 GLU C CA 1
ATOM 3030 C C . GLU C 1 39 ? 53.460 37.185 11.450 1.00 23.65 39 GLU C C 1
ATOM 3031 O O . GLU C 1 39 ? 52.312 37.471 11.808 1.00 23.66 39 GLU C O 1
ATOM 3037 N N . GLU C 1 40 ? 54.123 36.132 11.926 1.00 23.23 40 GLU C N 1
ATOM 3038 C CA . GLU C 1 40 ? 53.530 35.349 13.034 1.00 25.38 40 GLU C CA 1
ATOM 3039 C C . GLU C 1 40 ? 54.489 35.445 14.198 1.00 28.82 40 GLU C C 1
ATOM 3040 O O . GLU C 1 40 ? 55.621 35.009 14.081 1.00 28.89 40 GLU C O 1
ATOM 3046 N N . THR C 1 41 ? 54.059 36.019 15.312 1.00 30.53 41 THR C N 1
ATOM 3047 C CA . THR C 1 41 ? 54.978 36.194 16.441 1.00 32.21 41 THR C CA 1
ATOM 3048 C C . THR C 1 41 ? 54.174 36.313 17.727 1.00 36.16 41 THR C C 1
ATOM 3049 O O . THR C 1 41 ? 52.982 36.662 17.694 1.00 34.81 41 THR C O 1
ATOM 3053 N N . ASP C 1 42 ? 54.790 36.044 18.873 1.00 36.79 42 ASP C N 1
ATOM 3054 C CA . ASP C 1 42 ? 54.048 36.308 20.107 1.00 39.44 42 ASP C CA 1
ATOM 3055 C C . ASP C 1 42 ? 54.523 37.588 20.768 1.00 37.70 42 ASP C C 1
ATOM 3056 O O . ASP C 1 42 ? 54.175 37.859 21.907 1.00 39.40 42 ASP C O 1
ATOM 3061 N N . GLY C 1 43 ? 55.332 38.360 20.052 1.00 37.98 43 GLY C N 1
ATOM 3062 C CA . GLY C 1 43 ? 55.760 39.708 20.482 1.00 41.05 43 GLY C CA 1
ATOM 3063 C C . GLY C 1 43 ? 55.184 40.811 19.591 1.00 38.18 43 GLY C C 1
ATOM 3064 O O . GLY C 1 43 ? 54.155 40.622 18.996 1.00 38.25 43 GLY C O 1
ATOM 3065 N N . GLU C 1 44 ? 55.828 41.966 19.504 1.00 39.52 44 GLU C N 1
ATOM 3066 C CA . GLU C 1 44 ? 55.219 43.095 18.790 1.00 39.91 44 GLU C CA 1
ATOM 3067 C C . GLU C 1 44 ? 55.443 42.993 17.282 1.00 39.31 44 GLU C C 1
ATOM 3068 O O . GLU C 1 44 ? 56.541 42.610 16.822 1.00 39.63 44 GLU C O 1
ATOM 3074 N N . THR C 1 45 ? 54.413 43.353 16.521 1.00 34.37 45 THR C N 1
ATOM 3075 C CA . THR C 1 45 ? 54.495 43.365 15.069 1.00 30.56 45 THR C CA 1
ATOM 3076 C C . THR C 1 45 ? 55.125 44.665 14.605 1.00 31.07 45 THR C C 1
ATOM 3077 O O . THR C 1 45 ? 54.989 45.677 15.264 1.00 33.60 45 THR C O 1
ATOM 3081 N N . VAL C 1 46 ? 55.843 44.631 13.500 1.00 28.68 46 VAL C N 1
ATOM 3082 C CA . VAL C 1 46 ? 56.354 45.846 12.892 1.00 28.92 46 VAL C CA 1
ATOM 3083 C C . VAL C 1 46 ? 55.426 46.214 11.729 1.00 26.92 46 VAL C C 1
ATOM 3084 O O . VAL C 1 46 ? 55.683 47.147 11.044 1.00 24.47 46 VAL C O 1
ATOM 3088 N N . LEU C 1 47 ? 54.345 45.445 11.491 1.00 26.09 47 LEU C N 1
ATOM 3089 C CA . LEU C 1 47 ? 53.407 45.766 10.431 1.00 25.29 47 LEU C CA 1
ATOM 3090 C C . LEU C 1 47 ? 52.491 46.889 10.799 1.00 29.38 47 LEU C C 1
ATOM 3091 O O . LEU C 1 47 ? 52.222 47.087 11.971 1.00 31.72 47 LEU C O 1
ATOM 3096 N N . LYS C 1 48 ? 51.999 47.591 9.780 1.00 31.20 48 LYS C N 1
ATOM 3097 C CA . LYS C 1 48 ? 51.169 48.783 9.918 1.00 36.08 48 LYS C CA 1
ATOM 3098 C C . LYS C 1 48 ? 49.682 48.567 9.631 1.00 33.47 48 LYS C C 1
ATOM 3099 O O . LYS C 1 48 ? 49.300 48.039 8.587 1.00 39.58 48 LYS C O 1
ATOM 3105 N N . SER C 1 49 ? 48.868 48.947 10.609 1.00 37.24 49 SER C N 1
ATOM 3106 C CA . SER C 1 49 ? 47.397 48.746 10.615 1.00 36.16 49 SER C CA 1
ATOM 3107 C C . SER C 1 49 ? 46.981 47.300 10.173 1.00 30.74 49 SER C C 1
ATOM 3108 O O . SER C 1 49 ? 46.150 47.117 9.278 1.00 30.60 49 SER C O 1
ATOM 3111 N N . PRO C 1 50 ? 47.595 46.276 10.786 1.00 27.86 50 PRO C N 1
ATOM 3112 C CA . PRO C 1 50 ? 47.313 44.948 10.272 1.00 24.21 50 PRO C CA 1
ATOM 3113 C C . PRO C 1 50 ? 45.945 44.412 10.685 1.00 25.23 50 PRO C C 1
ATOM 3114 O O . PRO C 1 50 ? 45.353 44.883 11.648 1.00 24.74 50 PRO C O 1
ATOM 3118 N N . SER C 1 51 ? 45.480 43.370 10.003 1.00 21.76 51 SER C N 1
ATOM 3119 C CA . SER C 1 51 ? 44.340 42.599 10.520 1.00 22.79 51 SER C CA 1
ATOM 3120 C C . SER C 1 51 ? 44.979 41.618 11.449 1.00 21.59 51 SER C C 1
ATOM 3121 O O . SER C 1 51 ? 45.966 40.973 11.060 1.00 21.24 51 SER C O 1
ATOM 3124 N N . ILE C 1 52 ? 44.440 41.488 12.655 1.00 21.99 52 ILE C N 1
ATOM 3125 C CA . ILE C 1 52 ? 45.086 40.706 13.691 1.00 22.02 52 ILE C CA 1
ATOM 3126 C C . ILE C 1 52 ? 44.327 39.389 13.966 1.00 19.84 52 ILE C C 1
ATOM 3127 O O . ILE C 1 52 ? 43.115 39.390 14.071 1.00 19.82 52 ILE C O 1
ATOM 3132 N N . TYR C 1 53 ? 45.068 38.312 14.199 1.00 19.11 53 TYR C N 1
ATOM 3133 C CA . TYR C 1 53 ? 44.455 36.971 14.400 1.00 19.60 53 TYR C CA 1
ATOM 3134 C C . TYR C 1 53 ? 45.205 36.222 15.497 1.00 21.91 53 TYR C C 1
ATOM 3135 O O . TYR C 1 53 ? 46.408 36.431 15.696 1.00 21.48 53 TYR C O 1
ATOM 3144 N N . GLU C 1 54 ? 44.505 35.329 16.202 1.00 23.49 54 GLU C N 1
ATOM 3145 C CA . GLU C 1 54 ? 45.200 34.327 17.043 1.00 25.45 54 GLU C CA 1
ATOM 3146 C C . GLU C 1 54 ? 45.279 33.034 16.261 1.00 24.18 54 GLU C C 1
ATOM 3147 O O . GLU C 1 54 ? 44.310 32.653 15.586 1.00 21.48 54 GLU C O 1
ATOM 3153 N N . VAL C 1 55 ? 46.395 32.321 16.392 1.00 25.11 55 VAL C N 1
ATOM 3154 C CA . VAL C 1 55 ? 46.640 31.119 15.624 1.00 25.70 55 VAL C CA 1
ATOM 3155 C C . VAL C 1 55 ? 46.007 29.993 16.430 1.00 30.04 55 VAL C C 1
ATOM 3156 O O . VAL C 1 55 ? 46.553 29.651 17.493 1.00 29.21 55 VAL C O 1
ATOM 3160 N N . ILE C 1 56 ? 44.874 29.453 15.947 1.00 25.57 56 ILE C N 1
ATOM 3161 C CA . ILE C 1 56 ? 44.136 28.384 16.628 1.00 28.82 56 ILE C CA 1
ATOM 3162 C C . ILE C 1 56 ? 44.747 26.995 16.416 1.00 29.60 56 ILE C C 1
ATOM 3163 O O . ILE C 1 56 ? 44.801 26.197 17.341 1.00 27.65 56 ILE C O 1
ATOM 3168 N N . LYS C 1 57 ? 45.208 26.719 15.196 1.00 26.90 57 LYS C N 1
ATOM 3169 C CA . LYS C 1 57 ? 45.843 25.458 14.891 1.00 29.73 57 LYS C CA 1
ATOM 3170 C C . LYS C 1 57 ? 46.861 25.702 13.756 1.00 28.27 57 LYS C C 1
ATOM 3171 O O . LYS C 1 57 ? 46.658 26.578 12.913 1.00 25.91 57 LYS C O 1
ATOM 3177 N N . GLU C 1 58 ? 47.967 24.971 13.742 1.00 28.56 58 GLU C N 1
ATOM 3178 C CA . GLU C 1 58 ? 48.988 25.175 12.699 1.00 28.38 58 GLU C CA 1
ATOM 3179 C C . GLU C 1 58 ? 49.816 23.921 12.422 1.00 30.06 58 GLU C C 1
ATOM 3180 O O . GLU C 1 58 ? 50.101 23.125 13.342 1.00 31.46 58 GLU C O 1
ATOM 3186 N N . ILE C 1 59 ? 50.186 23.730 11.164 1.00 29.06 59 ILE C N 1
ATOM 3187 C CA . ILE C 1 59 ? 51.061 22.629 10.782 1.00 29.87 59 ILE C CA 1
ATOM 3188 C C . ILE C 1 59 ? 51.972 23.303 9.783 1.00 29.92 59 ILE C C 1
ATOM 3189 O O . ILE C 1 59 ? 51.472 24.021 8.883 1.00 25.47 59 ILE C O 1
ATOM 3194 N N . GLY C 1 60 ? 53.278 23.083 9.956 1.00 29.57 60 GLY C N 1
ATOM 3195 C CA . GLY C 1 60 ? 54.318 23.494 8.990 1.00 32.92 60 GLY C CA 1
ATOM 3196 C C . GLY C 1 60 ? 54.835 24.908 9.141 1.00 32.10 60 GLY C C 1
ATOM 3197 O O . GLY C 1 60 ? 54.270 25.708 9.892 1.00 32.21 60 GLY C O 1
ATOM 3198 N N . GLU C 1 61 ? 55.912 25.218 8.399 1.00 33.50 61 GLU C N 1
ATOM 3199 C CA . GLU C 1 61 ? 56.619 26.496 8.491 1.00 33.36 61 GLU C CA 1
ATOM 3200 C C . GLU C 1 61 ? 56.285 27.295 7.255 1.00 28.02 61 GLU C C 1
ATOM 3201 O O . GLU C 1 61 ? 55.983 26.711 6.228 1.00 26.88 61 GLU C O 1
ATOM 3207 N N . PHE C 1 62 ? 56.381 28.614 7.348 1.00 25.94 62 PHE C N 1
ATOM 3208 C CA . PHE C 1 62 ? 56.074 29.485 6.206 1.00 22.29 62 PHE C CA 1
ATOM 3209 C C . PHE C 1 62 ? 57.236 29.561 5.271 1.00 23.15 62 PHE C C 1
ATOM 3210 O O . PHE C 1 62 ? 58.398 29.410 5.711 1.00 22.98 62 PHE C O 1
ATOM 3218 N N . SER C 1 63 ? 56.964 29.792 3.989 1.00 20.67 63 SER C N 1
ATOM 3219 C CA . SER C 1 63 ? 58.080 30.144 3.067 1.00 22.63 63 SER C CA 1
ATOM 3220 C C . SER C 1 63 ? 57.669 31.154 2.016 1.00 22.01 63 SER C C 1
ATOM 3221 O O . SER C 1 63 ? 56.548 31.049 1.454 1.00 22.27 63 SER C O 1
ATOM 3224 N N . GLU C 1 64 ? 58.540 32.149 1.728 1.00 23.02 64 GLU C N 1
ATOM 3225 C CA . GLU C 1 64 ? 58.248 33.078 0.637 1.00 21.77 64 GLU C CA 1
ATOM 3226 C C . GLU C 1 64 ? 58.225 32.373 -0.750 1.00 21.36 64 GLU C C 1
ATOM 3227 O O . GLU C 1 64 ? 57.844 32.983 -1.764 1.00 20.87 64 GLU C O 1
ATOM 3233 N N . HIS C 1 65 ? 58.690 31.113 -0.806 1.00 23.15 65 HIS C N 1
ATOM 3234 C CA . HIS C 1 65 ? 58.805 30.375 -2.064 1.00 24.42 65 HIS C CA 1
ATOM 3235 C C . HIS C 1 65 ? 57.614 29.510 -2.234 1.00 23.41 65 HIS C C 1
ATOM 3236 O O . HIS C 1 65 ? 57.454 28.878 -3.285 1.00 24.30 65 HIS C O 1
ATOM 3243 N N . HIS C 1 66 ? 56.765 29.447 -1.208 1.00 21.53 66 HIS C N 1
ATOM 3244 C CA . HIS C 1 66 ? 55.436 28.798 -1.357 1.00 22.74 66 HIS C CA 1
ATOM 3245 C C . HIS C 1 66 ? 54.286 29.603 -1.924 1.00 19.59 66 HIS C C 1
ATOM 3246 O O . HIS C 1 66 ? 54.232 30.835 -1.874 1.00 20.11 66 HIS C O 1
ATOM 3253 N N . PHE C 1 67 ? 53.309 28.879 -2.465 1.00 19.37 67 PHE C N 1
ATOM 3254 C CA . PHE C 1 67 ? 52.012 29.411 -2.886 1.00 18.91 67 PHE C CA 1
ATOM 3255 C C . PHE C 1 67 ? 51.053 29.288 -1.687 1.00 19.21 67 PHE C C 1
ATOM 3256 O O . PHE C 1 67 ? 51.074 28.257 -0.974 1.00 19.62 67 PHE C O 1
ATOM 3264 N N . TYR C 1 68 ? 50.227 30.310 -1.455 1.00 18.97 68 TYR C N 1
ATOM 3265 C CA . TYR C 1 68 ? 49.185 30.279 -0.414 1.00 18.08 68 TYR C CA 1
ATOM 3266 C C . TYR C 1 68 ? 47.800 30.560 -0.954 1.00 18.65 68 TYR C C 1
ATOM 3267 O O . TYR C 1 68 ? 47.567 31.446 -1.821 1.00 20.87 68 TYR C O 1
ATOM 3276 N N . CYS C 1 69 ? 46.844 29.852 -0.381 1.00 19.43 69 CYS C N 1
ATOM 3277 C CA . CYS C 1 69 ? 45.436 30.278 -0.531 1.00 19.11 69 CYS C CA 1
ATOM 3278 C C . CYS C 1 69 ? 44.898 30.789 0.809 1.00 18.81 69 CYS C C 1
ATOM 3279 O O . CYS C 1 69 ? 44.973 30.049 1.837 1.00 18.24 69 CYS C O 1
ATOM 3282 N N . ALA C 1 70 ? 44.484 32.072 0.849 1.00 17.30 70 ALA C N 1
ATOM 3283 C CA . ALA C 1 70 ? 43.831 32.595 2.020 1.00 17.25 70 ALA C CA 1
ATOM 3284 C C . ALA C 1 70 ? 42.309 32.386 1.855 1.00 17.73 70 ALA C C 1
ATOM 3285 O O . ALA C 1 70 ? 41.726 32.851 0.879 1.00 17.72 70 ALA C O 1
ATOM 3287 N N . ILE C 1 71 ? 41.697 31.644 2.775 1.00 18.86 71 ILE C N 1
ATOM 3288 C CA . ILE C 1 71 ? 40.234 31.439 2.729 1.00 19.70 71 ILE C CA 1
ATOM 3289 C C . ILE C 1 71 ? 39.538 32.290 3.788 1.00 20.82 71 ILE C C 1
ATOM 3290 O O . ILE C 1 71 ? 39.828 32.127 4.989 1.00 19.37 71 ILE C O 1
ATOM 3295 N N . PHE C 1 72 ? 38.661 33.210 3.354 1.00 19.38 72 PHE C N 1
ATOM 3296 C CA . PHE C 1 72 ? 37.862 34.033 4.297 1.00 20.05 72 PHE C CA 1
ATOM 3297 C C . PHE C 1 72 ? 36.512 33.403 4.580 1.00 21.35 72 PHE C C 1
ATOM 3298 O O . PHE C 1 72 ? 35.761 33.095 3.669 1.00 21.83 72 PHE C O 1
ATOM 3306 N N . ILE C 1 73 ? 36.219 33.164 5.846 1.00 23.16 73 ILE C N 1
ATOM 3307 C CA . ILE C 1 73 ? 35.013 32.433 6.200 1.00 26.55 73 ILE C CA 1
ATOM 3308 C C . ILE C 1 73 ? 34.159 33.273 7.149 1.00 28.28 73 ILE C C 1
ATOM 3309 O O . ILE C 1 73 ? 34.418 33.302 8.366 1.00 28.52 73 ILE C O 1
ATOM 3314 N N . PRO C 1 74 ? 33.096 33.911 6.623 1.00 30.80 74 PRO C N 1
ATOM 3315 C CA . PRO C 1 74 ? 32.380 34.783 7.508 1.00 31.85 74 PRO C CA 1
ATOM 3316 C C . PRO C 1 74 ? 31.582 33.880 8.448 1.00 35.10 74 PRO C C 1
ATOM 3317 O O . PRO C 1 74 ? 31.417 32.673 8.173 1.00 37.99 74 PRO C O 1
ATOM 3321 N N . SER C 1 75 ? 31.278 34.379 9.623 1.00 34.77 75 SER C N 1
ATOM 3322 C CA . SER C 1 75 ? 30.451 33.616 10.573 1.00 35.52 75 SER C CA 1
ATOM 3323 C C . SER C 1 75 ? 29.585 34.682 11.174 1.00 36.79 75 SER C C 1
ATOM 3324 O O . SER C 1 75 ? 30.047 35.834 11.285 1.00 33.80 75 SER C O 1
ATOM 3327 N N . THR C 1 76 ? 28.340 34.335 11.526 1.00 35.40 76 THR C N 1
ATOM 3328 C CA . THR C 1 76 ? 27.576 35.203 12.444 1.00 39.32 76 THR C CA 1
ATOM 3329 C C . THR C 1 76 ? 28.169 35.010 13.866 1.00 39.50 76 THR C C 1
ATOM 3330 O O . THR C 1 76 ? 28.721 33.939 14.177 1.00 37.74 76 THR C O 1
ATOM 3334 N N . GLU C 1 77 ? 28.039 36.024 14.732 1.00 40.13 77 GLU C N 1
ATOM 3335 C CA . GLU C 1 77 ? 28.602 35.960 16.082 1.00 37.72 77 GLU C CA 1
ATOM 3336 C C . GLU C 1 77 ? 28.069 34.744 16.851 1.00 38.17 77 GLU C C 1
ATOM 3337 O O . GLU C 1 77 ? 28.823 34.067 17.597 1.00 34.20 77 GLU C O 1
ATOM 3343 N N . ASP C 1 78 ? 26.773 34.525 16.648 1.00 36.19 78 ASP C N 1
ATOM 3344 C CA . ASP C 1 78 ? 25.952 33.357 17.072 1.00 40.48 78 ASP C CA 1
ATOM 3345 C C . ASP C 1 78 ? 26.564 31.989 16.853 1.00 36.96 78 ASP C C 1
ATOM 3346 O O . ASP C 1 78 ? 26.260 31.039 17.610 1.00 39.19 78 ASP C O 1
ATOM 3351 N N . HIS C 1 79 ? 27.273 31.863 15.735 1.00 32.92 79 HIS C N 1
ATOM 3352 C CA . HIS C 1 79 ? 27.813 30.595 15.249 1.00 32.77 79 HIS C CA 1
ATOM 3353 C C . HIS C 1 79 ? 29.319 30.480 15.316 1.00 29.27 79 HIS C C 1
ATOM 3354 O O . HIS C 1 79 ? 29.838 29.464 14.920 1.00 28.88 79 HIS C O 1
ATOM 3361 N N . ALA C 1 80 ? 30.009 31.497 15.807 1.00 26.80 80 ALA C N 1
ATOM 3362 C CA . ALA C 1 80 ? 31.476 31.496 15.793 1.00 27.25 80 ALA C CA 1
ATOM 3363 C C . ALA C 1 80 ? 32.082 30.411 16.666 1.00 26.50 80 ALA C C 1
ATOM 3364 O O . ALA C 1 80 ? 32.988 29.770 16.205 1.00 27.03 80 ALA C O 1
ATOM 3366 N N . TYR C 1 81 ? 31.602 30.201 17.905 1.00 26.92 81 TYR C N 1
ATOM 3367 C CA . TYR C 1 81 ? 32.157 29.085 18.714 1.00 27.17 81 TYR C CA 1
ATOM 3368 C C . TYR C 1 81 ? 31.956 27.732 18.004 1.00 27.62 81 TYR C C 1
ATOM 3369 O O . TYR C 1 81 ? 32.893 26.931 17.953 1.00 27.27 81 TYR C O 1
ATOM 3378 N N . GLN C 1 82 ? 30.758 27.462 17.487 1.00 28.03 82 GLN C N 1
ATOM 3379 C CA . GLN C 1 82 ? 30.499 26.160 16.762 1.00 29.41 82 GLN C CA 1
ATOM 3380 C C . GLN C 1 82 ? 31.359 26.020 15.477 1.00 28.10 82 GLN C C 1
ATOM 3381 O O . GLN C 1 82 ? 31.875 24.915 15.152 1.00 26.59 82 GLN C O 1
ATOM 3387 N N . LEU C 1 83 ? 31.509 27.119 14.721 1.00 26.54 83 LEU C N 1
ATOM 3388 C CA . LEU C 1 83 ? 32.452 27.148 13.619 1.00 25.65 83 LEU C CA 1
ATOM 3389 C C . LEU C 1 83 ? 33.866 26.721 13.965 1.00 26.15 83 LEU C C 1
ATOM 3390 O O . LEU C 1 83 ? 34.475 25.905 13.238 1.00 24.38 83 LEU C O 1
ATOM 3395 N N . GLU C 1 84 ? 34.401 27.321 15.031 1.00 25.13 84 GLU C N 1
ATOM 3396 C CA . GLU C 1 84 ? 35.748 27.080 15.424 1.00 27.00 84 GLU C CA 1
ATOM 3397 C C . GLU C 1 84 ? 35.895 25.632 15.897 1.00 29.49 84 GLU C C 1
ATOM 3398 O O . GLU C 1 84 ? 36.848 24.965 15.534 1.00 27.09 84 GLU C O 1
ATOM 3404 N N . LYS C 1 85 ? 34.894 25.144 16.627 1.00 29.70 85 LYS C N 1
ATOM 3405 C CA . LYS C 1 85 ? 34.945 23.774 17.083 1.00 33.90 85 LYS C CA 1
ATOM 3406 C C . LYS C 1 85 ? 34.862 22.827 15.866 1.00 33.18 85 LYS C C 1
ATOM 3407 O O . LYS C 1 85 ? 35.630 21.900 15.810 1.00 34.86 85 LYS C O 1
ATOM 3413 N N . LYS C 1 86 ? 33.977 23.083 14.904 1.00 31.77 86 LYS C N 1
ATOM 3414 C CA . LYS C 1 86 ? 33.902 22.254 13.685 1.00 33.14 86 LYS C CA 1
ATOM 3415 C C . LYS C 1 86 ? 35.238 22.234 12.933 1.00 31.41 86 LYS C C 1
ATOM 3416 O O . LYS C 1 86 ? 35.700 21.149 12.584 1.00 30.68 86 LYS C O 1
ATOM 3422 N N . LEU C 1 87 ? 35.849 23.413 12.690 1.00 28.12 87 LEU C N 1
ATOM 3423 C CA . LEU C 1 87 ? 37.078 23.456 11.864 1.00 29.57 87 LEU C CA 1
ATOM 3424 C C . LEU C 1 87 ? 38.224 22.809 12.589 1.00 29.51 87 LEU C C 1
ATOM 3425 O O . LEU C 1 87 ? 39.067 22.202 11.971 1.00 31.09 87 LEU C O 1
ATOM 3430 N N . ILE C 1 88 ? 38.249 22.964 13.900 1.00 30.58 88 ILE C N 1
ATOM 3431 C CA . ILE C 1 88 ? 39.283 22.381 14.750 1.00 33.13 88 ILE C CA 1
ATOM 3432 C C . ILE C 1 88 ? 39.251 20.859 14.656 1.00 33.83 88 ILE C C 1
ATOM 3433 O O . ILE C 1 88 ? 40.289 20.189 14.791 1.00 34.00 88 ILE C O 1
ATOM 3438 N N . SER C 1 89 ? 38.062 20.316 14.420 1.00 35.05 89 SER C N 1
ATOM 3439 C CA . SER C 1 89 ? 37.904 18.849 14.515 1.00 38.57 89 SER C CA 1
ATOM 3440 C C . SER C 1 89 ? 38.203 18.141 13.187 1.00 40.33 89 SER C C 1
ATOM 3441 O O . SER C 1 89 ? 38.276 16.906 13.138 1.00 39.58 89 SER C O 1
ATOM 3444 N N . VAL C 1 90 ? 38.378 18.917 12.120 1.00 38.50 90 VAL C N 1
ATOM 3445 C CA . VAL C 1 90 ? 38.679 18.355 10.802 1.00 41.57 90 VAL C CA 1
ATOM 3446 C C . VAL C 1 90 ? 39.992 17.567 10.878 1.00 42.69 90 VAL C C 1
ATOM 3447 O O . VAL C 1 90 ? 40.971 18.013 11.478 1.00 41.60 90 VAL C O 1
ATOM 3451 N N . ASP C 1 91 ? 39.981 16.373 10.296 1.00 45.59 91 ASP C N 1
ATOM 3452 C CA . ASP C 1 91 ? 41.110 15.450 10.414 1.00 46.60 91 ASP C CA 1
ATOM 3453 C C . ASP C 1 91 ? 42.328 16.008 9.695 1.00 47.08 91 ASP C C 1
ATOM 3454 O O . ASP C 1 91 ? 42.234 16.435 8.542 1.00 44.54 91 ASP C O 1
ATOM 3456 N N . ASP C 1 92 ? 43.462 16.005 10.393 1.00 50.55 92 ASP C N 1
ATOM 3457 C CA . ASP C 1 92 ? 44.736 16.531 9.869 1.00 53.11 92 ASP C CA 1
ATOM 3458 C C . ASP C 1 92 ? 45.267 15.843 8.599 1.00 52.59 92 ASP C C 1
ATOM 3459 O O . ASP C 1 92 ? 46.326 16.243 8.101 1.00 50.93 92 ASP C O 1
ATOM 3464 N N . ASN C 1 93 ? 44.541 14.818 8.108 1.00 55.54 93 ASN C N 1
ATOM 3465 C CA . ASN C 1 93 ? 44.993 13.926 6.993 1.00 58.85 93 ASN C CA 1
ATOM 3466 C C . ASN C 1 93 ? 45.134 14.580 5.603 1.00 58.42 93 ASN C C 1
ATOM 3467 O O . ASN C 1 93 ? 45.741 14.004 4.697 1.00 58.68 93 ASN C O 1
ATOM 3469 N N . PHE C 1 94 ? 44.579 15.784 5.443 1.00 52.84 94 PHE C N 1
ATOM 3470 C CA . PHE C 1 94 ? 44.884 16.608 4.273 1.00 51.40 94 PHE C CA 1
ATOM 3471 C C . PHE C 1 94 ? 46.403 16.946 4.240 1.00 46.51 94 PHE C C 1
ATOM 3472 O O . PHE C 1 94 ? 46.936 17.275 3.186 1.00 44.24 94 PHE C O 1
ATOM 3480 N N . ARG C 1 95 ? 47.098 16.818 5.377 1.00 46.21 95 ARG C N 1
ATOM 3481 C CA . ARG C 1 95 ? 48.557 17.020 5.410 1.00 48.34 95 ARG C CA 1
ATOM 3482 C C . ARG C 1 95 ? 49.372 16.060 4.506 1.00 52.22 95 ARG C C 1
ATOM 3483 O O . ARG C 1 95 ? 50.594 16.189 4.396 1.00 54.89 95 ARG C O 1
ATOM 3485 N N . ASN C 1 96 ? 48.695 15.099 3.875 1.00 55.13 96 ASN C N 1
ATOM 3486 C CA . ASN C 1 96 ? 49.352 14.140 2.964 1.00 57.62 96 ASN C CA 1
ATOM 3487 C C . ASN C 1 96 ? 48.999 14.249 1.461 1.00 55.71 96 ASN C C 1
ATOM 3488 O O . ASN C 1 96 ? 49.450 13.424 0.678 1.00 55.64 96 ASN C O 1
ATOM 3493 N N . PHE C 1 97 ? 48.215 15.259 1.065 1.00 51.56 97 PHE C N 1
ATOM 3494 C CA . PHE C 1 97 ? 47.963 15.550 -0.370 1.00 48.53 97 PHE C CA 1
ATOM 3495 C C . PHE C 1 97 ? 49.223 16.116 -1.040 1.00 48.10 97 PHE C C 1
ATOM 3496 O O . PHE C 1 97 ? 49.986 16.857 -0.407 1.00 46.50 97 PHE C O 1
ATOM 3504 N N . GLY C 1 98 ? 49.419 15.780 -2.322 1.00 47.23 98 GLY C N 1
ATOM 3505 C CA . GLY C 1 98 ? 50.586 16.227 -3.108 1.00 45.08 98 GLY C CA 1
ATOM 3506 C C . GLY C 1 98 ? 50.919 17.713 -2.941 1.00 42.61 98 GLY C C 1
ATOM 3507 O O . GLY C 1 98 ? 50.109 18.578 -3.299 1.00 41.92 98 GLY C O 1
ATOM 3508 N N . GLY C 1 99 ? 52.107 17.995 -2.406 1.00 38.21 99 GLY C N 1
ATOM 3509 C CA . GLY C 1 99 ? 52.681 19.350 -2.414 1.00 36.00 99 GLY C CA 1
ATOM 3510 C C . GLY C 1 99 ? 52.205 20.239 -1.278 1.00 34.71 99 GLY C C 1
ATOM 3511 O O . GLY C 1 99 ? 52.368 21.482 -1.347 1.00 31.55 99 GLY C O 1
ATOM 3512 N N . PHE C 1 100 ? 51.615 19.619 -0.251 1.00 33.84 100 PHE C N 1
ATOM 3513 C CA . PHE C 1 100 ? 51.225 20.311 0.994 1.00 31.21 100 PHE C CA 1
ATOM 3514 C C . PHE C 1 100 ? 52.478 20.786 1.728 1.00 31.42 100 PHE C C 1
ATOM 3515 O O . PHE C 1 100 ? 53.488 20.079 1.801 1.00 32.10 100 PHE C O 1
ATOM 3523 N N . LYS C 1 101 ? 52.408 22.019 2.225 1.00 27.67 101 LYS C N 1
ATOM 3524 C CA . LYS C 1 101 ? 53.497 22.662 2.945 1.00 27.16 101 LYS C CA 1
ATOM 3525 C C . LYS C 1 101 ? 52.980 23.143 4.296 1.00 25.47 101 LYS C C 1
ATOM 3526 O O . LYS C 1 101 ? 53.627 22.907 5.322 1.00 24.79 101 LYS C O 1
ATOM 3532 N N . SER C 1 102 ? 51.803 23.776 4.342 1.00 22.27 102 SER C N 1
ATOM 3533 C CA . SER C 1 102 ? 51.377 24.269 5.652 1.00 22.89 102 SER C CA 1
ATOM 3534 C C . SER C 1 102 ? 49.892 24.586 5.815 1.00 20.78 102 SER C C 1
ATOM 3535 O O . SER C 1 102 ? 49.155 24.720 4.826 1.00 20.90 102 SER C O 1
ATOM 3538 N N . TYR C 1 103 ? 49.479 24.701 7.072 1.00 20.94 103 TYR C N 1
ATOM 3539 C CA . TYR C 1 103 ? 48.101 25.065 7.402 1.00 21.43 103 TYR C CA 1
ATOM 3540 C C . TYR C 1 103 ? 48.118 26.072 8.576 1.00 21.04 103 TYR C C 1
ATOM 3541 O O . TYR C 1 103 ? 48.958 25.955 9.500 1.00 23.38 103 TYR C O 1
ATOM 3550 N N . ARG C 1 104 ? 47.272 27.100 8.503 1.00 21.42 104 ARG C N 1
ATOM 3551 C CA . ARG C 1 104 ? 46.923 27.882 9.696 1.00 20.09 104 ARG C CA 1
ATOM 3552 C C . ARG C 1 104 ? 45.437 28.016 9.794 1.00 19.58 104 ARG C C 1
ATOM 3553 O O . ARG C 1 104 ? 44.816 28.374 8.833 1.00 19.15 104 ARG C O 1
ATOM 3561 N N . LEU C 1 105 ? 44.891 27.906 11.002 1.00 20.07 105 LEU C N 1
ATOM 3562 C CA . LEU C 1 105 ? 43.460 28.268 11.223 1.00 18.66 105 LEU C CA 1
ATOM 3563 C C . LEU C 1 105 ? 43.511 29.468 12.122 1.00 16.93 105 LEU C C 1
ATOM 3564 O O . LEU C 1 105 ? 44.113 29.395 13.201 1.00 19.87 105 LEU C O 1
ATOM 3569 N N . LEU C 1 106 ? 42.878 30.558 11.703 1.00 17.42 106 LEU C N 1
ATOM 3570 C CA . LEU C 1 106 ? 43.090 31.881 12.369 1.00 17.67 106 LEU C CA 1
ATOM 3571 C C . LEU C 1 106 ? 41.733 32.486 12.872 1.00 20.41 106 LEU C C 1
ATOM 3572 O O . LEU C 1 106 ? 40.702 32.636 12.104 1.00 20.05 106 LEU C O 1
ATOM 3577 N N . ARG C 1 107 ? 41.745 32.834 14.161 1.00 20.33 107 ARG C N 1
ATOM 3578 C CA A ARG C 1 107 ? 40.596 33.472 14.808 0.50 21.66 107 ARG C CA 1
ATOM 3579 C CA B ARG C 1 107 ? 40.590 33.475 14.788 0.50 21.64 107 ARG C CA 1
ATOM 3580 C C . ARG C 1 107 ? 40.818 34.999 14.834 1.00 21.43 107 ARG C C 1
ATOM 3581 O O . ARG C 1 107 ? 41.787 35.451 15.445 1.00 21.31 107 ARG C O 1
ATOM 3596 N N . PRO C 1 108 ? 39.903 35.788 14.203 1.00 21.88 108 PRO C N 1
ATOM 3597 C CA . PRO C 1 108 ? 40.148 37.253 14.150 1.00 22.63 108 PRO C CA 1
ATOM 3598 C C . PRO C 1 108 ? 39.952 37.952 15.519 1.00 25.23 108 PRO C C 1
ATOM 3599 O O . PRO C 1 108 ? 39.048 37.577 16.317 1.00 24.24 108 PRO C O 1
ATOM 3603 N N . ALA C 1 109 ? 40.854 38.884 15.799 1.00 25.67 109 ALA C N 1
ATOM 3604 C CA . ALA C 1 109 ? 40.758 39.764 16.987 1.00 28.23 109 ALA C CA 1
ATOM 3605 C C . ALA C 1 109 ? 39.511 40.626 16.956 1.00 30.11 109 ALA C C 1
ATOM 3606 O O . ALA C 1 109 ? 38.927 40.948 18.000 1.00 31.36 109 ALA C O 1
ATOM 3608 N N . LYS C 1 110 ? 39.077 40.965 15.770 1.00 31.08 110 LYS C N 1
ATOM 3609 C CA . LYS C 1 110 ? 37.887 41.792 15.634 1.00 35.73 110 LYS C CA 1
ATOM 3610 C C . LYS C 1 110 ? 36.971 41.159 14.602 1.00 32.56 110 LYS C C 1
ATOM 3611 O O . LYS C 1 110 ? 37.436 40.738 13.557 1.00 31.50 110 LYS C O 1
ATOM 3617 N N . GLY C 1 111 ? 35.675 41.120 14.910 1.00 33.12 111 GLY C N 1
ATOM 3618 C CA . GLY C 1 111 ? 34.667 40.578 14.013 1.00 31.60 111 GLY C CA 1
ATOM 3619 C C . GLY C 1 111 ? 34.661 39.076 14.166 1.00 30.42 111 GLY C C 1
ATOM 3620 O O . GLY C 1 111 ? 35.263 38.514 15.108 1.00 29.45 111 GLY C O 1
ATOM 3621 N N . THR C 1 112 ? 33.997 38.390 13.238 1.00 31.33 112 THR C N 1
ATOM 3622 C CA . THR C 1 112 ? 34.059 36.923 13.212 1.00 30.38 112 THR C CA 1
ATOM 3623 C C . THR C 1 112 ? 34.309 36.322 11.829 1.00 29.11 112 THR C C 1
ATOM 3624 O O . THR C 1 112 ? 33.818 35.233 11.509 1.00 27.12 112 THR C O 1
ATOM 3628 N N . THR C 1 113 ? 35.079 37.014 10.996 1.00 27.03 113 THR C N 1
ATOM 3629 C CA . THR C 1 113 ? 35.511 36.373 9.751 1.00 26.02 113 THR C CA 1
ATOM 3630 C C . THR C 1 113 ? 36.776 35.590 10.032 1.00 24.19 113 THR C C 1
ATOM 3631 O O . THR C 1 113 ? 37.842 36.156 10.192 1.00 23.52 113 THR C O 1
ATOM 3635 N N . TYR C 1 114 ? 36.621 34.281 10.137 1.00 23.83 114 TYR C N 1
ATOM 3636 C CA . TYR C 1 114 ? 37.771 33.402 10.344 1.00 22.94 114 TYR C CA 1
ATOM 3637 C C . TYR C 1 114 ? 38.612 33.289 9.049 1.00 20.52 114 TYR C C 1
ATOM 3638 O O . TYR C 1 114 ? 38.126 33.520 7.927 1.00 23.69 114 TYR C O 1
ATOM 3647 N N . LYS C 1 115 ? 39.870 32.917 9.182 1.00 17.66 115 LYS C N 1
ATOM 3648 C CA . LYS C 1 115 ? 40.735 32.823 7.983 1.00 19.53 115 LYS C CA 1
ATOM 3649 C C . LYS C 1 115 ? 41.561 31.539 8.079 1.00 19.60 115 LYS C C 1
ATOM 3650 O O . LYS C 1 115 ? 41.973 31.095 9.178 1.00 19.42 115 LYS C O 1
ATOM 3656 N N . ILE C 1 116 ? 41.768 30.898 6.931 1.00 19.62 116 ILE C N 1
ATOM 3657 C CA . ILE C 1 116 ? 42.618 29.737 6.875 1.00 19.32 116 ILE C CA 1
ATOM 3658 C C . ILE C 1 116 ? 43.684 30.127 5.840 1.00 20.45 116 ILE C C 1
ATOM 3659 O O . ILE C 1 116 ? 43.359 30.758 4.825 1.00 21.13 116 ILE C O 1
ATOM 3664 N N . TYR C 1 117 ? 44.949 29.830 6.155 1.00 19.41 117 TYR C N 1
ATOM 3665 C CA . TYR C 1 117 ? 46.000 29.808 5.114 1.00 16.68 117 TYR C CA 1
ATOM 3666 C C . TYR C 1 117 ? 46.386 28.355 4.790 1.00 17.40 117 TYR C C 1
ATOM 3667 O O . TYR C 1 117 ? 46.751 27.598 5.704 1.00 17.66 117 TYR C O 1
ATOM 3676 N N . PHE C 1 118 ? 46.354 28.017 3.510 1.00 16.90 118 PHE C N 1
ATOM 3677 C CA . PHE C 1 118 ? 46.876 26.695 2.967 1.00 17.57 118 PHE C CA 1
ATOM 3678 C C . PHE C 1 118 ? 48.141 27.003 2.154 1.00 18.35 118 PHE C C 1
ATOM 3679 O O . PHE C 1 118 ? 48.052 27.665 1.136 1.00 18.95 118 PHE C O 1
ATOM 3687 N N . GLY C 1 119 ? 49.307 26.565 2.628 1.00 18.30 119 GLY C N 1
ATOM 3688 C CA . GLY C 1 119 ? 50.546 26.724 1.873 1.00 19.75 119 GLY C CA 1
ATOM 3689 C C . GLY C 1 119 ? 50.866 25.395 1.169 1.00 23.18 119 GLY C C 1
ATOM 3690 O O . GLY C 1 119 ? 50.922 24.335 1.812 1.00 23.77 119 GLY C O 1
ATOM 3691 N N . PHE C 1 120 ? 51.083 25.487 -0.134 1.00 24.38 120 PHE C N 1
ATOM 3692 C CA . PHE C 1 120 ? 51.491 24.346 -0.988 1.00 24.96 120 PHE C CA 1
ATOM 3693 C C . PHE C 1 120 ? 52.704 24.725 -1.808 1.00 26.65 120 PHE C C 1
ATOM 3694 O O . PHE C 1 120 ? 53.017 25.920 -1.913 1.00 26.56 120 PHE C O 1
ATOM 3702 N N . ALA C 1 121 ? 53.380 23.704 -2.368 1.00 28.63 121 ALA C N 1
ATOM 3703 C CA . ALA C 1 121 ? 54.545 23.858 -3.231 1.00 29.87 121 ALA C CA 1
ATOM 3704 C C . ALA C 1 121 ? 54.287 24.787 -4.404 1.00 28.75 121 ALA C C 1
ATOM 3705 O O . ALA C 1 121 ? 55.205 25.473 -4.864 1.00 32.17 121 ALA C O 1
ATOM 3707 N N . ASP C 1 122 ? 53.071 24.744 -4.939 1.00 27.40 122 ASP C N 1
ATOM 3708 C CA . ASP C 1 122 ? 52.632 25.634 -6.025 1.00 27.42 122 ASP C CA 1
ATOM 3709 C C . ASP C 1 122 ? 51.115 25.620 -6.162 1.00 27.83 122 ASP C C 1
ATOM 3710 O O . ASP C 1 122 ? 50.419 24.877 -5.491 1.00 27.46 122 ASP C O 1
ATOM 3715 N N . ARG C 1 123 ? 50.589 26.440 -7.053 1.00 27.62 123 ARG C N 1
ATOM 3716 C CA . ARG C 1 123 ? 49.151 26.553 -7.160 1.00 28.53 123 ARG C CA 1
ATOM 3717 C C . ARG C 1 123 ? 48.489 25.284 -7.704 1.00 32.65 123 ARG C C 1
ATOM 3718 O O . ARG C 1 123 ? 47.372 24.914 -7.274 1.00 31.95 123 ARG C O 1
ATOM 3726 N N . HIS C 1 124 ? 49.153 24.640 -8.663 1.00 33.81 124 HIS C N 1
ATOM 3727 C CA . HIS C 1 124 ? 48.651 23.358 -9.230 1.00 38.42 124 HIS C CA 1
ATOM 3728 C C . HIS C 1 124 ? 48.291 22.406 -8.096 1.00 35.17 124 HIS C C 1
ATOM 3729 O O . HIS C 1 124 ? 47.181 21.872 -8.032 1.00 32.62 124 HIS C O 1
ATOM 3736 N N . ALA C 1 125 ? 49.222 22.266 -7.147 1.00 34.53 125 ALA C N 1
ATOM 3737 C CA . ALA C 1 125 ? 49.067 21.386 -6.005 1.00 33.80 125 ALA C CA 1
ATOM 3738 C C . ALA C 1 125 ? 47.871 21.785 -5.133 1.00 32.18 125 ALA C C 1
ATOM 3739 O O . ALA C 1 125 ? 47.062 20.930 -4.824 1.00 31.18 125 ALA C O 1
ATOM 3741 N N . TYR C 1 126 ? 47.727 23.070 -4.770 1.00 31.75 126 TYR C N 1
ATOM 3742 C CA . TYR C 1 126 ? 46.451 23.566 -4.139 1.00 30.82 126 TYR C CA 1
ATOM 3743 C C . TYR C 1 126 ? 45.155 23.263 -4.945 1.00 32.19 126 TYR C C 1
ATOM 3744 O O . TYR C 1 126 ? 44.132 22.836 -4.378 1.00 32.41 126 TYR C O 1
ATOM 3753 N N . GLU C 1 127 ? 45.210 23.451 -6.270 1.00 35.28 127 GLU C N 1
ATOM 3754 C CA . GLU C 1 127 ? 44.041 23.267 -7.151 1.00 37.24 127 GLU C CA 1
ATOM 3755 C C . GLU C 1 127 ? 43.544 21.807 -7.077 1.00 38.42 127 GLU C C 1
ATOM 3756 O O . GLU C 1 127 ? 42.322 21.542 -6.993 1.00 37.24 127 GLU C O 1
ATOM 3762 N N . ASP C 1 128 ? 44.509 20.883 -7.079 1.00 39.13 128 ASP C N 1
ATOM 3763 C CA . ASP C 1 128 ? 44.254 19.428 -6.954 1.00 42.18 128 ASP C CA 1
ATOM 3764 C C . ASP C 1 128 ? 43.610 19.073 -5.602 1.00 39.95 128 ASP C C 1
ATOM 3765 O O . ASP C 1 128 ? 42.676 18.274 -5.536 1.00 35.16 128 ASP C O 1
ATOM 3770 N N . PHE C 1 129 ? 44.091 19.723 -4.535 1.00 37.55 129 PHE C N 1
ATOM 3771 C CA . PHE C 1 129 ? 43.599 19.440 -3.186 1.00 37.13 129 PHE C CA 1
ATOM 3772 C C . PHE C 1 129 ? 42.157 19.911 -3.042 1.00 38.88 129 PHE C C 1
ATOM 3773 O O . PHE C 1 129 ? 41.332 19.264 -2.375 1.00 39.55 129 PHE C O 1
ATOM 3781 N N . LYS C 1 130 ? 41.848 21.023 -3.703 1.00 36.11 130 LYS C N 1
ATOM 3782 C CA . LYS C 1 130 ? 40.513 21.590 -3.664 1.00 37.99 130 LYS C CA 1
ATOM 3783 C C . LYS C 1 130 ? 39.420 20.726 -4.256 1.00 41.78 130 LYS C C 1
ATOM 3784 O O . LYS C 1 130 ? 38.264 20.856 -3.863 1.00 42.93 130 LYS C O 1
ATOM 3790 N N . GLN C 1 131 ? 39.770 19.880 -5.224 1.00 42.55 131 GLN C N 1
ATOM 3791 C CA . GLN C 1 131 ? 38.776 18.995 -5.830 1.00 46.64 131 GLN C CA 1
ATOM 3792 C C . GLN C 1 131 ? 38.562 17.716 -5.037 1.00 48.87 131 GLN C C 1
ATOM 3793 O O . GLN C 1 131 ? 37.625 16.976 -5.336 1.00 50.10 131 GLN C O 1
ATOM 3799 N N . SER C 1 132 ? 39.428 17.430 -4.062 1.00 46.61 132 SER C N 1
ATOM 3800 C CA . SER C 1 132 ? 39.227 16.252 -3.204 1.00 47.62 132 SER C CA 1
ATOM 3801 C C . SER C 1 132 ? 37.994 16.402 -2.285 1.00 47.72 132 SER C C 1
ATOM 3802 O O . SER C 1 132 ? 37.517 17.534 -2.013 1.00 39.55 132 SER C O 1
ATOM 3805 N N . ASP C 1 133 ? 37.485 15.240 -1.842 1.00 46.74 133 ASP C N 1
ATOM 3806 C CA . ASP C 1 133 ? 36.508 15.156 -0.765 1.00 49.77 133 ASP C CA 1
ATOM 3807 C C . ASP C 1 133 ? 36.999 15.807 0.522 1.00 48.51 133 ASP C C 1
ATOM 3808 O O . ASP C 1 133 ? 36.227 16.525 1.147 1.00 48.18 133 ASP C O 1
ATOM 3813 N N . ALA C 1 134 ? 38.271 15.558 0.887 1.00 46.14 134 ALA C N 1
ATOM 3814 C CA . ALA C 1 134 ? 38.902 16.100 2.104 1.00 48.11 134 ALA C CA 1
ATOM 3815 C C . ALA C 1 134 ? 38.792 17.624 2.246 1.00 45.13 134 ALA C C 1
ATOM 3816 O O . ALA C 1 134 ? 38.860 18.155 3.377 1.00 46.09 134 ALA C O 1
ATOM 3818 N N . PHE C 1 135 ? 38.644 18.311 1.102 1.00 41.60 135 PHE C N 1
ATOM 3819 C CA . PHE C 1 135 ? 38.405 19.762 1.045 1.00 36.86 135 PHE C CA 1
ATOM 3820 C C . PHE C 1 135 ? 36.927 20.117 0.824 1.00 36.76 135 PHE C C 1
ATOM 3821 O O . PHE C 1 135 ? 36.357 20.942 1.537 1.00 34.38 135 PHE C O 1
ATOM 3829 N N . ASN C 1 136 ? 36.286 19.454 -0.139 1.00 38.07 136 ASN C N 1
ATOM 3830 C CA . ASN C 1 136 ? 34.944 19.868 -0.512 1.00 40.26 136 ASN C CA 1
ATOM 3831 C C . ASN C 1 136 ? 33.920 19.654 0.637 1.00 41.55 136 ASN C C 1
ATOM 3832 O O . ASN C 1 136 ? 32.881 20.324 0.688 1.00 41.66 136 ASN C O 1
ATOM 3837 N N . ASP C 1 137 ? 34.252 18.762 1.574 1.00 42.95 137 ASP C N 1
ATOM 3838 C CA . ASP C 1 137 ? 33.345 18.374 2.668 1.00 43.86 137 ASP C CA 1
ATOM 3839 C C . ASP C 1 137 ? 33.639 19.164 3.945 1.00 43.04 137 ASP C C 1
ATOM 3840 O O . ASP C 1 137 ? 32.824 19.182 4.849 1.00 43.99 137 ASP C O 1
ATOM 3845 N N . HIS C 1 138 ? 34.832 19.751 4.031 1.00 38.99 138 HIS C N 1
ATOM 3846 C CA . HIS C 1 138 ? 35.288 20.455 5.228 1.00 39.08 138 HIS C CA 1
ATOM 3847 C C . HIS C 1 138 ? 35.488 21.941 5.068 1.00 36.37 138 HIS C C 1
ATOM 3848 O O . HIS C 1 138 ? 35.209 22.679 6.016 1.00 36.73 138 HIS C O 1
ATOM 3855 N N . PHE C 1 139 ? 35.974 22.395 3.904 1.00 33.04 139 PHE C N 1
ATOM 3856 C CA . PHE C 1 139 ? 36.503 23.791 3.762 1.00 30.42 139 PHE C CA 1
ATOM 3857 C C . PHE C 1 139 ? 35.822 24.680 2.707 1.00 29.63 139 PHE C C 1
ATOM 3858 O O . PHE C 1 139 ? 36.107 25.874 2.592 1.00 26.41 139 PHE C O 1
ATOM 3866 N N . SER C 1 140 ? 34.912 24.079 1.940 1.00 28.24 140 SER C N 1
ATOM 3867 C CA . SER C 1 140 ? 34.221 24.758 0.859 1.00 29.56 140 SER C CA 1
ATOM 3868 C C . SER C 1 140 ? 33.081 25.667 1.358 1.00 30.19 140 SER C C 1
ATOM 3869 O O . SER C 1 140 ? 32.640 25.584 2.521 1.00 30.49 140 SER C O 1
ATOM 3872 N N . LYS C 1 141 ? 32.589 26.523 0.464 1.00 31.98 141 LYS C N 1
ATOM 3873 C CA . LYS C 1 141 ? 31.497 27.416 0.810 1.00 36.25 141 LYS C CA 1
ATOM 3874 C C . LYS C 1 141 ? 30.268 26.619 1.244 1.00 37.56 141 LYS C C 1
ATOM 3875 O O . LYS C 1 141 ? 29.582 26.992 2.204 1.00 37.20 141 LYS C O 1
ATOM 3881 N N . ASP C 1 142 ? 30.001 25.536 0.524 1.00 39.35 142 ASP C N 1
ATOM 3882 C CA . ASP C 1 142 ? 28.829 24.677 0.793 1.00 42.54 142 ASP C CA 1
ATOM 3883 C C . ASP C 1 142 ? 28.955 23.991 2.149 1.00 39.96 142 ASP C C 1
ATOM 3884 O O . ASP C 1 142 ? 28.001 23.991 2.955 1.00 38.07 142 ASP C O 1
ATOM 3889 N N . ALA C 1 143 ? 30.142 23.452 2.424 1.00 37.15 143 ALA C N 1
ATOM 3890 C CA . ALA C 1 143 ? 30.385 22.791 3.698 1.00 36.46 143 ALA C CA 1
ATOM 3891 C C . ALA C 1 143 ? 30.110 23.742 4.871 1.00 38.27 143 ALA C C 1
ATOM 3892 O O . ALA C 1 143 ? 29.632 23.321 5.929 1.00 38.22 143 ALA C O 1
ATOM 3894 N N . LEU C 1 144 ? 30.405 25.031 4.689 1.00 36.80 144 LEU C N 1
ATOM 3895 C CA . LEU C 1 144 ? 30.379 25.936 5.839 1.00 35.47 144 LEU C CA 1
ATOM 3896 C C . LEU C 1 144 ? 29.195 26.915 5.878 1.00 37.50 144 LEU C C 1
ATOM 3897 O O . LEU C 1 144 ? 29.169 27.809 6.742 1.00 36.24 144 LEU C O 1
ATOM 3902 N N . SER C 1 145 ? 28.205 26.751 4.992 1.00 40.84 145 SER C N 1
ATOM 3903 C CA . SER C 1 145 ? 27.096 27.718 4.968 1.00 43.92 145 SER C CA 1
ATOM 3904 C C . SER C 1 145 ? 26.298 27.823 6.251 1.00 44.33 145 SER C C 1
ATOM 3905 O O . SER C 1 145 ? 25.743 28.888 6.511 1.00 46.84 145 SER C O 1
ATOM 3908 N N . HIS C 1 146 ? 26.220 26.751 7.040 1.00 43.82 146 HIS C N 1
ATOM 3909 C CA . HIS C 1 146 ? 25.399 26.792 8.249 1.00 44.74 146 HIS C CA 1
ATOM 3910 C C . HIS C 1 146 ? 25.833 27.926 9.153 1.00 44.62 146 HIS C C 1
ATOM 3911 O O . HIS C 1 146 ? 24.997 28.492 9.869 1.00 43.93 146 HIS C O 1
ATOM 3918 N N . TYR C 1 147 ? 27.135 28.269 9.108 1.00 38.12 147 TYR C N 1
ATOM 3919 C CA . TYR C 1 147 ? 27.733 29.231 10.074 1.00 36.80 147 TYR C CA 1
ATOM 3920 C C . TYR C 1 147 ? 27.656 30.687 9.673 1.00 40.31 147 TYR C C 1
ATOM 3921 O O . TYR C 1 147 ? 27.830 31.582 10.545 1.00 37.84 147 TYR C O 1
ATOM 3930 N N . PHE C 1 148 ? 27.366 30.930 8.386 1.00 41.06 148 PHE C N 1
ATOM 3931 C CA . PHE C 1 148 ? 27.228 32.300 7.847 1.00 45.20 148 PHE C CA 1
ATOM 3932 C C . PHE C 1 148 ? 25.877 32.952 8.226 1.00 50.36 148 PHE C C 1
ATOM 3933 O O . PHE C 1 148 ? 24.893 32.279 8.615 1.00 50.82 148 PHE C O 1
ATOM 3941 N N . SER C 1 156 ? 31.079 37.825 2.767 1.00 40.46 156 SER C N 1
ATOM 3942 C CA . SER C 1 156 ? 31.117 36.773 1.742 1.00 36.60 156 SER C CA 1
ATOM 3943 C C . SER C 1 156 ? 32.328 35.800 1.849 1.00 34.39 156 SER C C 1
ATOM 3944 O O . SER C 1 156 ? 33.472 36.221 2.139 1.00 33.99 156 SER C O 1
ATOM 3945 N N . TYR C 1 157 ? 32.071 34.506 1.613 1.00 31.25 157 TYR C N 1
ATOM 3946 C CA . TYR C 1 157 ? 33.111 33.498 1.538 1.00 30.65 157 TYR C CA 1
ATOM 3947 C C . TYR C 1 157 ? 33.969 33.771 0.301 1.00 29.36 157 TYR C C 1
ATOM 3948 O O . TYR C 1 157 ? 33.443 33.920 -0.785 1.00 31.49 157 TYR C O 1
ATOM 3957 N N . PHE C 1 158 ? 35.276 33.787 0.439 1.00 26.32 158 PHE C N 1
ATOM 3958 C CA . PHE C 1 158 ? 36.115 33.983 -0.735 1.00 27.52 158 PHE C CA 1
ATOM 3959 C C . PHE C 1 158 ? 37.543 33.521 -0.516 1.00 25.26 158 PHE C C 1
ATOM 3960 O O . PHE C 1 158 ? 37.965 33.333 0.629 1.00 20.52 158 PHE C O 1
ATOM 3968 N N . GLU C 1 159 ? 38.248 33.325 -1.641 1.00 24.74 159 GLU C N 1
ATOM 3969 C CA . GLU C 1 159 ? 39.682 32.937 -1.683 1.00 24.90 159 GLU C CA 1
ATOM 3970 C C . GLU C 1 159 ? 40.534 34.099 -2.232 1.00 23.49 159 GLU C C 1
ATOM 3971 O O . GLU C 1 159 ? 40.139 34.779 -3.181 1.00 24.78 159 GLU C O 1
ATOM 3977 N N . ARG C 1 160 ? 41.696 34.331 -1.630 1.00 22.42 160 ARG C N 1
ATOM 3978 C CA . ARG C 1 160 ? 42.686 35.141 -2.257 1.00 21.47 160 ARG C CA 1
ATOM 3979 C C . ARG C 1 160 ? 43.967 34.323 -2.447 1.00 22.03 160 ARG C C 1
ATOM 3980 O O . ARG C 1 160 ? 44.498 33.812 -1.461 1.00 19.57 160 ARG C O 1
ATOM 3988 N N . TYR C 1 161 ? 44.457 34.212 -3.703 1.00 20.68 161 TYR C N 1
ATOM 3989 C CA . TYR C 1 161 ? 45.688 33.479 -3.971 1.00 19.36 161 TYR C CA 1
ATOM 3990 C C . TYR C 1 161 ? 46.867 34.394 -3.717 1.00 18.22 161 TYR C C 1
ATOM 3991 O O . TYR C 1 161 ? 46.877 35.566 -4.151 1.00 21.85 161 TYR C O 1
ATOM 4000 N N . LEU C 1 162 ? 47.881 33.818 -3.098 1.00 19.53 162 LEU C N 1
ATOM 4001 C CA . LEU C 1 162 ? 49.144 34.458 -2.822 1.00 20.22 162 LEU C CA 1
ATOM 4002 C C . LEU C 1 162 ? 50.343 33.792 -3.512 1.00 20.55 162 LEU C C 1
ATOM 4003 O O . LEU C 1 162 ? 50.740 32.667 -3.183 1.00 21.09 162 LEU C O 1
ATOM 4008 N N . TYR C 1 163 ? 50.935 34.524 -4.456 1.00 20.69 163 TYR C N 1
ATOM 4009 C CA . TYR C 1 163 ? 52.003 34.007 -5.310 1.00 23.20 163 TYR C CA 1
ATOM 4010 C C . TYR C 1 163 ? 53.423 34.373 -4.868 1.00 22.79 163 TYR C C 1
ATOM 4011 O O . TYR C 1 163 ? 53.658 35.485 -4.441 1.00 23.88 163 TYR C O 1
ATOM 4020 N N . PRO C 1 164 ? 54.359 33.408 -4.925 1.00 26.93 164 PRO C N 1
ATOM 4021 C CA . PRO C 1 164 ? 55.748 33.713 -4.579 1.00 28.11 164 PRO C CA 1
ATOM 4022 C C . PRO C 1 164 ? 56.248 34.820 -5.510 1.00 29.91 164 PRO C C 1
ATOM 4023 O O . PRO C 1 164 ? 56.012 34.745 -6.697 1.00 29.64 164 PRO C O 1
ATOM 4027 N N . ILE C 1 165 ? 56.910 35.836 -4.954 1.00 31.60 165 ILE C N 1
ATOM 4028 C CA . ILE C 1 165 ? 57.523 36.938 -5.711 1.00 33.09 165 ILE C CA 1
ATOM 4029 C C . ILE C 1 165 ? 58.706 36.380 -6.437 1.00 37.60 165 ILE C C 1
ATOM 4030 O O . ILE C 1 165 ? 59.618 35.822 -5.823 1.00 35.85 165 ILE C O 1
ATOM 4035 N N . LYS C 1 166 ? 58.666 36.508 -7.762 1.00 41.80 166 LYS C N 1
ATOM 4036 C CA . LYS C 1 166 ? 59.722 36.029 -8.622 1.00 41.77 166 LYS C CA 1
ATOM 4037 C C . LYS C 1 166 ? 60.367 37.246 -9.307 1.00 43.70 166 LYS C C 1
ATOM 4038 O O . LYS C 1 166 ? 59.730 38.304 -9.469 1.00 39.03 166 LYS C O 1
ATOM 4040 N N . LYS D 1 2 ? 46.139 32.956 35.429 1.00 31.74 2 LYS D N 1
ATOM 4041 C CA . LYS D 1 2 ? 47.483 32.981 34.802 1.00 29.16 2 LYS D CA 1
ATOM 4042 C C . LYS D 1 2 ? 48.448 33.831 35.647 1.00 25.70 2 LYS D C 1
ATOM 4043 O O . LYS D 1 2 ? 49.553 33.367 35.929 1.00 26.03 2 LYS D O 1
ATOM 4049 N N . LYS D 1 3 ? 48.066 35.061 36.035 1.00 22.99 3 LYS D N 1
ATOM 4050 C CA . LYS D 1 3 ? 48.931 35.880 36.915 1.00 19.39 3 LYS D CA 1
ATOM 4051 C C . LYS D 1 3 ? 48.389 35.910 38.381 1.00 17.50 3 LYS D C 1
ATOM 4052 O O . LYS D 1 3 ? 47.166 35.794 38.641 1.00 16.42 3 LYS D O 1
ATOM 4058 N N . LEU D 1 4 ? 49.289 36.075 39.309 1.00 15.47 4 LEU D N 1
ATOM 4059 C CA . LEU D 1 4 ? 48.986 36.277 40.707 1.00 17.11 4 LEU D CA 1
ATOM 4060 C C . LEU D 1 4 ? 49.496 37.627 41.215 1.00 16.25 4 LEU D C 1
ATOM 4061 O O . LEU D 1 4 ? 50.658 38.018 41.024 1.00 17.61 4 LEU D O 1
ATOM 4066 N N . TYR D 1 5 ? 48.602 38.331 41.893 1.00 16.30 5 TYR D N 1
ATOM 4067 C CA . TYR D 1 5 ? 48.815 39.688 42.430 1.00 15.15 5 TYR D CA 1
ATOM 4068 C C . TYR D 1 5 ? 48.702 39.643 43.966 1.00 15.18 5 TYR D C 1
ATOM 4069 O O . TYR D 1 5 ? 47.699 39.179 44.500 1.00 15.87 5 TYR D O 1
ATOM 4078 N N . THR D 1 6 ? 49.742 40.116 44.671 1.00 15.47 6 THR D N 1
ATOM 4079 C CA . THR D 1 6 ? 49.714 40.206 46.137 1.00 16.63 6 THR D CA 1
ATOM 4080 C C . THR D 1 6 ? 49.832 41.675 46.558 1.00 15.84 6 THR D C 1
ATOM 4081 O O . THR D 1 6 ? 50.783 42.352 46.124 1.00 16.26 6 THR D O 1
ATOM 4085 N N . SER D 1 7 ? 48.895 42.108 47.425 1.00 15.54 7 SER D N 1
ATOM 4086 C CA . SER D 1 7 ? 48.911 43.415 48.068 1.00 16.78 7 SER D CA 1
ATOM 4087 C C . SER D 1 7 ? 48.799 43.392 49.616 1.00 16.54 7 SER D C 1
ATOM 4088 O O . SER D 1 7 ? 48.468 42.350 50.220 1.00 15.59 7 SER D O 1
ATOM 4091 N N . TYR D 1 8 ? 49.025 44.552 50.233 1.00 16.61 8 TYR D N 1
ATOM 4092 C CA . TYR D 1 8 ? 49.372 44.614 51.659 1.00 18.28 8 TYR D CA 1
ATOM 4093 C C . TYR D 1 8 ? 48.759 45.877 52.187 1.00 18.51 8 TYR D C 1
ATOM 4094 O O . TYR D 1 8 ? 48.698 46.878 51.451 1.00 19.00 8 TYR D O 1
ATOM 4103 N N . GLY D 1 9 ? 48.184 45.830 53.392 1.00 17.67 9 GLY D N 1
ATOM 4104 C CA . GLY D 1 9 ? 47.713 47.053 53.994 1.00 19.14 9 GLY D CA 1
ATOM 4105 C C . GLY D 1 9 ? 46.949 46.703 55.248 1.00 20.32 9 GLY D C 1
ATOM 4106 O O . GLY D 1 9 ? 47.033 45.550 55.702 1.00 18.61 9 GLY D O 1
ATOM 4107 N N . THR D 1 10 ? 46.193 47.661 55.807 1.00 20.35 10 THR D N 1
ATOM 4108 C CA . THR D 1 10 ? 45.377 47.343 56.987 1.00 22.84 10 THR D CA 1
ATOM 4109 C C . THR D 1 10 ? 44.222 46.432 56.612 1.00 21.73 10 THR D C 1
ATOM 4110 O O . THR D 1 10 ? 43.790 46.409 55.454 1.00 19.89 10 THR D O 1
ATOM 4114 N N . TYR D 1 11 ? 43.719 45.680 57.593 1.00 20.59 11 TYR D N 1
ATOM 4115 C CA . TYR D 1 11 ? 42.600 44.727 57.364 1.00 19.80 11 TYR D CA 1
ATOM 4116 C C . TYR D 1 11 ? 41.370 45.433 56.734 1.00 19.77 11 TYR D C 1
ATOM 4117 O O . TYR D 1 11 ? 40.789 44.977 55.753 1.00 17.25 11 TYR D O 1
ATOM 4126 N N . GLY D 1 12 ? 41.038 46.599 57.290 1.00 19.16 12 GLY D N 1
ATOM 4127 C CA . GLY D 1 12 ? 39.831 47.262 56.845 1.00 18.53 12 GLY D CA 1
ATOM 4128 C C . GLY D 1 12 ? 39.865 47.837 55.428 1.00 18.32 12 GLY D C 1
ATOM 4129 O O . GLY D 1 12 ? 38.837 47.810 54.751 1.00 16.48 12 GLY D O 1
ATOM 4130 N N . PHE D 1 13 ? 41.009 48.336 54.997 1.00 17.27 13 PHE D N 1
ATOM 4131 C CA . PHE D 1 13 ? 41.206 48.885 53.646 1.00 17.97 13 PHE D CA 1
ATOM 4132 C C . PHE D 1 13 ? 41.117 47.734 52.645 1.00 18.01 13 PHE D C 1
ATOM 4133 O O . PHE D 1 13 ? 40.337 47.809 51.669 1.00 16.17 13 PHE D O 1
ATOM 4141 N N . LEU D 1 14 ? 41.803 46.626 52.949 1.00 16.30 14 LEU D N 1
ATOM 4142 C CA . LEU D 1 14 ? 41.713 45.484 51.973 1.00 16.56 14 LEU D CA 1
ATOM 4143 C C . LEU D 1 14 ? 40.314 44.886 51.918 1.00 15.63 14 LEU D C 1
ATOM 4144 O O . LEU D 1 14 ? 39.831 44.421 50.834 1.00 14.46 14 LEU D O 1
ATOM 4149 N N . HIS D 1 15 ? 39.669 44.802 53.088 1.00 16.15 15 HIS D N 1
ATOM 4150 C CA . HIS D 1 15 ? 38.313 44.245 53.145 1.00 16.99 15 HIS D CA 1
ATOM 4151 C C . HIS D 1 15 ? 37.333 45.037 52.298 1.00 16.87 15 HIS D C 1
ATOM 4152 O O . HIS D 1 15 ? 36.435 44.529 51.627 1.00 15.71 15 HIS D O 1
ATOM 4159 N N . GLN D 1 16 ? 37.483 46.350 52.346 1.00 16.65 16 GLN D N 1
ATOM 4160 C CA . GLN D 1 16 ? 36.581 47.220 51.593 1.00 16.83 16 GLN D CA 1
ATOM 4161 C C . GLN D 1 16 ? 36.792 47.077 50.087 1.00 16.02 16 GLN D C 1
ATOM 4162 O O . GLN D 1 16 ? 35.823 47.172 49.316 1.00 15.74 16 GLN D O 1
ATOM 4168 N N . ILE D 1 17 ? 38.037 46.830 49.653 1.00 15.40 17 ILE D N 1
ATOM 4169 C CA . ILE D 1 17 ? 38.283 46.554 48.225 1.00 15.97 17 ILE D CA 1
ATOM 4170 C C . ILE D 1 17 ? 37.505 45.298 47.799 1.00 17.13 17 ILE D C 1
ATOM 4171 O O . ILE D 1 17 ? 36.908 45.296 46.727 1.00 16.52 17 ILE D O 1
ATOM 4176 N N A LYS D 1 18 ? 37.498 44.243 48.617 0.50 16.52 18 LYS D N 1
ATOM 4177 N N B LYS D 1 18 ? 37.539 44.256 48.644 0.50 17.28 18 LYS D N 1
ATOM 4178 C CA A LYS D 1 18 ? 36.650 43.075 48.286 0.50 17.51 18 LYS D CA 1
ATOM 4179 C CA B LYS D 1 18 ? 36.692 43.053 48.464 0.50 19.05 18 LYS D CA 1
ATOM 4180 C C A LYS D 1 18 ? 35.170 43.403 48.163 0.50 19.27 18 LYS D C 1
ATOM 4181 C C B LYS D 1 18 ? 35.221 43.358 48.235 0.50 20.20 18 LYS D C 1
ATOM 4182 O O A LYS D 1 18 ? 34.480 42.930 47.230 0.50 20.14 18 LYS D O 1
ATOM 4183 O O B LYS D 1 18 ? 34.601 42.833 47.290 0.50 21.43 18 LYS D O 1
ATOM 4194 N N . ILE D 1 19 ? 34.651 44.208 49.090 1.00 21.28 19 ILE D N 1
ATOM 4195 C CA . ILE D 1 19 ? 33.186 44.537 49.070 1.00 22.20 19 ILE D CA 1
ATOM 4196 C C . ILE D 1 19 ? 32.900 45.331 47.856 1.00 21.49 19 ILE D C 1
ATOM 4197 O O . ILE D 1 19 ? 31.818 45.227 47.265 1.00 24.16 19 ILE D O 1
ATOM 4202 N N . ASN D 1 20 ? 33.834 46.222 47.486 1.00 20.17 20 ASN D N 1
ATOM 4203 C CA . ASN D 1 20 ? 33.578 47.148 46.374 1.00 19.77 20 ASN D CA 1
ATOM 4204 C C . ASN D 1 20 ? 33.690 46.426 45.012 1.00 18.24 20 ASN D C 1
ATOM 4205 O O . ASN D 1 20 ? 33.351 47.005 43.987 1.00 17.39 20 ASN D O 1
ATOM 4210 N N . ASN D 1 21 ? 34.130 45.168 45.000 1.00 16.02 21 ASN D N 1
ATOM 4211 C CA . ASN D 1 21 ? 34.484 44.472 43.749 1.00 15.79 21 ASN D CA 1
ATOM 4212 C C . ASN D 1 21 ? 34.093 42.976 43.736 1.00 14.87 21 ASN D C 1
ATOM 4213 O O . ASN D 1 21 ? 35.009 42.075 43.644 1.00 15.43 21 ASN D O 1
ATOM 4218 N N . PRO D 1 22 ? 32.774 42.702 43.854 1.00 14.92 22 PRO D N 1
ATOM 4219 C CA . PRO D 1 22 ? 32.304 41.297 43.946 1.00 14.76 22 PRO D CA 1
ATOM 4220 C C . PRO D 1 22 ? 32.509 40.512 42.670 1.00 15.03 22 PRO D C 1
ATOM 4221 O O . PRO D 1 22 ? 32.432 39.274 42.699 1.00 15.12 22 PRO D O 1
ATOM 4225 N N . THR D 1 23 ? 32.790 41.185 41.529 1.00 15.48 23 THR D N 1
ATOM 4226 C CA . THR D 1 23 ? 33.068 40.422 40.284 1.00 15.79 23 THR D CA 1
ATOM 4227 C C . THR D 1 23 ? 34.555 40.029 40.206 1.00 14.76 23 THR D C 1
ATOM 4228 O O . THR D 1 23 ? 35.056 39.557 39.137 1.00 15.67 23 THR D O 1
ATOM 4232 N N . HIS D 1 24 ? 35.259 40.202 41.311 1.00 14.89 24 HIS D N 1
ATOM 4233 C CA . HIS D 1 24 ? 36.621 39.682 41.484 1.00 13.90 24 HIS D CA 1
ATOM 4234 C C . HIS D 1 24 ? 36.672 38.744 42.677 1.00 14.57 24 HIS D C 1
ATOM 4235 O O . HIS D 1 24 ? 35.977 38.990 43.664 1.00 15.18 24 HIS D O 1
ATOM 4242 N N . GLN D 1 25 ? 37.569 37.765 42.639 1.00 14.43 25 GLN D N 1
ATOM 4243 C CA . GLN D 1 25 ? 37.682 36.774 43.698 1.00 14.73 25 GLN D CA 1
ATOM 4244 C C . GLN D 1 25 ? 38.974 36.968 44.425 1.00 13.78 25 GLN D C 1
ATOM 4245 O O . GLN D 1 25 ? 40.075 36.818 43.858 1.00 16.56 25 GLN D O 1
ATOM 4251 N N . LEU D 1 26 ? 38.857 37.472 45.649 1.00 13.12 26 LEU D N 1
ATOM 4252 C CA . LEU D 1 26 ? 40.055 37.947 46.412 1.00 13.00 26 LEU D CA 1
ATOM 4253 C C . LEU D 1 26 ? 40.180 37.209 47.714 1.00 12.45 26 LEU D C 1
ATOM 4254 O O . LEU D 1 26 ? 39.207 36.974 48.374 1.00 12.52 26 LEU D O 1
ATOM 4259 N N . PHE D 1 27 ? 41.443 36.886 48.075 1.00 12.93 27 PHE D N 1
ATOM 4260 C CA . PHE D 1 27 ? 41.622 36.079 49.271 1.00 13.23 27 PHE D CA 1
ATOM 4261 C C . PHE D 1 27 ? 42.459 36.833 50.237 1.00 13.18 27 PHE D C 1
ATOM 4262 O O . PHE D 1 27 ? 43.638 37.084 49.974 1.00 14.71 27 PHE D O 1
ATOM 4270 N N . GLN D 1 28 ? 41.880 37.115 51.404 1.00 13.63 28 GLN D N 1
ATOM 4271 C CA . GLN D 1 28 ? 42.555 38.000 52.408 1.00 14.21 28 GLN D CA 1
ATOM 4272 C C . GLN D 1 28 ? 42.962 37.247 53.715 1.00 15.20 28 GLN D C 1
ATOM 4273 O O . GLN D 1 28 ? 42.205 36.392 54.167 1.00 16.07 28 GLN D O 1
ATOM 4279 N N . PHE D 1 29 ? 44.116 37.591 54.302 1.00 15.06 29 PHE D N 1
ATOM 4280 C CA . PHE D 1 29 ? 44.651 36.858 55.494 1.00 16.51 29 PHE D CA 1
ATOM 4281 C C . PHE D 1 29 ? 45.294 37.820 56.449 1.00 18.21 29 PHE D C 1
ATOM 4282 O O . PHE D 1 29 ? 45.634 38.975 56.095 1.00 17.59 29 PHE D O 1
ATOM 4290 N N . SER D 1 30 ? 45.464 37.364 57.683 1.00 18.78 30 SER D N 1
ATOM 4291 C CA . SER D 1 30 ? 46.203 38.180 58.610 1.00 18.12 30 SER D CA 1
ATOM 4292 C C . SER D 1 30 ? 47.676 37.724 58.734 1.00 18.94 30 SER D C 1
ATOM 4293 O O . SER D 1 30 ? 47.997 36.540 58.512 1.00 21.09 30 SER D O 1
ATOM 4296 N N . ALA D 1 31 ? 48.587 38.672 58.944 1.00 16.88 31 ALA D N 1
ATOM 4297 C CA . ALA D 1 31 ? 50.063 38.302 59.037 1.00 17.63 31 ALA D CA 1
ATOM 4298 C C . ALA D 1 31 ? 50.725 39.239 59.985 1.00 18.38 31 ALA D C 1
ATOM 4299 O O . ALA D 1 31 ? 50.074 40.148 60.415 1.00 19.87 31 ALA D O 1
ATOM 4301 N N . SER D 1 32 ? 51.998 39.001 60.369 1.00 18.72 32 SER D N 1
ATOM 4302 C CA . SER D 1 32 ? 52.633 39.873 61.325 1.00 20.23 32 SER D CA 1
ATOM 4303 C C . SER D 1 32 ? 52.744 41.290 60.717 1.00 21.16 32 SER D C 1
ATOM 4304 O O . SER D 1 32 ? 53.293 41.448 59.612 1.00 20.51 32 SER D O 1
ATOM 4307 N N . ASP D 1 33 ? 52.192 42.265 61.424 1.00 23.67 33 ASP D N 1
ATOM 4308 C CA . ASP D 1 33 ? 52.278 43.687 61.105 1.00 27.09 33 ASP D CA 1
ATOM 4309 C C . ASP D 1 33 ? 51.654 44.129 59.769 1.00 26.42 33 ASP D C 1
ATOM 4310 O O . ASP D 1 33 ? 51.933 45.241 59.320 1.00 27.15 33 ASP D O 1
ATOM 4315 N N . THR D 1 34 ? 50.827 43.295 59.144 1.00 23.26 34 THR D N 1
ATOM 4316 C CA . THR D 1 34 ? 50.150 43.654 57.890 1.00 21.94 34 THR D CA 1
ATOM 4317 C C . THR D 1 34 ? 49.012 42.673 57.643 1.00 20.89 34 THR D C 1
ATOM 4318 O O . THR D 1 34 ? 49.169 41.438 57.874 1.00 19.58 34 THR D O 1
ATOM 4322 N N . SER D 1 35 ? 47.929 43.164 57.043 1.00 19.66 35 SER D N 1
ATOM 4323 C CA . SER D 1 35 ? 46.994 42.270 56.337 1.00 17.31 35 SER D CA 1
ATOM 4324 C C . SER D 1 35 ? 47.542 42.017 54.918 1.00 17.10 35 SER D C 1
ATOM 4325 O O . SER D 1 35 ? 48.410 42.771 54.405 1.00 17.71 35 SER D O 1
ATOM 4328 N N . VAL D 1 36 ? 47.158 40.888 54.346 1.00 16.89 36 VAL D N 1
ATOM 4329 C CA . VAL D 1 36 ? 47.640 40.465 53.029 1.00 16.60 36 VAL D CA 1
ATOM 4330 C C . VAL D 1 36 ? 46.408 40.065 52.193 1.00 16.46 36 VAL D C 1
ATOM 4331 O O . VAL D 1 36 ? 45.489 39.375 52.697 1.00 16.91 36 VAL D O 1
ATOM 4335 N N . ILE D 1 37 ? 46.410 40.369 50.905 1.00 14.46 37 ILE D N 1
ATOM 4336 C CA . ILE D 1 37 ? 45.335 39.907 50.041 1.00 14.50 37 ILE D CA 1
ATOM 4337 C C . ILE D 1 37 ? 45.932 39.512 48.693 1.00 14.20 37 ILE D C 1
ATOM 4338 O O . ILE D 1 37 ? 46.916 40.104 48.233 1.00 14.33 37 ILE D O 1
ATOM 4343 N N . PHE D 1 38 ? 45.394 38.491 48.052 1.00 14.29 38 PHE D N 1
ATOM 4344 C CA . PHE D 1 38 ? 45.857 38.162 46.681 1.00 14.17 38 PHE D CA 1
ATOM 4345 C C . PHE D 1 38 ? 44.731 37.714 45.738 1.00 13.75 38 PHE D C 1
ATOM 4346 O O . PHE D 1 38 ? 43.641 37.324 46.197 1.00 15.00 38 PHE D O 1
ATOM 4354 N N . GLU D 1 39 ? 44.959 37.836 44.423 1.00 13.65 39 GLU D N 1
ATOM 4355 C CA . GLU D 1 39 ? 43.964 37.561 43.376 1.00 14.28 39 GLU D CA 1
ATOM 4356 C C . GLU D 1 39 ? 44.773 36.791 42.340 1.00 15.79 39 GLU D C 1
ATOM 4357 O O . GLU D 1 39 ? 45.919 37.191 42.003 1.00 16.80 39 GLU D O 1
ATOM 4363 N N . GLU D 1 40 ? 44.213 35.698 41.821 1.00 15.50 40 GLU D N 1
ATOM 4364 C CA . GLU D 1 40 ? 44.875 35.072 40.649 1.00 15.66 40 GLU D CA 1
ATOM 4365 C C . GLU D 1 40 ? 43.901 35.139 39.472 1.00 16.92 40 GLU D C 1
ATOM 4366 O O . GLU D 1 40 ? 42.715 34.683 39.565 1.00 15.68 40 GLU D O 1
ATOM 4372 N N . THR D 1 41 ? 44.316 35.730 38.343 1.00 15.97 41 THR D N 1
ATOM 4373 C CA . THR D 1 41 ? 43.305 36.056 37.333 1.00 18.69 41 THR D CA 1
ATOM 4374 C C . THR D 1 41 ? 44.078 36.243 36.014 1.00 22.09 41 THR D C 1
ATOM 4375 O O . THR D 1 41 ? 45.264 36.642 36.056 1.00 23.48 41 THR D O 1
ATOM 4379 N N . ASP D 1 42 ? 43.439 35.906 34.892 1.00 22.08 42 ASP D N 1
ATOM 4380 C CA . ASP D 1 42 ? 43.968 36.274 33.592 1.00 24.62 42 ASP D CA 1
ATOM 4381 C C . ASP D 1 42 ? 43.431 37.654 33.128 1.00 23.90 42 ASP D C 1
ATOM 4382 O O . ASP D 1 42 ? 43.719 38.092 32.001 1.00 27.18 42 ASP D O 1
ATOM 4387 N N . GLY D 1 43 ? 42.703 38.371 33.973 1.00 21.52 43 GLY D N 1
ATOM 4388 C CA . GLY D 1 43 ? 42.224 39.717 33.555 1.00 22.49 43 GLY D CA 1
ATOM 4389 C C . GLY D 1 43 ? 42.892 40.787 34.395 1.00 21.88 43 GLY D C 1
ATOM 4390 O O . GLY D 1 43 ? 43.957 40.533 34.998 1.00 21.38 43 GLY D O 1
ATOM 4391 N N . GLU D 1 44 ? 42.268 41.953 34.494 1.00 21.23 44 GLU D N 1
ATOM 4392 C CA . GLU D 1 44 ? 42.855 43.083 35.296 1.00 21.70 44 GLU D CA 1
ATOM 4393 C C . GLU D 1 44 ? 42.650 42.788 36.791 1.00 20.47 44 GLU D C 1
ATOM 4394 O O . GLU D 1 44 ? 41.592 42.185 37.212 1.00 19.26 44 GLU D O 1
ATOM 4400 N N . THR D 1 45 ? 43.620 43.201 37.603 1.00 17.76 45 THR D N 1
ATOM 4401 C CA . THR D 1 45 ? 43.454 43.154 39.045 1.00 16.74 45 THR D CA 1
ATOM 4402 C C . THR D 1 45 ? 42.748 44.394 39.597 1.00 16.83 45 THR D C 1
ATOM 4403 O O . THR D 1 45 ? 42.801 45.479 38.996 1.00 17.53 45 THR D O 1
ATOM 4407 N N . VAL D 1 46 ? 42.052 44.233 40.711 1.00 16.21 46 VAL D N 1
ATOM 4408 C CA . VAL D 1 46 ? 41.559 45.386 41.488 1.00 17.67 46 VAL D CA 1
ATOM 4409 C C . VAL D 1 46 ? 42.483 45.735 42.650 1.00 18.60 46 VAL D C 1
ATOM 4410 O O . VAL D 1 46 ? 42.250 46.715 43.356 1.00 19.84 46 VAL D O 1
ATOM 4414 N N . LEU D 1 47 ? 43.569 44.984 42.829 1.00 17.71 47 LEU D N 1
ATOM 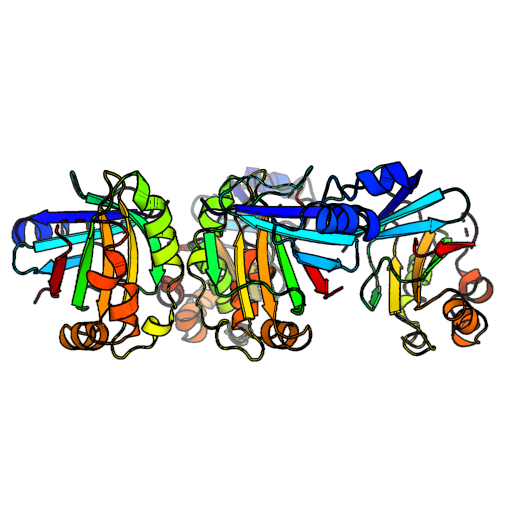4415 C CA . LEU D 1 47 ? 44.491 45.307 43.916 1.00 19.62 47 LEU D CA 1
ATOM 4416 C C . LEU D 1 47 ? 45.419 46.487 43.641 1.00 21.21 47 LEU D C 1
ATOM 4417 O O . LEU D 1 47 ? 45.835 46.715 42.478 1.00 21.36 47 LEU D O 1
ATOM 4422 N N . LYS D 1 48 ? 45.802 47.162 44.709 1.00 20.56 48 LYS D N 1
ATOM 4423 C CA . LYS D 1 48 ? 46.633 48.389 44.627 1.00 21.97 48 LYS D CA 1
ATOM 4424 C C . LYS D 1 48 ? 48.092 48.104 44.927 1.00 21.86 48 LYS D C 1
ATOM 4425 O O . LYS D 1 48 ? 48.383 47.315 45.814 1.00 20.70 48 LYS D O 1
ATOM 4431 N N . SER D 1 49 ? 48.996 48.685 44.146 1.00 21.42 49 SER D N 1
ATOM 4432 C CA . SER D 1 49 ? 50.454 48.461 44.317 1.00 22.37 49 SER D CA 1
ATOM 4433 C C . SER D 1 49 ? 50.793 46.980 44.473 1.00 21.04 49 SER D C 1
ATOM 4434 O O . SER D 1 49 ? 51.439 46.610 45.437 1.00 21.72 49 SER D O 1
ATOM 4437 N N . PRO D 1 50 ? 50.298 46.127 43.567 1.00 19.57 50 PRO D N 1
ATOM 4438 C CA . PRO D 1 50 ? 50.568 44.729 43.870 1.00 18.43 50 PRO D CA 1
ATOM 4439 C C . PRO D 1 50 ? 52.002 44.303 43.500 1.00 18.70 50 PRO D C 1
ATOM 4440 O O . PRO D 1 50 ? 52.608 44.915 42.623 1.00 18.07 50 PRO D O 1
ATOM 4444 N N . SER D 1 51 ? 52.489 43.226 44.099 1.00 19.31 51 SER D N 1
ATOM 4445 C CA . SER D 1 51 ? 53.612 42.439 43.520 1.00 18.86 51 SER D CA 1
ATOM 4446 C C . SER D 1 51 ? 53.043 41.415 42.549 1.00 18.34 51 SER D C 1
ATOM 4447 O O . SER D 1 51 ? 52.114 40.672 42.937 1.00 17.43 51 SER D O 1
ATOM 4450 N N . ILE D 1 52 ? 53.568 41.368 41.317 1.00 16.56 52 ILE D N 1
ATOM 4451 C CA . ILE D 1 52 ? 52.974 40.578 40.240 1.00 17.43 52 ILE D CA 1
ATOM 4452 C C . ILE D 1 52 ? 53.807 39.359 39.975 1.00 17.31 52 ILE D C 1
ATOM 4453 O O . ILE D 1 52 ? 55.047 39.456 39.922 1.00 16.68 52 ILE D O 1
ATOM 4458 N N . TYR D 1 53 ? 53.134 38.229 39.783 1.00 16.85 53 TYR D N 1
ATOM 4459 C CA . TYR D 1 53 ? 53.778 36.960 39.494 1.00 17.79 53 TYR D CA 1
ATOM 4460 C C . TYR D 1 53 ? 53.084 36.235 38.356 1.00 18.11 53 TYR D C 1
ATOM 4461 O O . TYR D 1 53 ? 51.872 36.377 38.159 1.00 19.48 53 TYR D O 1
ATOM 4470 N N . GLU D 1 54 ? 53.845 35.457 37.583 1.00 19.46 54 GLU D N 1
ATOM 4471 C CA . GLU D 1 54 ? 53.295 34.467 36.693 1.00 19.34 54 GLU D CA 1
ATOM 4472 C C . GLU D 1 54 ? 53.196 33.116 37.429 1.00 19.23 54 GLU D C 1
ATOM 4473 O O . GLU D 1 54 ? 54.131 32.699 38.137 1.00 16.97 54 GLU D O 1
ATOM 4479 N N . VAL D 1 55 ? 52.045 32.445 37.301 1.00 17.66 55 VAL D N 1
ATOM 4480 C CA . VAL D 1 55 ? 51.838 31.142 37.944 1.00 17.76 55 VAL D CA 1
ATOM 4481 C C . VAL D 1 55 ? 52.511 30.076 37.065 1.00 19.30 55 VAL D C 1
ATOM 4482 O O . VAL D 1 55 ? 52.041 29.798 35.969 1.00 21.13 55 VAL D O 1
ATOM 4486 N N A ILE D 1 56 ? 53.598 29.503 37.563 0.50 17.54 56 ILE D N 1
ATOM 4487 N N B ILE D 1 56 ? 53.637 29.544 37.537 0.50 17.63 56 ILE D N 1
ATOM 4488 C CA A ILE D 1 56 ? 54.397 28.547 36.799 0.50 18.75 56 ILE D CA 1
ATOM 4489 C CA B ILE D 1 56 ? 54.381 28.487 36.846 0.50 18.90 56 ILE D CA 1
ATOM 4490 C C A ILE D 1 56 ? 54.012 27.080 37.116 0.50 19.40 56 ILE D C 1
ATOM 4491 C C B ILE D 1 56 ? 53.646 27.167 37.005 0.50 19.31 56 ILE D C 1
ATOM 4492 O O A ILE D 1 56 ? 54.301 26.187 36.320 0.50 19.52 56 ILE D O 1
ATOM 4493 O O B ILE D 1 56 ? 53.375 26.460 36.030 0.50 19.15 56 ILE D O 1
ATOM 4502 N N . LYS D 1 57 ? 53.361 26.831 38.266 1.00 19.90 57 LYS D N 1
ATOM 4503 C CA . LYS D 1 57 ? 52.816 25.512 38.593 1.00 21.49 57 LYS D CA 1
ATOM 4504 C C . LYS D 1 57 ? 51.789 25.695 39.697 1.00 21.38 57 LYS D C 1
ATOM 4505 O O . LYS D 1 57 ? 51.988 26.547 40.565 1.00 23.58 57 LYS D O 1
ATOM 4511 N N . GLU D 1 58 ? 50.676 24.962 39.634 1.00 21.48 58 GLU D N 1
ATOM 4512 C CA . GLU D 1 58 ? 49.579 25.090 40.625 1.00 22.02 58 GLU D CA 1
ATOM 4513 C C . GLU D 1 58 ? 48.821 23.798 40.875 1.00 21.71 58 GLU D C 1
ATOM 4514 O O . GLU D 1 58 ? 48.594 23.004 39.971 1.00 22.55 58 GLU D O 1
ATOM 4520 N N . ILE D 1 59 ? 48.482 23.585 42.134 1.00 22.22 59 ILE D N 1
ATOM 4521 C CA . ILE D 1 59 ? 47.666 22.450 42.551 1.00 22.04 59 ILE D CA 1
ATOM 4522 C C . ILE D 1 59 ? 46.639 23.040 43.486 1.00 21.19 59 ILE D C 1
ATOM 4523 O O . ILE D 1 59 ? 46.997 23.756 44.404 1.00 20.27 59 ILE D O 1
ATOM 4528 N N . GLY D 1 60 ? 45.364 22.695 43.273 1.00 22.89 60 GLY D N 1
ATOM 4529 C CA . GLY D 1 60 ? 44.295 22.964 44.226 1.00 23.50 60 GLY D CA 1
ATOM 4530 C C . GLY D 1 60 ? 43.749 24.379 44.302 1.00 24.26 60 GLY D C 1
ATOM 4531 O O . GLY D 1 60 ? 44.341 25.312 43.708 1.00 22.89 60 GLY D O 1
ATOM 4532 N N . GLU D 1 61 ? 42.626 24.533 45.019 1.00 24.39 61 GLU D N 1
ATOM 4533 C CA . GLU D 1 61 ? 41.896 25.842 45.049 1.00 24.48 61 GLU D CA 1
ATOM 4534 C C . GLU D 1 61 ? 42.213 26.638 46.287 1.00 21.01 61 GLU D C 1
ATOM 4535 O O . GLU D 1 61 ? 42.554 26.067 47.294 1.00 20.47 61 GLU D O 1
ATOM 4541 N N . PHE D 1 62 ? 42.116 27.969 46.204 1.00 17.93 62 PHE D N 1
ATOM 4542 C CA . PHE D 1 62 ? 42.295 28.833 47.361 1.00 15.65 62 PHE D CA 1
ATOM 4543 C C . PHE D 1 62 ? 41.090 28.855 48.290 1.00 15.94 62 PHE D C 1
ATOM 4544 O O . PHE D 1 62 ? 39.929 28.664 47.832 1.00 16.36 62 PHE D O 1
ATOM 4552 N N . SER D 1 63 ? 41.325 29.151 49.567 1.00 15.20 63 SER D N 1
ATOM 4553 C CA . SER D 1 63 ? 40.199 29.465 50.494 1.00 15.53 63 SER D CA 1
ATOM 4554 C C . SER D 1 63 ? 40.634 30.411 51.547 1.00 16.45 63 SER D C 1
ATOM 4555 O O . SER D 1 63 ? 41.746 30.266 52.128 1.00 15.04 63 SER D O 1
ATOM 4558 N N . GLU D 1 64 ? 39.749 31.350 51.898 1.00 15.02 64 GLU D N 1
ATOM 4559 C CA . GLU D 1 64 ? 40.071 32.214 53.055 1.00 16.16 64 GLU D CA 1
ATOM 4560 C C . GLU D 1 64 ? 40.071 31.469 54.442 1.00 17.14 64 GLU D C 1
ATOM 4561 O O . GLU D 1 64 ? 40.420 32.038 55.498 1.00 17.70 64 GLU D O 1
ATOM 4567 N N . HIS D 1 65 ? 39.631 30.225 54.433 1.00 17.45 65 HIS D N 1
ATOM 4568 C CA . HIS D 1 65 ? 39.618 29.399 55.676 1.00 19.60 65 HIS D CA 1
ATOM 4569 C C . HIS D 1 65 ? 40.832 28.537 55.797 1.00 19.10 65 HIS D C 1
ATOM 4570 O O . HIS D 1 65 ? 41.049 27.881 56.843 1.00 18.50 65 HIS D O 1
ATOM 4577 N N . HIS D 1 66 ? 41.652 28.536 54.763 1.00 17.85 66 HIS D N 1
ATOM 4578 C CA . HIS D 1 66 ? 42.971 27.876 54.872 1.00 17.63 66 HIS D CA 1
ATOM 4579 C C . HIS D 1 66 ? 44.103 28.730 55.459 1.00 18.13 66 HIS D C 1
ATOM 4580 O O . HIS D 1 66 ? 44.065 29.998 55.530 1.00 17.12 66 HIS D O 1
ATOM 4587 N N . PHE D 1 67 ? 45.106 28.016 55.980 1.00 18.39 67 PHE D N 1
ATOM 4588 C CA . PHE D 1 67 ? 46.373 28.600 56.409 1.00 17.62 67 PHE D CA 1
ATOM 4589 C C . PHE D 1 67 ? 47.368 28.523 55.259 1.00 17.59 67 PHE D C 1
ATOM 4590 O O . PHE D 1 67 ? 47.470 27.473 54.565 1.00 17.71 67 PHE D O 1
ATOM 4598 N N . TYR D 1 68 ? 48.052 29.634 54.970 1.00 16.87 68 TYR D N 1
ATOM 4599 C CA . TYR D 1 68 ? 49.113 29.606 53.979 1.00 17.72 68 TYR D CA 1
ATOM 4600 C C . TYR D 1 68 ? 50.482 29.944 54.548 1.00 17.86 68 TYR D C 1
ATOM 4601 O O . TYR D 1 68 ? 50.607 30.738 55.496 1.00 20.28 68 TYR D O 1
ATOM 4610 N N . CYS D 1 69 ? 51.528 29.330 53.996 1.00 20.40 69 CYS D N 1
ATOM 4611 C CA . CYS D 1 69 ? 52.863 29.847 54.232 1.00 18.45 69 CYS D CA 1
ATOM 4612 C C . CYS D 1 69 ? 53.356 30.285 52.872 1.00 18.87 69 CYS D C 1
ATOM 4613 O O . CYS D 1 69 ? 53.292 29.516 51.901 1.00 19.16 69 CYS D O 1
ATOM 4616 N N . ALA D 1 70 ? 53.795 31.538 52.806 1.00 17.83 70 ALA D N 1
ATOM 4617 C CA . ALA D 1 70 ? 54.460 32.143 51.678 1.00 17.88 70 ALA D CA 1
ATOM 4618 C C . ALA D 1 70 ? 55.968 32.035 51.894 1.00 19.26 70 ALA D C 1
ATOM 4619 O O . ALA D 1 70 ? 56.488 32.615 52.831 1.00 20.53 70 ALA D O 1
ATOM 4621 N N . ILE D 1 71 ? 56.661 31.379 50.978 1.00 19.48 71 ILE D N 1
ATOM 4622 C CA . ILE D 1 71 ? 58.135 31.241 51.048 1.00 20.88 71 ILE D CA 1
ATOM 4623 C C . ILE D 1 71 ? 58.763 32.115 49.980 1.00 20.88 71 ILE D C 1
ATOM 4624 O O . ILE D 1 71 ? 58.475 31.912 48.797 1.00 19.64 71 ILE D O 1
ATOM 4629 N N . PHE D 1 72 ? 59.587 33.082 50.384 1.00 19.64 72 PHE D N 1
ATOM 4630 C CA . PHE D 1 72 ? 60.309 33.931 49.450 1.00 21.13 72 PHE D CA 1
ATOM 4631 C C . PHE D 1 72 ? 61.683 33.351 49.214 1.00 23.69 72 PHE D C 1
ATOM 4632 O O . PHE D 1 72 ? 62.428 33.127 50.162 1.00 24.89 72 PHE D O 1
ATOM 4640 N N . ILE D 1 73 ? 61.972 33.060 47.955 1.00 22.96 73 ILE D N 1
ATOM 4641 C CA . ILE D 1 73 ? 63.222 32.397 47.576 1.00 24.34 73 ILE D CA 1
ATOM 4642 C C . ILE D 1 73 ? 64.049 33.319 46.688 1.00 25.72 73 ILE D C 1
ATOM 4643 O O . ILE D 1 73 ? 63.799 33.453 45.477 1.00 24.66 73 ILE D O 1
ATOM 4648 N N . PRO D 1 74 ? 65.044 33.980 47.265 1.00 26.73 74 PRO D N 1
ATOM 4649 C CA . PRO D 1 74 ? 65.837 34.847 46.402 1.00 29.17 74 PRO D CA 1
ATOM 4650 C C . PRO D 1 74 ? 66.638 34.067 45.320 1.00 31.21 74 PRO D C 1
ATOM 4651 O O . PRO D 1 74 ? 66.884 32.834 45.429 1.00 30.86 74 PRO D O 1
ATOM 4655 N N . SER D 1 75 ? 67.019 34.775 44.274 1.00 31.49 75 SER D N 1
ATOM 4656 C CA . SER D 1 75 ? 67.903 34.201 43.278 1.00 34.04 75 SER D CA 1
ATOM 4657 C C . SER D 1 75 ? 68.745 35.323 42.699 1.00 36.49 75 SER D C 1
ATOM 4658 O O . SER D 1 75 ? 68.430 36.515 42.862 1.00 34.55 75 SER D O 1
ATOM 4661 N N . THR D 1 76 ? 69.840 34.954 42.034 1.00 44.37 76 THR D N 1
ATOM 4662 C CA . THR D 1 76 ? 70.541 35.879 41.120 1.00 47.25 76 THR D CA 1
ATOM 4663 C C . THR D 1 76 ? 70.032 35.645 39.688 1.00 45.51 76 THR D C 1
ATOM 4664 O O . THR D 1 76 ? 69.519 34.575 39.389 1.00 47.84 76 THR D O 1
ATOM 4668 N N . GLU D 1 77 ? 70.133 36.629 38.792 1.00 46.46 77 GLU D N 1
ATOM 4669 C CA . GLU D 1 77 ? 69.508 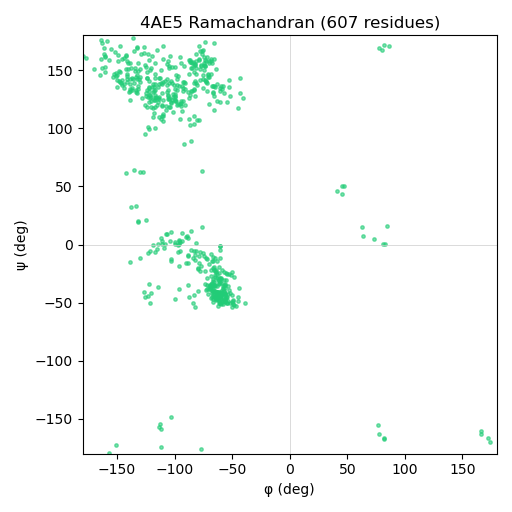36.457 37.469 1.00 43.32 77 GLU D CA 1
ATOM 4670 C C . GLU D 1 77 ? 70.130 35.260 36.752 1.00 38.58 77 GLU D C 1
ATOM 4671 O O . GLU D 1 77 ? 69.489 34.592 35.916 1.00 36.24 77 GLU D O 1
ATOM 4677 N N . ASP D 1 78 ? 71.391 35.044 37.107 1.00 35.25 78 ASP D N 1
ATOM 4678 C CA . ASP D 1 78 ? 72.254 33.925 36.712 1.00 38.39 78 ASP D CA 1
ATOM 4679 C C . ASP D 1 78 ? 71.791 32.502 36.974 1.00 34.39 78 ASP D C 1
ATOM 4680 O O . ASP D 1 78 ? 72.272 31.582 36.296 1.00 34.75 78 ASP D O 1
ATOM 4685 N N . HIS D 1 79 ? 71.008 32.328 38.050 1.00 30.92 79 HIS D N 1
ATOM 4686 C CA . HIS D 1 79 ? 70.579 31.051 38.628 1.00 30.14 79 HIS D CA 1
ATOM 4687 C C . HIS D 1 79 ? 69.066 30.920 38.584 1.00 27.06 79 HIS D C 1
ATOM 4688 O O . HIS D 1 79 ? 68.515 29.890 38.948 1.00 25.39 79 HIS D O 1
ATOM 4695 N N . ALA D 1 80 ? 68.389 31.939 38.063 1.00 23.61 80 ALA D N 1
ATOM 4696 C CA . ALA D 1 80 ? 66.919 31.941 38.134 1.00 24.03 80 ALA D CA 1
ATOM 4697 C C . ALA D 1 80 ? 66.293 30.843 37.290 1.00 24.10 80 ALA D C 1
ATOM 4698 O O . ALA D 1 80 ? 65.392 30.112 37.793 1.00 23.25 80 ALA D O 1
ATOM 4700 N N . TYR D 1 81 ? 66.728 30.751 36.021 1.00 24.05 81 TYR D N 1
ATOM 4701 C CA . TYR D 1 81 ? 66.311 29.660 35.165 1.00 24.29 81 TYR D CA 1
ATOM 4702 C C . TYR D 1 81 ? 66.510 28.320 35.856 1.00 24.35 81 TYR D C 1
ATOM 4703 O O . TYR D 1 81 ? 65.601 27.522 35.846 1.00 23.81 81 TYR D O 1
ATOM 4712 N N . GLN D 1 82 ? 67.692 28.086 36.415 1.00 25.87 82 GLN D N 1
ATOM 4713 C CA . GLN D 1 82 ? 68.003 26.795 37.094 1.00 28.87 82 GLN D CA 1
ATOM 4714 C C . GLN D 1 82 ? 67.130 26.554 38.319 1.00 26.12 82 GLN D C 1
ATOM 4715 O O . GLN D 1 82 ? 66.710 25.417 38.577 1.00 26.63 82 GLN D O 1
ATOM 4721 N N . LEU D 1 83 ? 66.968 27.577 39.141 1.00 24.70 83 LEU D N 1
ATOM 4722 C CA . LEU D 1 83 ? 66.084 27.466 40.319 1.00 23.72 83 LEU D CA 1
ATOM 4723 C C . LEU D 1 83 ? 64.666 27.062 39.875 1.00 23.83 83 LEU D C 1
ATOM 4724 O O . LEU D 1 83 ? 64.013 26.151 40.441 1.00 23.89 83 LEU D O 1
ATOM 4729 N N . GLU D 1 84 ? 64.164 27.733 38.861 1.00 23.07 84 GLU D N 1
ATOM 4730 C CA . GLU D 1 84 ? 62.789 27.446 38.414 1.00 24.24 84 GLU D CA 1
ATOM 4731 C C . GLU D 1 84 ? 62.639 25.979 37.936 1.00 25.14 84 GLU D C 1
ATOM 4732 O O . GLU D 1 84 ? 61.692 25.277 38.326 1.00 25.34 84 GLU D O 1
ATOM 4738 N N . LYS D 1 85 ? 63.590 25.536 37.102 1.00 25.16 85 LYS D N 1
ATOM 4739 C CA . LYS D 1 85 ? 63.693 24.138 36.633 1.00 27.49 85 LYS D CA 1
ATOM 4740 C C . LYS D 1 85 ? 63.831 23.101 37.784 1.00 26.73 85 LYS D C 1
ATOM 4741 O O . LYS D 1 85 ? 63.326 21.997 37.683 1.00 27.54 85 LYS D O 1
ATOM 4747 N N . LYS D 1 86 ? 64.559 23.450 38.832 1.00 26.74 86 LYS D N 1
ATOM 4748 C CA A LYS D 1 86 ? 64.658 22.559 39.992 0.50 28.17 86 LYS D CA 1
ATOM 4749 C CA B LYS D 1 86 ? 64.662 22.556 40.002 0.50 27.73 86 LYS D CA 1
ATOM 4750 C C . LYS D 1 86 ? 63.318 22.370 40.711 1.00 27.53 86 LYS D C 1
ATOM 4751 O O . LYS D 1 86 ? 62.913 21.230 41.014 1.00 27.99 86 LYS D O 1
ATOM 4762 N N . LEU D 1 87 ? 62.617 23.481 40.945 1.00 26.49 87 LEU D N 1
ATOM 4763 C CA . LEU D 1 87 ? 61.407 23.478 41.755 1.00 27.00 87 LEU D CA 1
ATOM 4764 C C . LEU D 1 87 ? 60.276 22.780 41.044 1.00 27.81 87 LEU D C 1
ATOM 4765 O O . LEU D 1 87 ? 59.538 22.028 41.697 1.00 27.54 87 LEU D O 1
ATOM 4770 N N . ILE D 1 88 ? 60.190 22.980 39.720 1.00 26.72 88 ILE D N 1
ATOM 4771 C CA . ILE D 1 88 ? 59.200 22.326 38.880 1.00 28.59 88 ILE D CA 1
ATOM 4772 C C . ILE D 1 88 ? 59.400 20.811 38.936 1.00 28.71 88 ILE D C 1
ATOM 4773 O O . ILE D 1 88 ? 58.415 20.077 38.833 1.00 28.87 88 ILE D O 1
ATOM 4778 N N . SER D 1 89 ? 60.658 20.372 39.076 1.00 29.00 89 SER D N 1
ATOM 4779 C CA . SER D 1 89 ? 61.013 18.943 39.050 1.00 30.09 89 SER D CA 1
ATOM 4780 C C . SER D 1 89 ? 60.722 18.190 40.370 1.00 31.88 89 SER D C 1
ATOM 4781 O O . SER D 1 89 ? 60.799 16.960 40.410 1.00 32.48 89 SER D O 1
ATOM 4784 N N . VAL D 1 90 ? 60.383 18.918 41.431 1.00 31.59 90 VAL D N 1
ATOM 4785 C CA . VAL D 1 90 ? 59.980 18.266 42.687 1.00 34.57 90 VAL D CA 1
ATOM 4786 C C . VAL D 1 90 ? 58.742 17.389 42.500 1.00 36.06 90 VAL D C 1
ATOM 4787 O O . VAL D 1 90 ? 57.701 17.838 42.013 1.00 34.02 90 VAL D O 1
ATOM 4791 N N . ASP D 1 91 ? 58.881 16.102 42.837 1.00 37.41 91 ASP D N 1
ATOM 4792 C CA . ASP D 1 91 ? 57.737 15.177 42.840 1.00 42.86 91 ASP D CA 1
ATOM 4793 C C . ASP D 1 91 ? 56.596 15.754 43.684 1.00 43.12 91 ASP D C 1
ATOM 4794 O O . ASP D 1 91 ? 56.835 16.389 44.712 1.00 40.63 91 ASP D O 1
ATOM 4796 N N . ASP D 1 92 ? 55.367 15.549 43.219 1.00 49.62 92 ASP D N 1
ATOM 4797 C CA . ASP D 1 92 ? 54.190 16.162 43.850 1.00 54.45 92 ASP D CA 1
ATOM 4798 C C . ASP D 1 92 ? 53.951 15.336 45.120 1.00 59.35 92 ASP D C 1
ATOM 4799 O O . ASP D 1 92 ? 52.894 14.728 45.277 1.00 57.17 92 ASP D O 1
ATOM 4804 N N . ASN D 1 93 ? 54.934 15.385 46.028 1.00 60.63 93 ASN D N 1
ATOM 4805 C CA . ASN D 1 93 ? 55.058 14.533 47.232 1.00 62.82 93 ASN D CA 1
ATOM 4806 C C . ASN D 1 93 ? 54.300 15.155 48.415 1.00 58.58 93 ASN D C 1
ATOM 4807 O O . ASN D 1 93 ? 53.599 14.457 49.145 1.00 55.30 93 ASN D O 1
ATOM 4812 N N . PHE D 1 94 ? 54.471 16.460 48.607 1.00 52.05 94 PHE D N 1
ATOM 4813 C CA . PHE D 1 94 ? 53.746 17.205 49.611 1.00 48.76 94 PHE D CA 1
ATOM 4814 C C . PHE D 1 94 ? 52.224 16.963 49.504 1.00 47.61 94 PHE D C 1
ATOM 4815 O O . PHE D 1 94 ? 51.507 17.053 50.501 1.00 45.15 94 PHE D O 1
ATOM 4823 N N . ARG D 1 95 ? 51.760 16.614 48.301 1.00 45.67 95 ARG D N 1
ATOM 4824 C CA . ARG D 1 95 ? 50.340 16.551 47.961 1.00 47.56 95 ARG D CA 1
ATOM 4825 C C . ARG D 1 95 ? 49.527 15.740 48.974 1.00 49.97 95 ARG D C 1
ATOM 4826 O O . ARG D 1 95 ? 48.298 15.954 49.159 1.00 44.90 95 ARG D O 1
ATOM 4834 N N . ASN D 1 96 ? 50.250 14.851 49.659 1.00 50.88 96 ASN D N 1
ATOM 4835 C CA . ASN D 1 96 ? 49.692 13.886 50.588 1.00 50.74 96 ASN D CA 1
ATOM 4836 C C . ASN D 1 96 ? 50.253 13.881 52.028 1.00 47.08 96 ASN D C 1
ATOM 4837 O O . ASN D 1 96 ? 50.118 12.869 52.728 1.00 51.39 96 ASN D O 1
ATOM 4842 N N . PHE D 1 97 ? 50.873 14.973 52.474 1.00 39.21 97 PHE D N 1
ATOM 4843 C CA . PHE D 1 97 ? 51.014 15.198 53.920 1.00 38.92 97 PHE D CA 1
ATOM 4844 C C . PHE D 1 97 ? 49.619 15.533 54.457 1.00 37.16 97 PHE D C 1
ATOM 4845 O O . PHE D 1 97 ? 48.807 16.126 53.720 1.00 34.66 97 PHE D O 1
ATOM 4853 N N . GLY D 1 98 ? 49.326 15.118 55.696 1.00 35.44 98 GLY D N 1
ATOM 4854 C CA . GLY D 1 98 ? 48.068 15.457 56.372 1.00 33.45 98 GLY D CA 1
ATOM 4855 C C . GLY D 1 98 ? 47.689 16.939 56.152 1.00 32.19 98 GLY D C 1
ATOM 4856 O O . GLY D 1 98 ? 48.510 17.842 56.383 1.00 30.16 98 GLY D O 1
ATOM 4857 N N . GLY D 1 99 ? 46.445 17.195 55.746 1.00 29.96 99 GLY D N 1
ATOM 4858 C CA . GLY D 1 99 ? 45.958 18.598 55.681 1.00 29.26 99 GLY D CA 1
ATOM 4859 C C . GLY D 1 99 ? 46.350 19.405 54.462 1.00 27.84 99 GLY D C 1
ATOM 4860 O O . GLY D 1 99 ? 45.978 20.600 54.380 1.00 27.20 99 GLY D O 1
ATOM 4861 N N . PHE D 1 100 ? 47.102 18.822 53.513 1.00 27.78 100 PHE D N 1
ATOM 4862 C CA . PHE D 1 100 ? 47.445 19.559 52.260 1.00 26.60 100 PHE D CA 1
ATOM 4863 C C . PHE D 1 100 ? 46.239 20.056 51.482 1.00 25.74 100 PHE D C 1
ATOM 4864 O O . PHE D 1 100 ? 45.325 19.295 51.226 1.00 25.61 100 PHE D O 1
ATOM 4872 N N . LYS D 1 101 ? 46.251 21.333 51.103 1.00 23.16 101 LYS D N 1
ATOM 4873 C CA . LYS D 1 101 ? 45.148 21.914 50.341 1.00 24.13 101 LYS D CA 1
ATOM 4874 C C . LYS D 1 101 ? 45.580 22.486 48.970 1.00 21.70 101 LYS D C 1
ATOM 4875 O O . LYS D 1 101 ? 44.894 22.300 47.962 1.00 22.35 101 LYS D O 1
ATOM 4881 N N . SER D 1 102 ? 46.710 23.156 48.914 1.00 20.39 102 SER D N 1
ATOM 4882 C CA . SER D 1 102 ? 47.129 23.821 47.672 1.00 19.72 102 SER D CA 1
ATOM 4883 C C . SER D 1 102 ? 48.605 24.155 47.579 1.00 17.91 102 SER D C 1
ATOM 4884 O O . SER D 1 102 ? 49.314 24.237 48.600 1.00 19.73 102 SER D O 1
ATOM 4887 N N . TYR D 1 103 ? 49.037 24.377 46.338 1.00 17.42 103 TYR D N 1
ATOM 4888 C CA . TYR D 1 103 ? 50.428 24.759 46.002 1.00 19.10 103 TYR D CA 1
ATOM 4889 C C . TYR D 1 103 ? 50.485 25.739 44.828 1.00 18.04 103 TYR D C 1
ATOM 4890 O O . TYR D 1 103 ? 49.694 25.617 43.889 1.00 19.70 103 TYR D O 1
ATOM 4899 N N . ARG D 1 104 ? 51.286 26.778 44.966 1.00 18.52 104 ARG D N 1
ATOM 4900 C CA . ARG D 1 104 ? 51.635 27.681 43.861 1.00 18.78 104 ARG D CA 1
ATOM 4901 C C . ARG D 1 104 ? 53.147 27.906 43.824 1.00 17.97 104 ARG D C 1
ATOM 4902 O O . ARG D 1 104 ? 53.774 28.204 44.837 1.00 17.81 104 ARG D O 1
ATOM 4910 N N . LEU D 1 105 ? 53.717 27.809 42.629 1.00 17.80 105 LEU D N 1
ATOM 4911 C CA . LEU D 1 105 ? 55.114 28.230 42.403 1.00 16.97 105 LEU D CA 1
ATOM 4912 C C . LEU D 1 105 ? 54.991 29.435 41.448 1.00 16.16 105 LEU D C 1
ATOM 4913 O O . LEU D 1 105 ? 54.353 29.316 40.384 1.00 17.45 105 LEU D O 1
ATOM 4918 N N . LEU D 1 106 ? 55.587 30.545 41.841 1.00 15.68 106 LEU D N 1
ATOM 4919 C CA . LEU D 1 106 ? 55.296 31.898 41.284 1.00 16.12 106 LEU D CA 1
ATOM 4920 C C . LEU D 1 106 ? 56.627 32.568 40.860 1.00 17.18 106 LEU D C 1
ATOM 4921 O O . LEU D 1 106 ? 57.591 32.664 41.689 1.00 16.52 106 LEU D O 1
ATOM 4926 N N . ARG D 1 107 ? 56.640 32.994 39.593 1.00 17.48 107 ARG D N 1
ATOM 4927 C CA A ARG D 1 107 ? 57.765 33.722 39.009 0.50 18.04 107 ARG D CA 1
ATOM 4928 C CA B ARG D 1 107 ? 57.774 33.732 39.007 0.50 17.96 107 ARG D CA 1
ATOM 4929 C C . ARG D 1 107 ? 57.485 35.232 39.029 1.00 17.78 107 ARG D C 1
ATOM 4930 O O . ARG D 1 107 ? 56.455 35.689 38.479 1.00 17.28 107 ARG D O 1
ATOM 4945 N N . PRO D 1 108 ? 58.396 36.031 39.625 1.00 17.78 108 PRO D N 1
ATOM 4946 C CA . PRO D 1 108 ? 58.102 37.425 39.762 1.00 19.26 108 PRO D CA 1
ATOM 4947 C C . PRO D 1 108 ? 58.223 38.139 38.427 1.00 21.72 108 PRO D C 1
ATOM 4948 O O . PRO D 1 108 ? 59.107 37.812 37.580 1.00 20.02 108 PRO D O 1
ATOM 4952 N N . ALA D 1 109 ? 57.314 39.071 38.219 1.00 20.78 109 ALA D N 1
ATOM 4953 C CA . ALA D 1 109 ? 57.409 39.943 37.055 1.00 24.07 109 ALA D CA 1
ATOM 4954 C C . ALA D 1 109 ? 58.620 40.861 37.114 1.00 25.75 109 ALA D C 1
ATOM 4955 O O . ALA D 1 109 ? 59.197 41.135 36.091 1.00 27.40 109 ALA D O 1
ATOM 4957 N N . LYS D 1 110 ? 58.974 41.327 38.303 1.00 28.28 110 LYS D N 1
ATOM 4958 C CA . LYS D 1 110 ? 60.081 42.294 38.542 1.00 33.25 110 LYS D CA 1
ATOM 4959 C C . LYS D 1 110 ? 61.100 41.554 39.430 1.00 31.23 110 LYS D C 1
ATOM 4960 O O . LYS D 1 110 ? 60.693 40.962 40.419 1.00 30.16 110 LYS D O 1
ATOM 4966 N N . GLY D 1 111 ? 62.394 41.596 39.083 1.00 29.84 111 GLY D N 1
ATOM 4967 C CA . GLY D 1 111 ? 63.426 40.975 39.919 1.00 28.95 111 GLY D CA 1
ATOM 4968 C C . GLY D 1 111 ? 63.513 39.480 39.780 1.00 26.41 111 GLY D C 1
ATOM 4969 O O . GLY D 1 111 ? 62.964 38.900 38.867 1.00 27.49 111 GLY D O 1
ATOM 4970 N N . THR D 1 112 ? 64.171 38.847 40.737 1.00 28.33 112 THR D N 1
ATOM 4971 C CA . THR D 1 112 ? 64.327 37.412 40.773 1.00 27.04 112 THR D CA 1
ATOM 4972 C C . THR D 1 112 ? 64.011 36.717 42.110 1.00 26.44 112 THR D C 1
ATOM 4973 O O . THR D 1 112 ? 64.459 35.575 42.331 1.00 25.86 112 THR D O 1
ATOM 4977 N N . THR D 1 113 ? 63.271 37.352 43.007 1.00 24.19 113 THR D N 1
ATOM 4978 C CA . THR D 1 113 ? 62.784 36.615 44.186 1.00 24.54 113 THR D CA 1
ATOM 4979 C C . THR D 1 113 ? 61.496 35.820 43.857 1.00 23.79 113 THR D C 1
ATOM 4980 O O . THR D 1 113 ? 60.425 36.408 43.735 1.00 22.21 113 THR D O 1
ATOM 4984 N N . TYR D 1 114 ? 61.630 34.501 43.683 1.00 22.35 114 TYR D N 1
ATOM 4985 C CA . TYR D 1 114 ? 60.524 33.571 43.427 1.00 21.18 114 TYR D CA 1
ATOM 4986 C C . TYR D 1 114 ? 59.740 33.382 44.729 1.00 20.21 114 TYR D C 1
ATOM 4987 O O . TYR D 1 114 ? 60.215 33.672 45.828 1.00 21.73 114 TYR D O 1
ATOM 4996 N N . LYS D 1 115 ? 58.500 32.948 44.612 1.00 18.61 115 LYS D N 1
ATOM 4997 C CA . LYS D 1 115 ? 57.614 32.760 45.796 1.00 18.75 115 LYS D CA 1
ATOM 4998 C C . LYS D 1 115 ? 56.895 31.430 45.615 1.00 18.84 115 LYS D C 1
ATOM 4999 O O . LYS D 1 115 ? 56.474 31.069 44.461 1.00 18.54 115 LYS D O 1
ATOM 5005 N N . ILE D 1 116 ? 56.717 30.710 46.743 1.00 17.57 116 ILE D N 1
ATOM 5006 C CA . ILE D 1 116 ? 55.813 29.558 46.825 1.00 17.63 116 ILE D CA 1
ATOM 5007 C C . ILE D 1 116 ? 54.717 29.847 47.850 1.00 17.47 116 ILE D C 1
ATOM 5008 O O . ILE D 1 116 ? 54.988 30.345 48.984 1.00 18.07 116 ILE D O 1
ATOM 5013 N N . TYR D 1 117 ? 53.478 29.520 47.490 1.00 17.31 117 TYR D N 1
ATOM 5014 C CA . TYR D 1 117 ? 52.418 29.418 48.526 1.00 16.27 117 TYR D CA 1
ATOM 5015 C C . TYR D 1 117 ? 52.122 27.964 48.846 1.00 17.45 117 TYR D C 1
ATOM 5016 O O . TYR D 1 117 ? 51.694 27.225 47.934 1.00 17.69 117 TYR D O 1
ATOM 5025 N N . PHE D 1 118 ? 52.272 27.578 50.131 1.00 17.85 118 PHE D N 1
ATOM 5026 C CA . PHE D 1 118 ? 51.779 26.253 50.604 1.00 18.50 118 PHE D CA 1
ATOM 5027 C C . PHE D 1 118 ? 50.440 26.469 51.363 1.00 18.55 118 PHE D C 1
ATOM 5028 O O . PHE D 1 118 ? 50.417 27.134 52.410 1.00 19.17 118 PHE D O 1
ATOM 5036 N N . GLY D 1 119 ? 49.348 25.951 50.830 1.00 18.75 119 GLY D N 1
ATOM 5037 C CA . GLY D 1 119 ? 48.031 26.015 51.552 1.00 18.53 119 GLY D CA 1
ATOM 5038 C C . GLY D 1 119 ? 47.682 24.722 52.320 1.00 20.38 119 GLY D C 1
ATOM 5039 O O . GLY D 1 119 ? 47.566 23.644 51.704 1.00 22.03 119 GLY D O 1
ATOM 5040 N N . PHE D 1 120 ? 47.510 24.841 53.639 1.00 19.64 120 PHE D N 1
ATOM 5041 C CA . PHE D 1 120 ? 47.151 23.685 54.475 1.00 22.34 120 PHE D CA 1
ATOM 5042 C C . PHE D 1 120 ? 45.894 23.969 55.323 1.00 21.69 120 PHE D C 1
ATOM 5043 O O . PHE D 1 120 ? 45.515 25.140 55.538 1.00 20.40 120 PHE D O 1
ATOM 5051 N N . ALA D 1 121 ? 45.315 22.899 55.868 1.00 22.00 121 ALA D N 1
ATOM 5052 C CA . ALA D 1 121 ? 44.105 22.938 56.695 1.00 22.81 121 ALA D CA 1
ATOM 5053 C C . ALA D 1 121 ? 44.252 23.915 57.828 1.00 23.08 121 ALA D C 1
ATOM 5054 O O . ALA D 1 121 ? 43.275 24.541 58.196 1.00 21.84 121 ALA D O 1
ATOM 5056 N N . ASP D 1 122 ? 45.457 23.948 58.427 1.00 21.97 122 ASP D N 1
ATOM 5057 C CA . ASP D 1 122 ? 45.808 24.778 59.576 1.00 23.93 122 ASP D CA 1
ATOM 5058 C C . ASP D 1 122 ? 47.363 24.900 59.768 1.00 24.85 122 ASP D C 1
ATOM 5059 O O . ASP D 1 122 ? 48.163 24.223 59.061 1.00 26.65 122 ASP D O 1
ATOM 5064 N N . ARG D 1 123 ? 47.806 25.744 60.718 1.00 23.75 123 ARG D N 1
ATOM 5065 C CA . ARG D 1 123 ? 49.241 26.032 60.914 1.00 24.88 123 ARG D CA 1
ATOM 5066 C C . ARG D 1 123 ? 50.007 24.762 61.321 1.00 26.65 123 ARG D C 1
ATOM 5067 O O . ARG D 1 123 ? 51.061 24.469 60.739 1.00 26.23 123 ARG D O 1
ATOM 5075 N N . HIS D 1 124 ? 49.445 24.018 62.276 1.00 28.32 124 HIS D N 1
ATOM 5076 C CA A HIS D 1 124 ? 50.063 22.734 62.765 0.50 31.25 124 HIS D CA 1
ATOM 5077 C CA B HIS D 1 124 ? 50.163 22.734 62.765 0.50 31.27 124 HIS D CA 1
ATOM 5078 C C . HIS D 1 124 ? 50.335 21.778 61.618 1.00 30.62 124 HIS D C 1
ATOM 5079 O O . HIS D 1 124 ? 51.441 21.201 61.532 1.00 29.41 124 HIS D O 1
ATOM 5092 N N . ALA D 1 125 ? 49.375 21.601 60.711 1.00 28.58 125 ALA D N 1
ATOM 5093 C CA . ALA D 1 125 ? 49.585 20.764 59.521 1.00 29.07 125 ALA D CA 1
ATOM 5094 C C . ALA D 1 125 ? 50.760 21.192 58.630 1.00 29.21 125 ALA D C 1
ATOM 5095 O O . ALA D 1 125 ? 51.499 20.310 58.174 1.00 29.00 125 ALA D O 1
ATOM 5097 N N . TYR D 1 126 ? 50.929 22.510 58.385 1.00 27.21 126 TYR D N 1
ATOM 5098 C CA . TYR D 1 126 ? 52.052 23.054 57.600 1.00 26.38 126 TYR D CA 1
ATOM 5099 C C . TYR D 1 126 ? 53.342 22.725 58.329 1.00 27.32 126 TYR D C 1
ATOM 5100 O O . TYR D 1 126 ? 54.311 22.289 57.687 1.00 26.32 126 TYR D O 1
ATOM 5109 N N . GLU D 1 127 ? 53.321 22.902 59.656 1.00 29.93 127 GLU D N 1
ATOM 5110 C CA . GLU D 1 127 ? 54.499 22.674 60.533 1.00 31.69 127 GLU D CA 1
ATOM 5111 C C . GLU D 1 127 ? 54.986 21.225 60.473 1.00 33.31 127 GLU D C 1
ATOM 5112 O O . GLU D 1 127 ? 56.198 20.987 60.461 1.00 32.97 127 GLU D O 1
ATOM 5118 N N . ASP D 1 128 ? 54.043 20.280 60.496 1.00 32.77 128 ASP D N 1
ATOM 5119 C CA . ASP D 1 128 ? 54.331 18.810 60.379 1.00 35.32 128 ASP D CA 1
ATOM 5120 C C . ASP D 1 128 ? 55.009 18.515 59.051 1.00 33.34 128 ASP D C 1
ATOM 5121 O O . ASP D 1 128 ? 56.003 17.780 58.992 1.00 32.30 128 ASP D O 1
ATOM 5126 N N . PHE D 1 129 ? 54.458 19.106 57.970 1.00 29.19 129 PHE D N 1
ATOM 5127 C CA . PHE D 1 129 ? 55.050 19.016 56.639 1.00 29.95 129 PHE D CA 1
ATOM 5128 C C . PHE D 1 129 ? 56.466 19.620 56.633 1.00 30.91 129 PHE D C 1
ATOM 5129 O O . PHE D 1 129 ? 57.399 18.971 56.182 1.00 29.96 129 PHE D O 1
ATOM 5137 N N . LYS D 1 130 ? 56.625 20.839 57.153 1.00 29.96 130 LYS D N 1
ATOM 5138 C CA . LYS D 1 130 ? 57.913 21.553 57.204 1.00 30.74 130 LYS D CA 1
ATOM 5139 C C . LYS D 1 130 ? 59.035 20.759 57.924 1.00 32.32 130 LYS D C 1
ATOM 5140 O O . LYS D 1 130 ? 60.163 20.762 57.475 1.00 31.74 130 LYS D O 1
ATOM 5146 N N . GLN D 1 131 ? 58.727 20.101 59.033 1.00 33.26 131 GLN D N 1
ATOM 5147 C CA . GLN D 1 131 ? 59.774 19.323 59.742 1.00 36.91 131 GLN D CA 1
ATOM 5148 C C . GLN D 1 131 ? 60.182 18.046 59.027 1.00 38.47 131 GLN D C 1
ATOM 5149 O O . GLN D 1 131 ? 61.162 17.362 59.459 1.00 36.62 131 GLN D O 1
ATOM 5155 N N . SER D 1 132 ? 59.417 17.655 58.002 1.00 38.06 132 SER D N 1
ATOM 5156 C CA . SER D 1 132 ? 59.710 16.363 57.318 1.00 40.55 132 SER D CA 1
ATOM 5157 C C . SER D 1 132 ? 60.940 16.447 56.426 1.00 41.40 132 SER D C 1
ATOM 5158 O O . SER D 1 132 ? 61.405 17.563 56.060 1.00 37.57 132 SER D O 1
ATOM 5161 N N . ASP D 1 133 ? 61.505 15.278 56.083 1.00 40.80 133 ASP D N 1
ATOM 5162 C CA . ASP D 1 133 ? 62.552 15.247 55.083 1.00 44.11 133 ASP D CA 1
ATOM 5163 C C . ASP D 1 133 ? 62.053 15.762 53.733 1.00 43.86 133 ASP D C 1
ATOM 5164 O O . ASP D 1 133 ? 62.823 16.391 53.025 1.00 45.69 133 ASP D O 1
ATOM 5169 N N . ALA D 1 134 ? 60.777 15.509 53.398 1.00 45.56 134 ALA D N 1
ATOM 5170 C CA . ALA D 1 134 ? 60.174 15.938 52.117 1.00 46.35 134 ALA D CA 1
ATOM 5171 C C . ALA D 1 134 ? 60.141 17.479 51.862 1.00 46.74 134 ALA D C 1
ATOM 5172 O O . ALA D 1 134 ? 60.071 17.947 50.699 1.00 46.60 134 ALA D O 1
ATOM 5174 N N . PHE D 1 135 ? 60.163 18.269 52.931 1.00 42.89 135 PHE D N 1
ATOM 5175 C CA . PHE D 1 135 ? 60.282 19.712 52.791 1.00 39.53 135 PHE D CA 1
ATOM 5176 C C . PHE D 1 135 ? 61.744 20.104 52.955 1.00 40.26 135 PHE D C 1
ATOM 5177 O O . PHE D 1 135 ? 62.232 20.989 52.226 1.00 38.00 135 PHE D O 1
ATOM 5185 N N . ASN D 1 136 ? 62.458 19.448 53.885 1.00 38.28 136 ASN D N 1
ATOM 5186 C CA . ASN D 1 136 ? 63.833 19.862 54.150 1.00 39.09 136 ASN D CA 1
ATOM 5187 C C . ASN D 1 136 ? 64.775 19.584 52.999 1.00 37.54 136 ASN D C 1
ATOM 5188 O O . ASN D 1 136 ? 65.766 20.320 52.813 1.00 35.26 136 ASN D O 1
ATOM 5193 N N . ASP D 1 137 ? 64.431 18.567 52.207 1.00 36.72 137 ASP D N 1
ATOM 5194 C CA . ASP D 1 137 ? 65.278 18.124 51.106 1.00 40.39 137 ASP D CA 1
ATOM 5195 C C . ASP D 1 137 ? 65.142 19.005 49.863 1.00 39.93 137 ASP D C 1
ATOM 5196 O O . ASP D 1 137 ? 66.043 18.987 49.030 1.00 37.76 137 ASP D O 1
ATOM 5201 N N . HIS D 1 138 ? 64.032 19.754 49.754 1.00 35.49 138 HIS D N 1
ATOM 5202 C CA . HIS D 1 138 ? 63.616 20.419 48.490 1.00 35.84 138 HIS D CA 1
ATOM 5203 C C . HIS D 1 138 ? 63.076 21.823 48.596 1.00 31.98 138 HIS D C 1
ATOM 5204 O O . HIS D 1 138 ? 63.024 22.527 47.575 1.00 30.32 138 HIS D O 1
ATOM 5211 N N . PHE D 1 139 ? 62.707 22.298 49.768 1.00 29.71 139 PHE D N 1
ATOM 5212 C CA . PHE D 1 139 ? 61.983 23.619 49.880 1.00 28.64 139 PHE D CA 1
ATOM 5213 C C . PHE D 1 139 ? 62.670 24.460 50.932 1.00 31.27 139 PHE D C 1
ATOM 5214 O O . PHE D 1 139 ? 62.419 25.661 51.078 1.00 28.84 139 PHE D O 1
ATOM 5222 N N . SER D 1 140 ? 63.567 23.826 51.695 1.00 31.97 140 SER D N 1
ATOM 5223 C CA . SER D 1 140 ? 64.160 24.534 52.815 1.00 32.75 140 SER D CA 1
ATOM 5224 C C . SER D 1 140 ? 65.258 25.484 52.313 1.00 33.40 140 SER D C 1
ATOM 5225 O O . SER D 1 140 ? 65.696 25.403 51.146 1.00 33.16 140 SER D O 1
ATOM 5228 N N . LYS D 1 141 ? 65.759 26.336 53.203 1.00 35.32 141 LYS D N 1
ATOM 5229 C CA . LYS D 1 141 ? 66.848 27.272 52.837 1.00 36.85 141 LYS D CA 1
ATOM 5230 C C . LYS D 1 141 ? 68.123 26.569 52.416 1.00 39.22 141 LYS D C 1
ATOM 5231 O O . LYS D 1 141 ? 68.834 26.974 51.462 1.00 37.96 141 LYS D O 1
ATOM 5237 N N . ASP D 1 142 ? 68.429 25.513 53.162 1.00 41.21 142 ASP D N 1
ATOM 5238 C CA . ASP D 1 142 ? 69.621 24.721 52.872 1.00 43.64 142 ASP D CA 1
ATOM 5239 C C . ASP D 1 142 ? 69.491 23.996 51.503 1.00 41.62 142 ASP D C 1
ATOM 5240 O O . ASP D 1 142 ? 70.446 23.951 50.736 1.00 40.55 142 ASP D O 1
ATOM 5245 N N . ALA D 1 143 ? 68.305 23.477 51.181 1.00 41.32 143 ALA D N 1
ATOM 5246 C CA . ALA D 1 143 ? 68.064 22.796 49.886 1.00 39.74 143 ALA D CA 1
ATOM 5247 C C . ALA D 1 143 ? 68.173 23.710 48.651 1.00 40.73 143 ALA D C 1
ATOM 5248 O O . ALA D 1 143 ? 68.510 23.249 47.535 1.00 40.31 143 ALA D O 1
ATOM 5250 N N . LEU D 1 144 ? 67.919 24.999 48.853 1.00 38.49 144 LEU D N 1
ATOM 5251 C CA . LEU D 1 144 ? 67.872 25.949 47.750 1.00 37.95 144 LEU D CA 1
ATOM 5252 C C . LEU D 1 144 ? 69.006 26.932 47.751 1.00 38.30 144 LEU D C 1
ATOM 5253 O O . LEU D 1 144 ? 69.088 27.822 46.883 1.00 37.33 144 LEU D O 1
ATOM 5258 N N . SER D 1 145 ? 69.902 26.753 48.704 1.00 39.35 145 SER D N 1
ATOM 5259 C CA . SER D 1 145 ? 71.031 27.651 48.876 1.00 39.57 145 SER D CA 1
ATOM 5260 C C . SER D 1 145 ? 71.938 27.844 47.654 1.00 38.18 145 SER D C 1
ATOM 5261 O O . SER D 1 145 ? 72.413 28.946 47.437 1.00 35.18 145 SER D O 1
ATOM 5264 N N . HIS D 1 146 ? 72.177 26.793 46.878 1.00 38.06 146 HIS D N 1
ATOM 5265 C CA . HIS D 1 146 ? 72.946 26.910 45.627 1.00 40.77 146 HIS D CA 1
ATOM 5266 C C . HIS D 1 146 ? 72.504 28.058 44.692 1.00 38.78 146 HIS D C 1
ATOM 5267 O O . HIS D 1 146 ? 73.319 28.578 43.923 1.00 37.62 146 HIS D O 1
ATOM 5274 N N . TYR D 1 147 ? 71.220 28.449 44.758 1.00 36.58 147 TYR D N 1
ATOM 5275 C CA . TYR D 1 147 ? 70.611 29.445 43.829 1.00 36.43 147 TYR D CA 1
ATOM 5276 C C . TYR D 1 147 ? 70.669 30.935 44.226 1.00 39.05 147 TYR D C 1
ATOM 5277 O O . TYR D 1 147 ? 70.490 31.807 43.352 1.00 39.20 147 TYR D O 1
ATOM 5286 N N . PHE D 1 148 ? 70.966 31.240 45.500 1.00 41.39 148 PHE D N 1
ATOM 5287 C CA . PHE D 1 148 ? 71.384 32.619 45.877 1.00 43.02 148 PHE D CA 1
ATOM 5288 C C . PHE D 1 148 ? 72.910 32.814 45.993 1.00 46.64 148 PHE D C 1
ATOM 5289 O O . PHE D 1 148 ? 73.622 33.024 44.982 1.00 50.52 148 PHE D O 1
ATOM 5297 C CA . SER D 1 155 ? 66.703 39.805 49.575 1.00 48.47 155 SER D CA 1
ATOM 5298 C C . SER D 1 155 ? 67.103 38.491 50.241 1.00 48.81 155 SER D C 1
ATOM 5299 O O . SER D 1 155 ? 67.940 37.783 49.725 1.00 50.59 155 SER D O 1
ATOM 5300 N N . SER D 1 156 ? 66.493 38.161 51.378 1.00 48.36 156 SER D N 1
ATOM 5301 C CA . SER D 1 156 ? 66.837 36.946 52.140 1.00 43.99 156 SER D CA 1
ATOM 5302 C C . SER D 1 156 ? 65.766 35.865 51.991 1.00 37.70 156 SER D C 1
ATOM 5303 O O . SER D 1 156 ? 64.628 36.166 51.655 1.00 38.54 156 SER D O 1
ATOM 5306 N N . TYR D 1 157 ? 66.135 34.613 52.225 1.00 35.74 157 TYR D N 1
ATOM 5307 C CA . TYR D 1 157 ? 65.160 33.540 52.227 1.00 34.68 157 TYR D CA 1
ATOM 5308 C C . TYR D 1 157 ? 64.270 33.783 53.416 1.00 33.22 157 TYR D C 1
ATOM 5309 O O . TYR D 1 157 ? 64.785 34.115 54.488 1.00 33.05 157 TYR D O 1
ATOM 5318 N N . PHE D 1 158 ? 62.959 33.631 53.256 1.00 29.97 158 PHE D N 1
ATOM 5319 C CA . PHE D 1 158 ? 62.107 33.868 54.413 1.00 32.77 158 PHE D CA 1
ATOM 5320 C C . PHE D 1 158 ? 60.626 33.456 54.292 1.00 28.94 158 PHE D C 1
ATOM 5321 O O . PHE D 1 158 ? 60.070 33.386 53.219 1.00 26.84 158 PHE D O 1
ATOM 5329 N N . GLU D 1 159 ? 60.036 33.113 55.435 1.00 25.47 159 GLU D N 1
ATOM 5330 C CA . GLU D 1 159 ? 58.657 32.646 55.504 1.00 25.59 159 GLU D CA 1
ATOM 5331 C C . GLU D 1 159 ? 57.796 33.765 56.053 1.00 23.59 159 GLU D C 1
ATOM 5332 O O . GLU D 1 159 ? 58.207 34.403 56.991 1.00 23.80 159 GLU D O 1
ATOM 5338 N N . ARG D 1 160 ? 56.599 33.979 55.504 1.00 21.63 160 ARG D N 1
ATOM 5339 C CA . ARG D 1 160 ? 55.564 34.802 56.144 1.00 20.44 160 ARG D CA 1
ATOM 5340 C C . ARG D 1 160 ? 54.318 33.907 56.266 1.00 19.30 160 ARG D C 1
ATOM 5341 O O . ARG D 1 160 ? 53.770 33.434 55.244 1.00 19.41 160 ARG D O 1
ATOM 5349 N N . TYR D 1 161 ? 53.878 33.670 57.495 1.00 19.68 161 TYR D N 1
ATOM 5350 C CA . TYR D 1 161 ? 52.576 33.019 57.718 1.00 19.67 161 TYR D CA 1
ATOM 5351 C C . TYR D 1 161 ? 51.349 33.937 57.472 1.00 18.37 161 TYR D C 1
ATOM 5352 O O . TYR D 1 161 ? 51.303 35.089 57.934 1.00 21.13 161 TYR D O 1
ATOM 5361 N N . LEU D 1 162 ? 50.364 33.394 56.773 1.00 17.93 162 LEU D N 1
ATOM 5362 C CA . LEU D 1 162 ? 49.103 34.051 56.467 1.00 19.03 162 LEU D CA 1
ATOM 5363 C C . LEU D 1 162 ? 48.027 33.282 57.202 1.00 18.14 162 LEU D C 1
ATOM 5364 O O . LEU D 1 162 ? 47.699 32.168 56.826 1.00 18.61 162 LEU D O 1
ATOM 5369 N N . TYR D 1 163 ? 47.460 33.889 58.231 1.00 18.76 163 TYR D N 1
ATOM 5370 C CA . TYR D 1 163 ? 46.465 33.182 59.073 1.00 18.25 163 TYR D CA 1
ATOM 5371 C C . TYR D 1 163 ? 45.057 33.457 58.570 1.00 18.02 163 TYR D C 1
ATOM 5372 O O . TYR D 1 163 ? 44.746 34.647 58.236 1.00 16.76 163 TYR D O 1
ATOM 5381 N N . PRO D 1 164 ? 44.191 32.393 58.507 1.00 17.39 164 PRO D N 1
ATOM 5382 C CA . PRO D 1 164 ? 42.763 32.623 58.178 1.00 18.15 164 PRO D CA 1
ATOM 5383 C C . PRO D 1 164 ? 42.099 33.482 59.259 1.00 21.72 164 PRO D C 1
ATOM 5384 O O . PRO D 1 164 ? 42.334 33.286 60.456 1.00 20.04 164 PRO D O 1
ATOM 5388 N N . ILE D 1 165 ? 41.259 34.440 58.845 1.00 25.73 165 ILE D N 1
ATOM 5389 C CA . ILE D 1 165 ? 40.655 35.445 59.746 1.00 29.54 165 ILE D CA 1
ATOM 5390 C C . ILE D 1 165 ? 39.371 34.859 60.294 1.00 32.42 165 ILE D C 1
ATOM 5391 O O . ILE D 1 165 ? 38.582 34.291 59.529 1.00 30.06 165 ILE D O 1
ATOM 5396 N N . LYS D 1 166 ? 39.236 34.953 61.626 1.00 40.48 166 LYS D N 1
ATOM 5397 C CA . LYS D 1 166 ? 37.969 34.758 62.412 1.00 48.17 166 LYS D CA 1
ATOM 5398 C C . LYS D 1 166 ? 37.902 33.331 62.937 1.00 45.79 166 LYS D C 1
ATOM 5399 O O . LYS D 1 166 ? 38.944 32.707 63.158 1.00 44.29 166 LYS D O 1
#

Secondary structure (P-SEA, 3-state):
ccbbbbbbccaaaaaaaaaacccccccccccccbbbbbcccccccccccccccccccccbbbbccbbbbbbbbbbcccaaaaaaaaaaacccccccccccccbbbbbbccccbbbbbbbcccaaaaaaaaaccccccccccccccccccbbbbbbbbcc/cbbbbbbbccaaaaaaaaaacccccccccccccbbbbbcccccccccccccccccccccbbbbccbbbbbbbbbbcccaaaaaaaaaaacccccccccccccbbbbbbccccbbbbbbbcccaaaaaaaaaccccccccccccccccccbbbbbbbbbbcc/cbbbbbbccaaaaaaaaaacccbbbbbbbcccbbbbbcccccccccccccccccccccbbbbccbbbbbbbbbbccccaaaaaaaaaaccccccccccccbbbbbbbccccbbbbbbbcccaaaaaaaaacccccccccccccccccccbbbbbbccc/cbbbbbbccaaaaaaaaaacccbbbbbbccccbbbbbbbcccccccccccccccccccbbbbccbbbbbbbbbbcccaaaaaaaaaaacccccccccccccbbbbbbccccbbbbbbbcccaaaaaaaaaccccccccccccccccccccbbbbbbbcc

B-factor: mean 26.28, std 10.2, range [9.59, 74.03]

Radius of gyration: 29.82 Å; Cα contacts (8 Å, |Δi|>4): 1374; chains: 4; bounding box: 81×36×72 Å

Solvent-accessible surface area: 30112 Å² total

InterPro domains:
  IPR007138 Antibiotic biosynthesis monooxygenase domain [PS51725] (67-158)
  IPR011008 Dimeric alpha-beta barrel [SSF54909] (70-140)
  IPR050404 Heme-degrading monooxygenase [PTHR34474] (1-163)

CATH classification: 3.30.70.100

Organism: Staphylococcus aureus (strain NCTC 8325 / PS 47) (NCBI:txid93061)

Foldseek 3Di:
DKKKWKDWAAPVVVVVLCVVCVVFDKAWFDWPVTIMIMGIGPDDDSDDPTFMWDFPDKDADDDLQWKKKKKKAFAAPVLQVVLVVLLVPQDPPLCPQAFWGMKTWTATPDHRITIIMTIGNDDVSVVVSCPDCSNVCRPDCVNRVVRHVTDMIITHRDD/DKKKWKDWAAPVVVVVLPVVCVVFDKAWFDWPVTIMIMGIDPDDDPDDPTWMWHFPDKDADDDLAWKKKKKKAAFAPVLLVVLVVLLVPQDPCLCVFAQWGMKTWTATPDHRTTIIMTTGNYPVRVVVSCPDCSNVCRPDCVNRVVRHVIDDTDIIMTHRD/DKKWKDKAAPVVVVVLCVVCVVFDKAWFDWPPIIMIMGDDPDDDSDDPTFMWDWPDKDADDDLQWKKKKKWAAFAPVCLVVLVVLLVPQDPVLCPQAFWGMKTWIATPDHGTTIMMTIGNYVVSVVVSCPDPSCVCRPDCVNRVVGHPIDIIMTHRDD/DKKWKDKAAPVVVVVLCVVCVVFDKAWFDWPPIIMMMGGDPDDDSDDPTFMWDWPDKDADDDLQWKKKKKWAAADPVCQVVLVVQQVPQDPVLCPQAFWGMKTWIATPDHRTTMMITIGNADVSVVVSCPDCSCVCRPDCVNRVVGDDDIDIIITHRDD

Sequence (637 aa):
MKKLYTSYGTYGFLHQIKIINNPTHQLFQFSASDTSVIFEETDGETVLKSPSIYEVIKEIGEFSEHHFYCAIFIPSTEDHAYQLEKKLISVDDNFRNFGGFKSYRLLRPAKGTTYKIYFGFADRHAYEDFKQSDAFNDHFSKDALSHYFSYFERYLYPIKMMKKLYTSYGTYGFLHQIKINNPTHQLFQFSASDTSVIFEETDGETVLKSPSIYYEVIKEIGEFSEHHFYCAIFIPSTEDHAYQLEKKKLISVDDNFRRNFGGFKSYRLLRPAKGTTYKIYFGFADRHHAYEDFKQSDAFNDHFSKDALSHHYFQHSSYFERYLYPIKKLYTSYGTYGFLHQIKINNPTHQLFQFSASDTSVIFEETDGETVLKSPSIYEVIKEIGEFSEHHFYCAIFIPSTEDHAYQLEKKLISVDDNFRNFGGFKSYRLLRRPAKGTTYKIYFGFADRHAYEDFKQSDAFNDHFSKDALSHYFSYFERYLYPIKKKLYTSYGTYGFLHQIKKINNPTHQLFQFSASDTSVIFEETDGETVLKSPSIYEVIIKEIGEFSEHHFYCAIFIPSTEDHAYQLEKKKLISVDDNFRNFGGFKSYRLLRRPAKGTTYKIYFGFADRHHAYEDFKQSDAFNDHFSKDALSHYFSSYFERYLYPIK